Protein AF-0000000078700854 (afdb_homodimer)

Structure (mmCIF, N/CA/C/O backbone):
data_AF-0000000078700854-model_v1
#
loop_
_entity.id
_entity.type
_entity.pdbx_description
1 polymer 'GST C-terminal domain-containing protein'
#
loop_
_atom_site.group_PDB
_atom_site.id
_atom_site.type_symbol
_atom_site.label_atom_id
_atom_site.label_alt_id
_atom_site.label_comp_id
_atom_site.label_asym_id
_atom_site.label_entity_id
_atom_site.label_seq_id
_atom_site.pdbx_PDB_ins_code
_atom_site.Cartn_x
_atom_site.Cartn_y
_atom_site.Cartn_z
_atom_site.occupancy
_atom_site.B_iso_or_equiv
_atom_site.auth_seq_id
_atom_site.auth_comp_id
_atom_site.auth_asym_id
_atom_site.auth_atom_id
_atom_site.pdbx_PDB_model_num
ATOM 1 N N . MET A 1 1 ? 7.215 -23.656 -28.656 1 61.91 1 MET A N 1
ATOM 2 C CA . MET A 1 1 ? 7.57 -22.859 -27.5 1 61.91 1 MET A CA 1
ATOM 3 C C . MET A 1 1 ? 6.363 -22.078 -26.984 1 61.91 1 MET A C 1
ATOM 5 O O . MET A 1 1 ? 5.504 -21.672 -27.766 1 61.91 1 MET A O 1
ATOM 9 N N . PRO A 1 2 ? 6.188 -22.188 -25.719 1 78.56 2 PRO A N 1
ATOM 10 C CA . PRO A 1 2 ? 5.02 -21.438 -25.234 1 78.56 2 PRO A CA 1
ATOM 11 C C . PRO A 1 2 ? 5.117 -19.938 -25.516 1 78.56 2 PRO A C 1
ATOM 13 O O . PRO A 1 2 ? 6.219 -19.406 -25.672 1 78.56 2 PRO A O 1
ATOM 16 N N . GLU A 1 3 ? 4.039 -19.344 -25.812 1 87.75 3 GLU A N 1
ATOM 17 C CA . GLU A 1 3 ? 3.957 -17.922 -26.156 1 87.75 3 GLU A CA 1
ATOM 18 C C . GLU A 1 3 ? 4.496 -17.047 -25.031 1 87.75 3 GLU A C 1
ATOM 20 O O . GLU A 1 3 ? 5.141 -16.031 -25.281 1 87.75 3 GLU A O 1
ATOM 25 N N . TYR A 1 4 ? 4.258 -17.516 -23.797 1 93.5 4 TYR A N 1
ATOM 26 C CA . TYR A 1 4 ? 4.699 -16.75 -22.641 1 93.5 4 TYR A CA 1
ATOM 27 C C . TYR A 1 4 ? 5.516 -17.609 -21.688 1 93.5 4 TYR A C 1
ATOM 29 O O . TYR A 1 4 ? 5.219 -18.797 -21.5 1 93.5 4 TYR A O 1
ATOM 37 N N . GLU A 1 5 ? 6.594 -17.016 -21.172 1 92.25 5 GLU A N 1
ATOM 38 C CA . GLU A 1 5 ? 7.426 -17.688 -20.172 1 92.25 5 GLU A CA 1
ATOM 39 C C . GLU A 1 5 ? 7.543 -16.844 -18.906 1 92.25 5 GLU A C 1
ATOM 41 O O . GLU A 1 5 ? 8.008 -15.703 -18.953 1 92.25 5 GLU A O 1
ATOM 46 N N . LEU A 1 6 ? 7.102 -17.438 -17.828 1 92.75 6 LEU A N 1
ATOM 47 C CA . LEU A 1 6 ? 7.133 -16.75 -16.547 1 92.75 6 LEU A CA 1
ATOM 48 C C . LEU A 1 6 ? 8.328 -17.203 -15.711 1 92.75 6 LEU A C 1
ATOM 50 O O . LEU A 1 6 ? 8.508 -18.391 -15.477 1 92.75 6 LEU A O 1
ATOM 54 N N . PHE A 1 7 ? 9.164 -16.297 -15.398 1 87.69 7 PHE A N 1
ATOM 55 C CA . PHE A 1 7 ? 10.242 -16.547 -14.453 1 87.69 7 PHE A CA 1
ATOM 56 C C . PHE A 1 7 ? 9.812 -16.219 -13.031 1 87.69 7 PHE A C 1
ATOM 58 O O . PHE A 1 7 ? 9.477 -15.07 -12.734 1 87.69 7 PHE A O 1
ATOM 65 N N . ALA A 1 8 ? 9.742 -17.219 -12.195 1 87.56 8 ALA A N 1
ATOM 66 C CA . ALA A 1 8 ? 9.18 -17.062 -10.852 1 87.56 8 ALA A CA 1
ATOM 67 C C . ALA A 1 8 ? 10.039 -17.781 -9.812 1 87.56 8 ALA A C 1
ATOM 69 O O . ALA A 1 8 ? 10.914 -18.578 -10.164 1 87.56 8 ALA A O 1
ATOM 70 N N . TRP A 1 9 ? 9.75 -17.422 -8.578 1 81.25 9 TRP A N 1
ATOM 71 C CA . TRP A 1 9 ? 10.383 -18.141 -7.469 1 81.25 9 TRP A CA 1
ATOM 72 C C . TRP A 1 9 ? 9.961 -19.594 -7.441 1 81.25 9 TRP A C 1
ATOM 74 O O . TRP A 1 9 ? 8.984 -19.984 -8.086 1 81.25 9 TRP A O 1
ATOM 84 N N . SER A 1 10 ? 10.68 -20.344 -6.707 1 78.56 10 SER A N 1
ATOM 85 C CA . SER A 1 10 ? 10.484 -21.781 -6.672 1 78.56 10 SER A CA 1
ATOM 86 C C . SER A 1 10 ? 9.109 -22.141 -6.109 1 78.56 10 SER A C 1
ATOM 88 O O . SER A 1 10 ? 8.445 -21.312 -5.496 1 78.56 10 SER A O 1
ATOM 90 N N . ALA A 1 11 ? 8.758 -23.344 -6.359 1 77.38 11 ALA A N 1
ATOM 91 C CA . ALA A 1 11 ? 7.52 -23.875 -5.805 1 77.38 11 ALA A CA 1
ATOM 92 C C . ALA A 1 11 ? 7.633 -24.078 -4.297 1 77.38 11 ALA A C 1
ATOM 94 O O . ALA A 1 11 ? 8.734 -24.219 -3.764 1 77.38 11 ALA A O 1
ATOM 95 N N . GLY A 1 12 ? 6.5 -23.906 -3.66 1 74.06 12 GLY A N 1
ATOM 96 C CA . GLY A 1 12 ? 6.43 -24.094 -2.221 1 74.06 12 GLY A CA 1
ATOM 97 C C . GLY A 1 12 ? 5.012 -24.031 -1.681 1 74.06 12 GLY A C 1
ATOM 98 O O . GLY A 1 12 ? 4.125 -23.453 -2.314 1 74.06 12 GLY A O 1
ATOM 99 N N . LEU A 1 13 ? 4.785 -24.75 -0.586 1 77 13 LEU A N 1
ATOM 100 C CA . LEU A 1 13 ? 3.504 -24.719 0.115 1 77 13 LEU A CA 1
ATOM 101 C C . LEU A 1 13 ? 2.387 -25.281 -0.761 1 77 13 LEU A C 1
ATOM 103 O O . LEU A 1 13 ? 1.275 -24.734 -0.77 1 77 13 LEU A O 1
ATOM 107 N N . ASP A 1 14 ? 2.75 -26.172 -1.608 1 76.69 14 ASP A N 1
ATOM 108 C CA . ASP A 1 14 ? 1.797 -26.828 -2.506 1 76.69 14 ASP A CA 1
ATOM 109 C C . ASP A 1 14 ? 1.287 -25.844 -3.562 1 76.69 14 ASP A C 1
ATOM 111 O O . ASP A 1 14 ? 0.145 -25.953 -4.012 1 76.69 14 ASP A O 1
ATOM 115 N N . LEU A 1 15 ? 2.045 -24.812 -3.754 1 82.5 15 LEU A N 1
ATOM 116 C CA . LEU A 1 15 ? 1.744 -23.828 -4.781 1 82.5 15 LEU A CA 1
ATOM 117 C C . LEU A 1 15 ? 2.854 -23.766 -5.824 1 82.5 15 LEU A C 1
ATOM 119 O O . LEU A 1 15 ? 3.99 -24.156 -5.551 1 82.5 15 LEU A O 1
ATOM 123 N N . PRO A 1 16 ? 2.51 -23.406 -6.996 1 84.88 16 PRO A N 1
ATOM 124 C CA . PRO A 1 16 ? 3.527 -23.359 -8.047 1 84.88 16 PRO A CA 1
ATOM 125 C C . PRO A 1 16 ? 4.676 -22.406 -7.711 1 84.88 16 PRO A C 1
ATOM 127 O O . PRO A 1 16 ? 5.785 -22.562 -8.227 1 84.88 16 PRO A O 1
ATOM 130 N N . THR A 1 17 ? 4.387 -21.438 -6.93 1 85.81 17 THR A N 1
ATOM 131 C CA . THR A 1 17 ? 5.395 -20.5 -6.441 1 85.81 17 THR A CA 1
ATOM 132 C C . THR A 1 17 ? 5.027 -20 -5.051 1 85.81 17 THR A C 1
ATOM 134 O O . THR A 1 17 ? 3.846 -19.828 -4.734 1 85.81 17 THR A O 1
ATOM 137 N N . PHE A 1 18 ? 6.031 -19.656 -4.293 1 83.88 18 PHE A N 1
ATOM 138 C CA . PHE A 1 18 ? 5.77 -19.203 -2.932 1 83.88 18 PHE A CA 1
ATOM 139 C C . PHE A 1 18 ? 5.66 -17.688 -2.875 1 83.88 18 PHE A C 1
ATOM 141 O O . PHE A 1 18 ? 5.355 -17.125 -1.825 1 83.88 18 PHE A O 1
ATOM 148 N N . ASP A 1 19 ? 5.941 -17 -3.932 1 87.94 19 ASP A N 1
ATOM 149 C CA . ASP A 1 19 ? 5.867 -15.547 -3.996 1 87.94 19 ASP A CA 1
ATOM 150 C C . ASP A 1 19 ? 4.488 -15.086 -4.453 1 87.94 19 ASP A C 1
ATOM 152 O O . ASP A 1 19 ? 4.012 -15.492 -5.516 1 87.94 19 ASP A O 1
ATOM 156 N N . PRO A 1 20 ? 3.871 -14.242 -3.686 1 93.94 20 PRO A N 1
ATOM 157 C CA . PRO A 1 20 ? 2.504 -13.836 -4.023 1 93.94 20 PRO A CA 1
ATOM 158 C C . PRO A 1 20 ? 2.418 -13.094 -5.355 1 93.94 20 PRO A C 1
ATOM 160 O O . PRO A 1 20 ? 1.426 -13.227 -6.074 1 93.94 20 PRO A O 1
ATOM 163 N N . PHE A 1 21 ? 3.424 -12.383 -5.711 1 93.75 21 PHE A N 1
ATOM 164 C CA . PHE A 1 21 ? 3.398 -11.625 -6.957 1 93.75 21 PHE A CA 1
ATOM 165 C C . PHE A 1 21 ? 3.553 -12.555 -8.156 1 93.75 21 PHE A C 1
ATOM 167 O O . PHE A 1 21 ? 2.861 -12.398 -9.164 1 93.75 21 PHE A O 1
ATOM 174 N N . CYS A 1 22 ? 4.387 -13.516 -8.016 1 93.44 22 CYS A N 1
ATOM 175 C CA . CYS A 1 22 ? 4.531 -14.516 -9.062 1 93.44 22 CYS A CA 1
ATOM 176 C C . CYS A 1 22 ? 3.264 -15.344 -9.203 1 93.44 22 CYS A C 1
ATOM 178 O O . CYS A 1 22 ? 2.836 -15.656 -10.32 1 93.44 22 CYS A O 1
ATOM 180 N N . LEU A 1 23 ? 2.744 -15.656 -8.078 1 94.31 23 LEU A N 1
ATOM 181 C CA . LEU A 1 23 ? 1.523 -16.453 -8.086 1 94.31 23 LEU A CA 1
ATOM 182 C C . LEU A 1 23 ? 0.375 -15.695 -8.734 1 94.31 23 LEU A C 1
ATOM 184 O O . LEU A 1 23 ? -0.465 -16.281 -9.414 1 94.31 23 LEU A O 1
ATOM 188 N N . SER A 1 24 ? 0.308 -14.398 -8.492 1 97.31 24 SER A N 1
ATOM 189 C CA . SER A 1 24 ? -0.715 -13.562 -9.102 1 97.31 24 SER A CA 1
ATOM 190 C C . SER A 1 24 ? -0.625 -13.602 -10.625 1 97.31 24 SER A C 1
ATOM 192 O O . SER A 1 24 ? -1.647 -13.664 -11.312 1 97.31 24 SER A O 1
ATOM 194 N N . ILE A 1 25 ? 0.599 -13.562 -11.125 1 96.44 25 ILE A N 1
ATOM 195 C CA . ILE A 1 25 ? 0.794 -13.555 -12.57 1 96.44 25 ILE A CA 1
ATOM 196 C C . ILE A 1 25 ? 0.48 -14.938 -13.141 1 96.44 25 ILE A C 1
ATOM 198 O O . ILE A 1 25 ? -0.12 -15.055 -14.211 1 96.44 25 ILE A O 1
ATOM 202 N N . ALA A 1 26 ? 0.879 -15.977 -12.461 1 95.62 26 A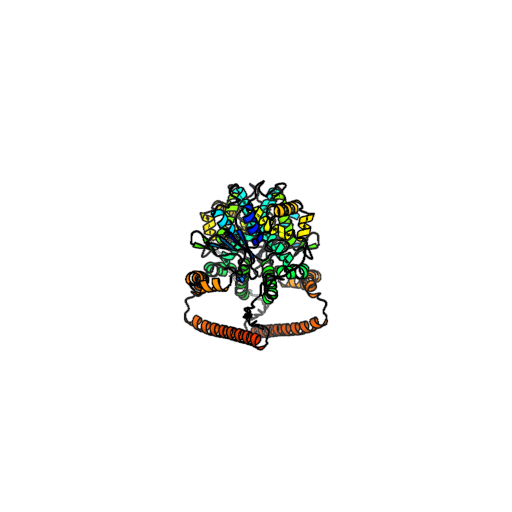LA A N 1
ATOM 203 C CA . ALA A 1 26 ? 0.532 -17.328 -12.883 1 95.62 26 ALA A CA 1
ATOM 204 C C . ALA A 1 26 ? -0.981 -17.516 -12.961 1 95.62 26 ALA A C 1
ATOM 206 O O . ALA A 1 26 ? -1.494 -18.094 -13.922 1 95.62 26 ALA A O 1
ATOM 207 N N . ALA A 1 27 ? -1.643 -17 -11.953 1 96.06 27 ALA A N 1
ATOM 208 C CA . ALA A 1 27 ? -3.102 -17.062 -11.93 1 96.06 27 ALA A CA 1
ATOM 209 C C . ALA A 1 27 ? -3.703 -16.297 -13.102 1 96.06 27 ALA A C 1
ATOM 211 O O . ALA A 1 27 ? -4.641 -16.766 -13.75 1 96.06 27 ALA A O 1
ATOM 212 N N . TYR A 1 28 ? -3.139 -15.109 -13.344 1 97.38 28 TYR A N 1
ATOM 213 C CA . TYR A 1 28 ? -3.613 -14.281 -14.445 1 97.38 28 TYR A CA 1
ATOM 214 C C . TYR A 1 28 ? -3.484 -15.016 -15.773 1 97.38 28 TYR A C 1
ATOM 216 O O . TYR A 1 28 ? -4.426 -15.039 -16.562 1 97.38 28 TYR A O 1
ATOM 224 N N . LEU A 1 29 ? -2.383 -15.641 -15.992 1 96.12 29 LEU A N 1
ATOM 225 C CA . LEU A 1 29 ? -2.098 -16.344 -17.234 1 96.12 29 LEU A CA 1
ATOM 226 C C . LEU A 1 29 ? -3.023 -17.531 -17.422 1 96.12 29 LEU A C 1
ATOM 228 O O . LEU A 1 29 ? -3.49 -17.812 -18.531 1 96.12 29 LEU A O 1
ATOM 232 N N . ASN A 1 30 ? -3.312 -18.188 -16.359 1 94.69 30 ASN A N 1
ATOM 233 C CA . ASN A 1 30 ? -4.23 -19.328 -16.422 1 94.69 30 ASN A CA 1
ATOM 234 C C . ASN A 1 30 ? -5.664 -18.875 -16.688 1 94.69 30 ASN A C 1
ATOM 236 O O . ASN A 1 30 ? -6.391 -19.516 -17.438 1 94.69 30 ASN A O 1
ATOM 240 N N . LEU A 1 31 ? -6.066 -17.828 -16.047 1 94.94 31 LEU A N 1
ATOM 241 C CA . LEU A 1 31 ? -7.438 -17.344 -16.172 1 94.94 31 LEU A CA 1
ATOM 242 C C . LEU A 1 31 ? -7.727 -16.891 -17.594 1 94.94 31 LEU A C 1
ATOM 244 O O . LEU A 1 31 ? -8.844 -17.062 -18.094 1 94.94 31 LEU A O 1
ATOM 248 N N . VAL A 1 32 ? -6.707 -16.281 -18.188 1 94.44 32 VAL A N 1
ATOM 249 C CA . VAL A 1 32 ? -6.914 -15.773 -19.531 1 94.44 32 VAL A CA 1
ATOM 250 C C . VAL A 1 32 ? -6.715 -16.906 -20.547 1 94.44 32 VAL A C 1
ATOM 252 O O . VAL A 1 32 ? -6.973 -16.719 -21.734 1 94.44 32 VAL A O 1
ATOM 255 N N . GLY A 1 33 ? -6.258 -18.031 -20.125 1 91.62 33 GLY A N 1
ATOM 256 C CA . GLY A 1 33 ? -6.059 -19.188 -21 1 91.62 33 GLY A CA 1
ATOM 257 C C . GLY A 1 33 ? -4.848 -19.031 -21.891 1 91.62 33 GLY A C 1
ATOM 258 O O . GLY A 1 33 ? -4.859 -19.5 -23.047 1 91.62 33 GLY A O 1
ATOM 259 N N . ALA A 1 34 ? -3.881 -18.406 -21.406 1 92.94 34 ALA A N 1
ATOM 260 C CA . ALA A 1 34 ? -2.67 -18.219 -22.188 1 92.94 34 ALA A CA 1
ATOM 261 C C . ALA A 1 34 ? -1.811 -19.469 -22.203 1 92.94 34 ALA A C 1
ATOM 263 O O . ALA A 1 34 ? -1.883 -20.281 -21.281 1 92.94 34 ALA A O 1
ATOM 264 N N . ASP A 1 35 ? -1.088 -19.625 -23.312 1 91.81 35 ASP A N 1
ATOM 265 C CA . ASP A 1 35 ? -0.075 -20.672 -23.391 1 91.81 35 ASP A CA 1
ATOM 266 C C . ASP A 1 35 ? 1.243 -20.203 -22.766 1 91.81 35 ASP A C 1
ATOM 268 O O . ASP A 1 35 ? 1.931 -19.359 -23.344 1 91.81 35 ASP A O 1
ATOM 272 N N . TRP A 1 36 ? 1.474 -20.797 -21.578 1 92.62 36 TRP A N 1
ATOM 273 C CA . TRP A 1 36 ? 2.648 -20.281 -20.891 1 92.62 36 TRP A CA 1
ATOM 274 C C . TRP A 1 36 ? 3.355 -21.406 -20.125 1 92.62 36 TRP A C 1
ATOM 276 O O . TRP A 1 36 ? 2.795 -22.484 -19.938 1 92.62 36 TRP A O 1
ATOM 286 N N . SER A 1 37 ? 4.637 -21.156 -19.812 1 91.12 37 SER A N 1
ATOM 287 C CA . SER A 1 37 ? 5.445 -22.062 -19 1 91.12 37 SER A CA 1
ATOM 288 C C . SER A 1 37 ? 6.102 -21.312 -17.844 1 91.12 37 SER A C 1
ATOM 290 O O . SER A 1 37 ? 6.254 -20.094 -17.891 1 91.12 37 SER A O 1
ATOM 292 N N . ILE A 1 38 ? 6.402 -22.062 -16.781 1 89.44 38 ILE A N 1
ATOM 293 C CA . ILE A 1 38 ? 7 -21.453 -15.586 1 89.44 38 ILE A CA 1
ATOM 294 C C . ILE A 1 38 ? 8.453 -21.906 -15.453 1 89.44 38 ILE A C 1
ATOM 296 O O . ILE A 1 38 ? 8.758 -23.078 -15.664 1 89.44 38 ILE A O 1
ATOM 300 N N . HIS A 1 39 ? 9.297 -20.906 -15.273 1 84.88 39 HIS A N 1
ATOM 301 C CA . HIS A 1 39 ? 10.703 -21.172 -15 1 84.88 39 HIS A CA 1
ATOM 302 C C . HIS A 1 39 ? 11.078 -20.75 -13.586 1 84.88 39 HIS A C 1
ATOM 304 O O . HIS A 1 39 ? 10.945 -19.578 -13.219 1 84.88 39 HIS A O 1
ATOM 310 N N . GLU A 1 40 ? 11.5 -21.734 -12.805 1 81.75 40 GLU A N 1
ATOM 311 C CA . GLU A 1 40 ? 11.883 -21.453 -11.422 1 81.75 40 GLU A CA 1
ATOM 312 C C . GLU A 1 40 ? 13.25 -20.797 -11.352 1 81.75 40 GLU A C 1
ATOM 314 O O . GLU A 1 40 ? 14.203 -21.234 -12 1 81.75 40 GLU A O 1
ATOM 319 N N . CYS A 1 41 ? 13.219 -19.688 -10.633 1 73.81 41 CYS A N 1
ATOM 320 C CA . CYS A 1 41 ? 14.484 -19 -10.406 1 73.81 41 CYS A CA 1
ATOM 321 C C . CYS A 1 41 ? 14.875 -19.031 -8.938 1 73.81 41 CYS A C 1
ATOM 323 O O . CYS A 1 41 ? 14.086 -18.641 -8.07 1 73.81 41 CYS A O 1
ATOM 325 N N . ASN A 1 42 ? 15.906 -19.766 -8.5 1 63.47 42 ASN A N 1
ATOM 326 C CA . ASN A 1 42 ? 16.328 -19.891 -7.105 1 63.47 42 ASN A CA 1
ATOM 327 C C . ASN A 1 42 ? 17.328 -18.797 -6.727 1 63.47 42 ASN A C 1
ATOM 329 O O . ASN A 1 42 ? 17.703 -18.672 -5.559 1 63.47 42 ASN A O 1
ATOM 333 N N . THR A 1 43 ? 17.812 -18.125 -7.625 1 55.44 43 THR A N 1
ATOM 334 C CA . THR A 1 43 ? 18.703 -17 -7.332 1 55.44 43 THR A CA 1
ATOM 335 C C . THR A 1 43 ? 18.234 -15.734 -8.055 1 55.44 43 THR A C 1
ATOM 337 O O . THR A 1 43 ? 18.234 -15.68 -9.281 1 55.44 43 THR A O 1
ATOM 340 N N . PRO A 1 44 ? 17.453 -14.859 -7.297 1 53.56 44 PRO A N 1
ATOM 341 C CA . PRO A 1 44 ? 16.922 -13.68 -7.98 1 53.56 44 PRO A CA 1
ATOM 342 C C . PRO A 1 44 ? 17.969 -12.953 -8.82 1 53.56 44 PRO A C 1
ATOM 344 O O . PRO A 1 44 ? 17.625 -12.109 -9.648 1 53.56 44 PRO A O 1
ATOM 347 N N . GLY A 1 45 ? 19.219 -13.094 -8.555 1 47.78 45 GLY A N 1
ATOM 348 C CA . GLY A 1 45 ? 20.219 -12.414 -9.367 1 47.78 45 GLY A CA 1
ATOM 349 C C . GLY A 1 45 ? 20 -12.602 -10.859 1 47.78 45 GLY A C 1
ATOM 350 O O . GLY A 1 45 ? 20.672 -11.961 -11.672 1 47.78 45 GLY A O 1
ATOM 351 N N . ILE A 1 46 ? 19.109 -13.414 -11.117 1 41.34 46 ILE A N 1
ATOM 352 C CA . ILE A 1 46 ? 18.953 -13.727 -12.531 1 41.34 46 ILE A CA 1
ATOM 353 C C . ILE A 1 46 ? 18 -12.711 -13.172 1 41.34 46 ILE A C 1
ATOM 355 O O . ILE A 1 46 ? 18.031 -12.5 -14.391 1 41.34 46 ILE A O 1
ATOM 359 N N . SER A 1 47 ? 17.156 -12.133 -12.414 1 45.22 47 SER A N 1
ATOM 360 C CA . SER A 1 47 ? 16.266 -11.18 -13.047 1 45.22 47 SER A CA 1
ATOM 361 C C . SER A 1 47 ? 16.969 -9.867 -13.352 1 45.22 47 SER A C 1
ATOM 363 O O . SER A 1 47 ? 17.875 -9.461 -12.625 1 45.22 47 SER A O 1
ATOM 365 N N . PRO A 1 48 ? 16.953 -9.477 -14.641 1 42.41 48 PRO A N 1
ATOM 366 C CA . PRO A 1 48 ? 17.625 -8.242 -15.031 1 42.41 48 PRO A CA 1
ATOM 367 C C . PRO A 1 48 ? 17.641 -7.199 -13.906 1 42.41 48 PRO A C 1
ATOM 369 O O . PRO A 1 48 ? 18.625 -6.473 -13.75 1 42.41 48 PRO A O 1
ATOM 372 N N . ASN A 1 49 ? 16.562 -7.152 -13.344 1 48.91 49 ASN A N 1
ATOM 373 C CA . ASN A 1 49 ? 16.5 -6.125 -12.312 1 48.91 49 ASN A CA 1
ATOM 374 C C . ASN A 1 49 ? 16.516 -6.73 -10.906 1 48.91 49 ASN A C 1
ATOM 376 O O . ASN A 1 49 ? 16.406 -6.012 -9.914 1 48.91 49 ASN A O 1
ATOM 380 N N . GLY A 1 50 ? 16.859 -8.078 -10.984 1 56.41 50 GLY A N 1
ATOM 381 C CA . GLY A 1 50 ? 17.047 -8.766 -9.719 1 56.41 50 GLY A CA 1
ATOM 382 C C . GLY A 1 50 ? 15.742 -9 -8.977 1 56.41 50 GLY A C 1
ATOM 383 O O . GLY A 1 50 ? 15.758 -9.422 -7.812 1 56.41 50 GLY A O 1
ATOM 384 N N . GLU A 1 51 ? 14.609 -8.555 -9.664 1 73.06 51 GLU A N 1
ATOM 385 C CA . GLU A 1 51 ? 13.359 -8.742 -8.93 1 73.06 51 GLU A CA 1
ATOM 386 C C . GLU A 1 51 ? 12.375 -9.602 -9.727 1 73.06 51 GLU A C 1
ATOM 388 O O . GLU A 1 51 ? 12.344 -9.539 -10.953 1 73.06 51 GLU A O 1
ATOM 393 N N . LEU A 1 52 ? 11.805 -10.562 -9.211 1 82.06 52 LEU A N 1
ATOM 394 C CA . LEU A 1 52 ? 10.773 -11.43 -9.766 1 82.06 52 LEU A CA 1
ATOM 395 C C . LEU A 1 52 ? 9.383 -10.961 -9.344 1 82.06 52 LEU A C 1
ATOM 397 O O . LEU A 1 52 ? 9.227 -10.312 -8.305 1 82.06 52 LEU A O 1
ATOM 401 N N . PRO A 1 53 ? 8.383 -11.117 -10.273 1 89.88 53 PRO A N 1
ATOM 402 C CA . PRO A 1 53 ? 8.281 -11.945 -11.484 1 89.88 53 PRO A CA 1
ATOM 403 C C . PRO A 1 53 ? 8.758 -11.227 -12.734 1 89.88 53 PRO A C 1
ATOM 405 O O . PRO A 1 53 ? 8.703 -9.992 -12.805 1 89.88 53 PRO A O 1
ATOM 408 N N . VAL A 1 54 ? 9.164 -12.008 -13.672 1 88.12 54 VAL A N 1
ATOM 409 C CA . VAL A 1 54 ? 9.539 -11.547 -15 1 88.12 54 VAL A CA 1
ATOM 410 C C . VAL A 1 54 ? 8.836 -12.391 -16.062 1 88.12 54 VAL A C 1
ATOM 412 O O . VAL A 1 54 ? 8.75 -13.609 -15.938 1 88.12 54 VAL A O 1
ATOM 415 N N . LEU A 1 55 ? 8.32 -11.719 -17.031 1 92 55 LEU A N 1
ATOM 416 C CA . LEU A 1 55 ? 7.605 -12.398 -18.094 1 92 55 LEU A CA 1
ATOM 417 C C . LEU A 1 55 ? 8.281 -12.148 -19.453 1 92 55 LEU A C 1
ATOM 419 O O . LEU A 1 55 ? 8.594 -11.008 -19.781 1 92 55 LEU A O 1
ATOM 423 N N . ARG A 1 56 ? 8.57 -13.188 -20.031 1 90.81 56 ARG A N 1
ATOM 424 C CA . ARG A 1 56 ? 9.008 -13.078 -21.422 1 90.81 56 ARG A CA 1
ATOM 425 C C . ARG A 1 56 ? 7.828 -13.242 -22.375 1 90.81 56 ARG A C 1
ATOM 427 O O . ARG A 1 56 ? 7.199 -14.305 -22.406 1 90.81 56 ARG A O 1
ATOM 434 N N . ALA A 1 57 ? 7.48 -12.242 -23 1 90 57 ALA A N 1
ATOM 435 C CA . ALA A 1 57 ? 6.438 -12.242 -24.031 1 90 57 ALA A CA 1
ATOM 436 C C . ALA A 1 57 ? 7.039 -12.07 -25.422 1 90 57 ALA A C 1
ATOM 438 O O . ALA A 1 57 ? 7.129 -10.953 -25.938 1 90 57 ALA A O 1
ATOM 439 N N . GLY A 1 58 ? 7.305 -13.172 -26.047 1 83.06 58 GLY A N 1
ATOM 440 C CA . GLY A 1 58 ? 8.039 -13.078 -27.297 1 83.06 58 GLY A CA 1
ATOM 441 C C . GLY A 1 58 ? 9.469 -12.609 -27.125 1 83.06 58 GLY A C 1
ATOM 442 O O . GLY A 1 58 ? 10.25 -13.234 -26.406 1 83.06 58 GLY A O 1
ATOM 443 N N . VAL A 1 59 ? 9.734 -11.453 -27.656 1 80 59 VAL A N 1
ATOM 444 C CA . VAL A 1 59 ? 11.094 -10.922 -27.594 1 80 59 VAL A CA 1
ATOM 445 C C . VAL A 1 59 ? 11.211 -9.938 -26.422 1 80 59 VAL A C 1
ATOM 447 O O . VAL A 1 59 ? 12.32 -9.633 -25.969 1 80 59 VAL A O 1
ATOM 450 N N . GLU A 1 60 ? 10.141 -9.625 -25.859 1 82.12 60 GLU A N 1
ATOM 451 C CA . GLU A 1 60 ? 10.117 -8.594 -24.812 1 82.12 60 GLU A CA 1
ATOM 452 C C . GLU A 1 60 ? 10.172 -9.211 -23.422 1 82.12 60 GLU A C 1
ATOM 454 O O . GLU A 1 60 ? 9.492 -10.203 -23.156 1 82.12 60 GLU A O 1
ATOM 459 N N . LEU A 1 61 ? 11.016 -8.68 -22.641 1 84 61 LEU A N 1
ATOM 460 C CA . LEU A 1 61 ? 11.102 -9.047 -21.234 1 84 61 LEU A CA 1
ATOM 461 C C . LEU A 1 61 ? 10.531 -7.945 -20.344 1 84 61 LEU A C 1
ATOM 463 O O . LEU A 1 61 ? 10.945 -6.789 -20.438 1 84 61 LEU A O 1
ATOM 467 N N . VAL A 1 62 ? 9.57 -8.328 -19.609 1 85.69 62 VAL A N 1
ATOM 468 C CA . VAL A 1 62 ? 8.906 -7.348 -18.75 1 85.69 62 VAL A CA 1
ATOM 469 C C . VAL A 1 62 ? 8.938 -7.812 -17.297 1 85.69 62 VAL A C 1
ATOM 471 O O . VAL A 1 62 ? 8.609 -8.961 -17 1 85.69 62 VAL A O 1
ATOM 474 N N . ALA A 1 63 ? 9.328 -6.941 -16.438 1 84.44 63 ALA A N 1
ATOM 475 C CA . ALA A 1 63 ? 9.414 -7.277 -15.008 1 84.44 63 ALA A CA 1
ATOM 476 C C . ALA A 1 63 ? 8.367 -6.512 -14.203 1 84.44 63 ALA A C 1
ATOM 478 O O . ALA A 1 63 ? 8.055 -5.359 -14.516 1 84.44 63 ALA A O 1
ATOM 479 N N . GLY A 1 64 ? 7.895 -7.152 -13.125 1 86.38 64 GLY A N 1
ATOM 480 C CA . GLY A 1 64 ? 6.945 -6.492 -12.242 1 86.38 64 GLY A CA 1
ATOM 481 C C . GLY A 1 64 ? 5.5 -6.828 -12.562 1 86.38 64 GLY A C 1
ATOM 482 O O . GLY A 1 64 ? 5.137 -6.973 -13.734 1 86.38 64 GLY A O 1
ATOM 483 N N . THR A 1 65 ? 4.715 -6.883 -11.594 1 90.12 65 THR A N 1
ATOM 484 C CA . THR A 1 65 ? 3.334 -7.328 -11.742 1 90.12 65 THR A CA 1
ATOM 485 C C . THR A 1 65 ? 2.535 -6.332 -12.578 1 90.12 65 THR A C 1
ATOM 487 O O . THR A 1 65 ? 1.804 -6.723 -13.484 1 90.12 65 THR A O 1
ATOM 490 N N . TYR A 1 66 ? 2.725 -5.109 -12.297 1 86.5 66 TYR A N 1
ATOM 491 C CA . TYR A 1 66 ? 1.967 -4.086 -13.008 1 86.5 66 TYR A CA 1
ATOM 492 C C . TYR A 1 66 ? 2.33 -4.07 -14.484 1 86.5 66 TYR A C 1
ATOM 494 O O . TYR A 1 66 ? 1.447 -4.051 -15.352 1 86.5 66 TYR A O 1
ATOM 502 N N . SER A 1 67 ? 3.59 -4.082 -14.781 1 86.25 67 SER A N 1
ATOM 503 C CA . SER A 1 67 ? 4.066 -4.012 -16.156 1 86.25 67 SER A CA 1
ATOM 504 C C . SER A 1 67 ? 3.664 -5.258 -16.953 1 86.25 67 SER A C 1
ATOM 506 O O . SER A 1 67 ? 3.324 -5.168 -18.125 1 86.25 67 SER A O 1
ATOM 508 N N . ILE A 1 68 ? 3.713 -6.336 -16.281 1 91.56 68 ILE A N 1
ATOM 509 C CA . ILE A 1 68 ? 3.359 -7.594 -16.922 1 91.56 68 ILE A CA 1
ATOM 510 C C . ILE A 1 68 ? 1.877 -7.586 -17.297 1 91.56 68 ILE A C 1
ATOM 512 O O . ILE A 1 68 ? 1.512 -7.891 -18.438 1 91.56 68 ILE A O 1
ATOM 516 N N . ILE A 1 69 ? 1.061 -7.145 -16.375 1 93.5 69 ILE A N 1
ATOM 517 C CA . ILE A 1 69 ? -0.38 -7.125 -16.594 1 93.5 69 ILE A CA 1
ATOM 518 C C . ILE A 1 69 ? -0.716 -6.105 -17.688 1 93.5 69 ILE A C 1
ATOM 520 O O . ILE A 1 69 ? -1.532 -6.379 -18.562 1 93.5 69 ILE A O 1
ATOM 524 N N . SER A 1 70 ? -0.047 -5 -17.625 1 88.94 70 SER A N 1
ATOM 525 C CA . SER A 1 70 ? -0.265 -3.975 -18.656 1 88.94 70 SER A CA 1
ATOM 526 C C . SER A 1 70 ? 0.116 -4.484 -20.031 1 88.94 70 SER A C 1
ATOM 528 O O . SER A 1 70 ? -0.588 -4.223 -21.016 1 88.94 70 SER A O 1
ATOM 530 N N . THR A 1 71 ? 1.209 -5.18 -20.109 1 88.88 71 THR A N 1
ATOM 531 C CA . THR A 1 71 ? 1.673 -5.742 -21.359 1 88.88 71 THR A CA 1
ATOM 532 C C . THR A 1 71 ? 0.694 -6.793 -21.875 1 88.88 71 THR A C 1
ATOM 534 O O . THR A 1 71 ? 0.352 -6.801 -23.062 1 88.88 71 THR A O 1
ATOM 537 N N . LEU A 1 72 ? 0.259 -7.652 -21.016 1 93.81 72 LEU A N 1
ATOM 538 C CA . LEU A 1 72 ? -0.694 -8.688 -21.406 1 93.81 72 LEU A CA 1
ATOM 539 C C . LEU A 1 72 ? -2.002 -8.062 -21.891 1 93.81 72 LEU A C 1
ATOM 541 O O . LEU A 1 72 ? -2.594 -8.531 -22.859 1 93.81 72 LEU A O 1
ATOM 545 N N . GLN A 1 73 ? -2.383 -6.996 -21.188 1 92.38 73 GLN A N 1
ATOM 546 C CA . GLN A 1 73 ? -3.605 -6.309 -21.594 1 92.38 73 GLN A CA 1
ATOM 547 C C . GLN A 1 73 ? -3.443 -5.664 -22.969 1 92.38 73 GLN A C 1
ATOM 549 O O . GLN A 1 73 ? -4.363 -5.699 -23.797 1 92.38 73 GLN A O 1
ATOM 554 N N . SER A 1 74 ? -2.309 -5.113 -23.203 1 88.62 74 SER A N 1
ATOM 555 C CA . SER A 1 74 ? -2.043 -4.473 -24.484 1 88.62 74 SER A CA 1
ATOM 556 C C . SER A 1 74 ? -2.016 -5.492 -25.609 1 88.62 74 SER A C 1
ATOM 558 O O . SER A 1 74 ? -2.279 -5.156 -26.766 1 88.62 74 SER A O 1
ATOM 560 N N . LYS A 1 75 ? -1.769 -6.734 -25.266 1 90.75 75 LYS A N 1
ATOM 561 C CA . LYS A 1 75 ? -1.702 -7.805 -26.266 1 90.75 75 LYS A CA 1
ATOM 562 C C . LYS A 1 75 ? -3.053 -8.5 -26.422 1 90.75 75 LYS A C 1
ATOM 564 O O . LYS A 1 75 ? -3.146 -9.555 -27.047 1 90.75 75 LYS A O 1
ATOM 569 N N . GLY A 1 76 ? -4.074 -7.992 -25.703 1 92.06 76 GLY A N 1
ATOM 570 C CA . GLY A 1 76 ? -5.434 -8.461 -25.906 1 92.06 76 GLY A CA 1
ATOM 571 C C . GLY A 1 76 ? -5.922 -9.383 -24.797 1 92.06 76 GLY A C 1
ATOM 572 O O . GLY A 1 76 ? -7.051 -9.867 -24.844 1 92.06 76 GLY A O 1
ATOM 573 N N . LEU A 1 77 ? -5.145 -9.641 -23.891 1 94.81 77 LEU A N 1
ATOM 574 C CA . LEU A 1 77 ? -5.516 -10.5 -22.781 1 94.81 77 LEU A CA 1
ATOM 575 C C . LEU A 1 77 ? -5.977 -9.68 -21.578 1 94.81 77 LEU A C 1
ATOM 577 O O . LEU A 1 77 ? -5.414 -9.789 -20.484 1 94.81 77 LEU A O 1
ATOM 581 N N . ASP A 1 78 ? -6.984 -8.859 -21.812 1 94.88 78 ASP A N 1
ATOM 582 C CA . ASP A 1 78 ? -7.473 -7.945 -20.781 1 94.88 78 ASP A CA 1
ATOM 583 C C . ASP A 1 78 ? -8.688 -8.523 -20.078 1 94.88 78 ASP A C 1
ATOM 585 O O . ASP A 1 78 ? -9.781 -8.578 -20.641 1 94.88 78 ASP A O 1
ATOM 589 N N . MET A 1 79 ? -8.555 -8.844 -18.859 1 94.81 79 MET A N 1
ATOM 590 C CA . MET A 1 79 ? -9.633 -9.422 -18.062 1 94.81 79 MET A CA 1
ATOM 591 C C . MET A 1 79 ? -10.578 -8.336 -17.562 1 94.81 79 MET A C 1
ATOM 593 O O . MET A 1 79 ? -11.672 -8.633 -17.062 1 94.81 79 MET A O 1
ATOM 597 N N . ASN A 1 80 ? -10.141 -7.043 -17.688 1 94.44 80 ASN A N 1
ATOM 598 C CA . ASN A 1 80 ? -10.945 -5.938 -17.188 1 94.44 80 ASN A CA 1
ATOM 599 C C . ASN A 1 80 ? -11.727 -5.258 -18.297 1 94.44 80 ASN A C 1
ATOM 601 O O . ASN A 1 80 ? -12.25 -4.156 -18.109 1 94.44 80 ASN A O 1
ATOM 605 N N . SER A 1 81 ? -11.789 -5.801 -19.453 1 91.81 81 SER A N 1
ATOM 606 C CA . SER A 1 81 ? -12.391 -5.164 -20.609 1 91.81 81 SER A CA 1
ATOM 607 C C . SER A 1 81 ? -13.875 -4.898 -20.391 1 91.81 81 SER A C 1
ATOM 609 O O . SER A 1 81 ? -14.43 -3.938 -20.938 1 91.81 81 SER A O 1
ATOM 611 N N . GLN A 1 82 ? -14.531 -5.648 -19.594 1 91.44 82 GLN A N 1
ATOM 612 C CA . GLN A 1 82 ? -15.977 -5.52 -19.391 1 91.44 82 GLN A CA 1
ATOM 613 C C . GLN A 1 82 ? -16.297 -4.688 -18.156 1 91.44 82 GLN A C 1
ATOM 615 O O . GLN A 1 82 ? -17.469 -4.426 -17.859 1 91.44 82 GLN A O 1
ATOM 620 N N . LEU A 1 83 ? -15.297 -4.234 -17.5 1 94.06 83 LEU A N 1
ATOM 621 C CA . LEU A 1 83 ? -15.508 -3.461 -16.281 1 94.06 83 LEU A CA 1
ATOM 622 C C . LEU A 1 83 ? -15.773 -1.995 -16.609 1 94.06 83 LEU A C 1
ATOM 624 O O . LEU A 1 83 ? -15.164 -1.439 -17.516 1 94.06 83 LEU A O 1
ATOM 628 N N . SER A 1 84 ? -16.656 -1.363 -15.883 1 94.69 84 SER A N 1
ATOM 629 C CA . SER A 1 84 ? -16.891 0.074 -15.992 1 94.69 84 SER A CA 1
ATOM 630 C C . SER A 1 84 ? -15.695 0.865 -15.477 1 94.69 84 SER A C 1
ATOM 632 O O . SER A 1 84 ? -14.875 0.334 -14.727 1 94.69 84 SER A O 1
ATOM 634 N N . PRO A 1 85 ? -15.555 2.1 -15.852 1 93.06 85 PRO A N 1
ATOM 635 C CA . PRO A 1 85 ? -14.469 2.928 -15.312 1 93.06 85 PRO A CA 1
ATOM 636 C C . PRO A 1 85 ? -14.469 2.988 -13.789 1 93.06 85 PRO A C 1
ATOM 638 O O . PRO A 1 85 ? -13.406 2.98 -13.164 1 93.06 85 PRO A O 1
ATOM 641 N N . LYS A 1 86 ? -15.641 3.016 -13.273 1 93.5 86 LYS A N 1
ATOM 642 C CA . LYS A 1 86 ? -15.75 3.035 -11.812 1 93.5 86 LYS A CA 1
ATOM 643 C C . LYS A 1 86 ? -15.242 1.732 -11.203 1 93.5 86 LYS A C 1
ATOM 645 O O . LYS A 1 86 ? -14.531 1.748 -10.195 1 93.5 86 LYS A O 1
ATOM 650 N N . ASP A 1 87 ? -15.641 0.648 -11.891 1 95.19 87 ASP A N 1
ATOM 651 C CA . ASP A 1 87 ? -15.195 -0.655 -11.406 1 95.19 87 ASP A CA 1
ATOM 652 C C . ASP A 1 87 ? -13.68 -0.803 -11.539 1 95.19 87 ASP A C 1
ATOM 654 O O . ASP A 1 87 ? -13.031 -1.396 -10.672 1 95.19 87 ASP A O 1
ATOM 658 N N . LYS A 1 88 ? -13.141 -0.28 -12.57 1 94.81 88 LYS A N 1
ATOM 659 C CA . LYS A 1 88 ? -11.695 -0.328 -12.773 1 94.81 88 LYS A CA 1
ATOM 660 C C . LYS A 1 88 ? -10.961 0.484 -11.711 1 94.81 88 LYS A C 1
ATOM 662 O O . LYS A 1 88 ? -9.922 0.057 -11.203 1 94.81 88 LYS A O 1
ATOM 667 N N . ALA A 1 89 ? -11.492 1.607 -11.406 1 93.88 89 ALA A N 1
ATOM 668 C CA . ALA A 1 89 ? -10.914 2.449 -10.359 1 93.88 89 ALA A CA 1
ATOM 669 C C . ALA A 1 89 ? -10.93 1.735 -9.008 1 93.88 89 ALA A C 1
ATOM 671 O O . ALA A 1 89 ? -9.938 1.748 -8.281 1 93.88 89 ALA A O 1
ATOM 672 N N . GLU A 1 90 ? -12.039 1.166 -8.734 1 95 90 GLU A N 1
ATOM 673 C CA . GLU A 1 90 ? -12.18 0.425 -7.488 1 95 90 GLU A CA 1
ATOM 674 C C . GLU A 1 90 ? -11.227 -0.77 -7.445 1 95 90 GLU A C 1
ATOM 676 O O . GLU A 1 90 ? -10.641 -1.065 -6.402 1 95 90 GLU A O 1
ATOM 681 N N . SER A 1 91 ? -11.164 -1.438 -8.555 1 96.06 91 SER A N 1
ATOM 682 C CA . SER A 1 91 ? -10.258 -2.576 -8.656 1 96.06 91 SER A CA 1
ATOM 683 C C . SER A 1 91 ? -8.82 -2.168 -8.336 1 96.06 91 SER A C 1
ATOM 685 O O . SER A 1 91 ? -8.109 -2.879 -7.625 1 96.06 91 SER A O 1
ATOM 687 N N . GLN A 1 92 ? -8.438 -1.054 -8.82 1 94.75 92 GLN A N 1
ATOM 688 C CA . GLN A 1 92 ? -7.09 -0.55 -8.562 1 94.75 92 GLN A CA 1
ATOM 689 C C . GLN A 1 92 ? -6.879 -0.289 -7.074 1 94.75 92 GLN A C 1
ATOM 691 O O . GLN A 1 92 ? -5.793 -0.536 -6.547 1 94.75 92 GLN A O 1
ATOM 696 N N . ALA A 1 93 ? -7.879 0.23 -6.457 1 96.06 93 ALA A N 1
ATOM 697 C CA . ALA A 1 93 ? -7.805 0.512 -5.027 1 96.06 93 ALA A CA 1
ATOM 698 C C . ALA A 1 93 ? -7.66 -0.776 -4.223 1 96.06 93 ALA A C 1
ATOM 700 O O . ALA A 1 93 ? -6.824 -0.859 -3.318 1 96.06 93 ALA A O 1
ATOM 701 N N . PHE A 1 94 ? -8.438 -1.777 -4.566 1 97.69 94 PHE A N 1
ATOM 702 C CA . PHE A 1 94 ? -8.367 -3.045 -3.852 1 97.69 94 PHE A CA 1
ATOM 703 C C . PHE A 1 94 ? -7.035 -3.742 -4.113 1 97.69 94 PHE A C 1
ATOM 705 O O . PHE A 1 94 ? -6.484 -4.395 -3.223 1 97.69 94 PHE A O 1
ATOM 712 N N . ILE A 1 95 ? -6.566 -3.625 -5.332 1 96.69 95 ILE A N 1
ATOM 713 C CA . ILE A 1 95 ? -5.266 -4.195 -5.66 1 96.69 95 ILE A CA 1
ATOM 714 C C . ILE A 1 95 ? -4.188 -3.559 -4.785 1 96.69 95 ILE A C 1
ATOM 716 O O . ILE A 1 95 ? -3.322 -4.254 -4.25 1 96.69 95 ILE A O 1
ATOM 720 N N . SER A 1 96 ? -4.301 -2.328 -4.648 1 94.31 96 SER A N 1
ATOM 721 C CA . SER A 1 96 ? -3.35 -1.625 -3.795 1 94.31 96 SER A CA 1
ATOM 722 C C . SER A 1 96 ? -3.445 -2.105 -2.35 1 94.31 96 SER A C 1
ATOM 724 O O . SER A 1 96 ? -2.428 -2.244 -1.668 1 94.31 96 SER A O 1
ATOM 726 N N . LEU A 1 97 ? -4.629 -2.27 -1.89 1 96.31 97 LEU A N 1
ATOM 727 C CA . LEU A 1 97 ? -4.855 -2.775 -0.54 1 96.31 97 LEU A CA 1
ATOM 728 C C . LEU A 1 97 ? -4.168 -4.125 -0.344 1 96.31 97 LEU A C 1
ATOM 730 O O . LEU A 1 97 ? -3.49 -4.34 0.664 1 96.31 97 LEU A O 1
ATOM 734 N N . ILE A 1 98 ? -4.316 -4.949 -1.317 1 97.62 98 ILE A N 1
ATOM 735 C CA . ILE A 1 98 ? -3.785 -6.305 -1.244 1 97.62 98 ILE A CA 1
ATOM 736 C C . ILE A 1 98 ? -2.26 -6.266 -1.307 1 97.62 98 ILE A C 1
ATOM 738 O O . ILE A 1 98 ? -1.583 -6.844 -0.455 1 97.62 98 ILE A O 1
ATOM 742 N N . GLU A 1 99 ? -1.748 -5.527 -2.238 1 94.56 99 GLU A N 1
ATOM 743 C CA . GLU A 1 99 ? -0.313 -5.539 -2.506 1 94.56 99 GLU A CA 1
ATOM 744 C C . GLU A 1 99 ? 0.449 -4.73 -1.462 1 94.56 99 GLU A C 1
ATOM 746 O O . GLU A 1 99 ? 1.675 -4.824 -1.369 1 94.56 99 GLU A O 1
ATOM 751 N N . SER A 1 100 ? -0.294 -4.023 -0.665 1 92.38 100 SER A N 1
ATOM 752 C CA . SER A 1 100 ? 0.362 -3.252 0.385 1 92.38 100 SER A CA 1
ATOM 753 C C . SER A 1 100 ? 0.1 -3.855 1.761 1 92.38 100 SER A C 1
ATOM 755 O O . SER A 1 100 ? 0.967 -4.527 2.324 1 92.38 100 SER A O 1
ATOM 757 N N . ARG A 1 101 ? -1.16 -3.893 2.152 1 93.75 101 ARG A N 1
ATOM 758 C CA . ARG A 1 101 ? -1.51 -4.277 3.518 1 93.75 101 ARG A CA 1
ATOM 759 C C . ARG A 1 101 ? -1.391 -5.785 3.711 1 93.75 101 ARG A C 1
ATOM 761 O O . ARG A 1 101 ? -0.79 -6.246 4.684 1 93.75 101 ARG A O 1
ATOM 768 N N . LEU A 1 102 ? -1.975 -6.496 2.811 1 96.5 102 LEU A N 1
ATOM 769 C CA . LEU A 1 102 ? -1.937 -7.945 2.965 1 96.5 102 LEU A CA 1
ATOM 770 C C . LEU A 1 102 ? -0.524 -8.477 2.748 1 96.5 102 LEU A C 1
ATOM 772 O O . LEU A 1 102 ? -0.117 -9.445 3.391 1 96.5 102 LEU A O 1
ATOM 776 N N . TYR A 1 103 ? 0.16 -7.863 1.829 1 95.19 103 TYR A N 1
ATOM 777 C CA . TYR A 1 103 ? 1.546 -8.273 1.631 1 95.19 103 TYR A CA 1
ATOM 778 C C . TYR A 1 103 ? 2.375 -8.016 2.883 1 95.19 103 TYR A C 1
ATOM 780 O O . TYR A 1 103 ? 3.195 -8.852 3.275 1 95.19 103 TYR A O 1
ATOM 788 N N . ASP A 1 104 ? 2.193 -6.855 3.504 1 93.31 104 ASP A N 1
ATOM 789 C CA . ASP A 1 104 ? 2.896 -6.535 4.742 1 93.31 104 ASP A CA 1
ATOM 790 C C . ASP A 1 104 ? 2.6 -7.57 5.824 1 93.31 104 ASP A C 1
ATOM 792 O O . ASP A 1 104 ? 3.494 -7.965 6.574 1 93.31 104 ASP A O 1
ATOM 796 N N . ALA A 1 105 ? 1.366 -7.961 5.93 1 94.94 105 ALA A N 1
ATOM 797 C CA . ALA A 1 105 ? 0.974 -8.953 6.934 1 94.94 105 ALA A CA 1
ATOM 798 C C . ALA A 1 105 ? 1.669 -10.289 6.688 1 94.94 105 ALA A C 1
ATOM 800 O O . ALA A 1 105 ? 2.096 -10.953 7.633 1 94.94 105 ALA A O 1
ATOM 801 N N . LEU A 1 106 ? 1.758 -10.648 5.457 1 93.69 106 LEU A N 1
ATOM 802 C CA . LEU A 1 106 ? 2.447 -11.883 5.102 1 93.69 106 LEU A CA 1
ATOM 803 C C . LEU A 1 106 ? 3.918 -11.82 5.496 1 93.69 106 LEU A C 1
ATOM 805 O O . LEU A 1 106 ? 4.449 -12.766 6.086 1 93.69 106 LEU A O 1
ATOM 809 N N . LEU A 1 107 ? 4.555 -10.711 5.148 1 90.62 107 LEU A N 1
ATOM 810 C CA . LEU A 1 107 ? 5.969 -10.531 5.457 1 90.62 107 LEU A CA 1
ATOM 811 C C . LEU A 1 107 ? 6.207 -10.602 6.961 1 90.62 107 LEU A C 1
ATOM 813 O O . LEU A 1 107 ? 7.199 -11.18 7.41 1 90.62 107 LEU A O 1
ATOM 817 N N . TYR A 1 108 ? 5.348 -9.992 7.73 1 92.25 108 TYR A N 1
ATOM 818 C CA . TYR A 1 108 ? 5.48 -10.016 9.188 1 92.25 108 TYR A CA 1
ATOM 819 C C . TYR A 1 108 ? 5.43 -11.445 9.711 1 92.25 108 TYR A C 1
ATOM 821 O O . TYR A 1 108 ? 6.277 -11.852 10.508 1 92.25 108 TYR A O 1
ATOM 829 N N . THR A 1 109 ? 4.449 -12.18 9.258 1 89.81 109 THR A N 1
ATOM 830 C CA . THR A 1 109 ? 4.238 -13.547 9.727 1 89.81 109 THR A CA 1
ATOM 831 C C . THR A 1 109 ? 5.402 -14.445 9.328 1 89.81 109 THR A C 1
ATOM 833 O O . THR A 1 109 ? 5.781 -15.344 10.07 1 89.81 109 THR A O 1
ATOM 836 N N . TRP A 1 110 ? 5.977 -14.195 8.211 1 88.19 110 TRP A N 1
ATOM 837 C CA . TRP A 1 110 ? 7.023 -15.07 7.688 1 88.19 110 TRP A CA 1
ATOM 838 C C . TRP A 1 110 ? 8.375 -14.727 8.312 1 88.19 110 TRP A C 1
ATOM 840 O O . TRP A 1 110 ? 9.148 -15.625 8.656 1 88.19 110 TRP A O 1
ATOM 850 N N . TRP A 1 111 ? 8.672 -13.391 8.484 1 86.94 111 TRP A N 1
ATOM 851 C CA . TRP A 1 111 ? 10.055 -13.016 8.75 1 86.94 111 TRP A CA 1
ATOM 852 C C . TRP A 1 111 ? 10.203 -12.438 10.156 1 86.94 111 TRP A C 1
ATOM 854 O O . TRP A 1 111 ? 11.297 -12.438 10.727 1 86.94 111 TRP A O 1
ATOM 864 N N . ILE A 1 112 ? 9.18 -11.852 10.609 1 86.5 112 ILE A N 1
ATOM 865 C CA . ILE A 1 112 ? 9.297 -11.156 11.883 1 86.5 112 ILE A CA 1
ATOM 866 C C . ILE A 1 112 ? 8.859 -12.078 13.016 1 86.5 112 ILE A C 1
ATOM 868 O O . ILE A 1 112 ? 9.461 -12.078 14.094 1 86.5 112 ILE A O 1
ATOM 872 N N . GLU A 1 113 ? 7.781 -12.805 12.789 1 86 113 GLU A N 1
ATOM 873 C CA . GLU A 1 113 ? 7.363 -13.789 13.781 1 86 113 GLU A CA 1
ATOM 874 C C . GLU A 1 113 ? 8.414 -14.883 13.953 1 86 113 GLU A C 1
ATOM 876 O O . GLU A 1 113 ? 8.609 -15.703 13.055 1 86 113 GLU A O 1
ATOM 881 N N . SER A 1 114 ? 9.023 -14.961 15.07 1 83.5 114 SER A N 1
ATOM 882 C CA . SER A 1 114 ? 10.211 -15.773 15.32 1 83.5 114 SER A CA 1
ATOM 883 C C . SER A 1 114 ? 9.922 -17.25 15.148 1 83.5 114 SER A C 1
ATOM 885 O O . SER A 1 114 ? 10.719 -17.984 14.562 1 83.5 114 SER A O 1
ATOM 887 N N . GLU A 1 115 ? 8.82 -17.688 15.625 1 87.06 115 GLU A N 1
ATOM 888 C CA . GLU A 1 115 ? 8.5 -19.109 15.547 1 87.06 115 GLU A CA 1
ATOM 889 C C . GLU A 1 115 ? 8.281 -19.547 14.102 1 87.06 115 GLU A C 1
ATOM 891 O O . GLU A 1 115 ? 8.711 -20.641 13.711 1 87.06 115 GLU A O 1
ATOM 896 N N . ASN A 1 116 ? 7.688 -18.75 13.383 1 86.06 116 ASN A N 1
ATOM 897 C CA . ASN A 1 116 ? 7.469 -19.062 11.977 1 86.06 116 ASN A CA 1
ATOM 898 C C . ASN A 1 116 ? 8.773 -19.031 11.188 1 86.06 116 ASN A C 1
ATOM 900 O O . ASN A 1 116 ? 9.023 -19.891 10.352 1 86.06 116 ASN A O 1
ATOM 904 N N . TYR A 1 117 ? 9.492 -18.062 11.484 1 83.56 117 TYR A N 1
ATOM 905 C CA . TYR A 1 117 ? 10.75 -17.906 10.766 1 83.56 117 TYR A CA 1
ATOM 906 C C . TYR A 1 117 ? 11.648 -19.109 10.977 1 83.56 117 TYR A C 1
ATOM 908 O O . TYR A 1 117 ? 12.203 -19.656 10.016 1 83.56 117 TYR A O 1
ATOM 916 N N . LYS A 1 118 ? 11.781 -19.562 12.125 1 81.88 118 LYS A N 1
ATOM 917 C CA . LYS A 1 118 ? 12.719 -20.625 12.484 1 81.88 118 LYS A CA 1
ATOM 918 C C . LYS A 1 118 ? 12.188 -22 12.094 1 81.88 118 LYS A C 1
ATOM 920 O O . LYS A 1 118 ? 12.938 -22.844 11.602 1 81.88 118 LYS A O 1
ATOM 925 N N . LYS A 1 119 ? 10.945 -22.156 12.148 1 82.75 119 LYS A N 1
ATOM 926 C CA . LYS A 1 119 ? 10.414 -23.516 12.062 1 82.75 119 LYS A CA 1
ATOM 927 C C . LYS A 1 119 ? 9.773 -23.766 10.703 1 82.75 119 LYS A C 1
ATOM 929 O O . LYS A 1 119 ? 9.672 -24.922 10.266 1 82.75 119 LYS A O 1
ATOM 934 N N . SER A 1 120 ? 9.344 -22.734 10.125 1 81.12 120 SER A N 1
ATOM 935 C CA . SER A 1 120 ? 8.539 -22.984 8.93 1 81.12 120 SER A CA 1
ATOM 936 C C . SER A 1 120 ? 9.141 -22.312 7.707 1 81.12 120 SER A C 1
ATOM 938 O O . SER A 1 120 ? 9.516 -22.969 6.742 1 81.12 120 SER A O 1
ATOM 940 N N . THR A 1 121 ? 9.312 -21.062 7.773 1 78.69 121 THR A N 1
ATOM 941 C CA . THR A 1 121 ? 9.633 -20.281 6.578 1 78.69 121 THR A CA 1
ATOM 942 C C . THR A 1 121 ? 11.078 -20.531 6.145 1 78.69 121 THR A C 1
ATOM 944 O O . THR A 1 121 ? 11.328 -20.844 4.98 1 78.69 121 THR A O 1
ATOM 947 N N . HIS A 1 122 ? 11.914 -20.516 7.129 1 77.19 122 HIS A N 1
ATOM 948 C CA . HIS A 1 122 ? 13.32 -20.656 6.777 1 77.19 122 HIS A CA 1
ATOM 949 C C . HIS A 1 122 ? 13.602 -22.047 6.207 1 77.19 122 HIS A C 1
ATOM 951 O O . HIS A 1 122 ? 14.164 -22.172 5.117 1 77.19 122 HIS A O 1
ATOM 957 N N . PRO A 1 123 ? 13.18 -23.062 6.73 1 75.12 123 PRO A N 1
ATOM 958 C CA . PRO A 1 123 ? 13.453 -24.406 6.199 1 75.12 123 PRO A CA 1
ATOM 959 C C . PRO A 1 123 ? 12.719 -24.672 4.891 1 75.12 123 PRO A C 1
ATOM 961 O O . PRO A 1 123 ? 13.234 -25.406 4.035 1 75.12 123 PRO A O 1
ATOM 964 N N . THR A 1 124 ? 11.602 -24.125 4.727 1 72.94 124 THR A N 1
ATOM 965 C CA . THR A 1 124 ? 10.766 -24.453 3.572 1 72.94 124 THR A CA 1
ATOM 966 C C . THR A 1 124 ? 11.188 -23.625 2.359 1 72.94 124 THR A C 1
ATOM 968 O O . THR A 1 124 ? 11.25 -24.141 1.243 1 72.94 124 THR A O 1
ATOM 971 N N . LEU A 1 125 ? 11.438 -22.422 2.609 1 71.19 125 LEU A N 1
ATOM 972 C CA . LEU A 1 125 ? 11.641 -21.516 1.479 1 71.19 125 LEU A CA 1
ATOM 973 C C . LEU A 1 125 ? 13.086 -21.562 1 1 71.19 125 LEU A C 1
ATOM 975 O O . LEU A 1 125 ? 13.367 -21.297 -0.172 1 71.19 125 LEU A O 1
ATOM 979 N N . PHE A 1 126 ? 14 -22 1.887 1 67.38 126 PHE A N 1
ATOM 980 C CA . PHE A 1 126 ? 15.398 -21.859 1.486 1 67.38 126 PHE A CA 1
ATOM 981 C C . PHE A 1 126 ? 16.109 -23.203 1.519 1 67.38 126 PHE A C 1
ATOM 983 O O . PHE A 1 126 ? 17.344 -23.25 1.479 1 67.38 126 PHE A O 1
ATOM 990 N N . GLU A 1 127 ? 15.242 -24.141 1.614 1 65.94 127 GLU A N 1
ATOM 991 C CA . GLU A 1 127 ? 15.812 -25.484 1.586 1 65.94 127 GLU A CA 1
ATOM 992 C C . GLU A 1 127 ? 16.547 -25.734 0.271 1 65.94 127 GLU A C 1
ATOM 994 O O . GLU A 1 127 ? 17.547 -26.453 0.243 1 65.94 127 GLU A O 1
ATOM 999 N N . ASN A 1 128 ? 16.047 -25.062 -0.763 1 63.5 128 ASN A N 1
ATOM 1000 C CA . ASN A 1 128 ? 16.578 -25.359 -2.086 1 63.5 128 ASN A CA 1
ATOM 1001 C C . ASN A 1 128 ? 17.656 -24.359 -2.494 1 63.5 128 ASN A C 1
ATOM 1003 O O . ASN A 1 128 ? 18.172 -24.406 -3.611 1 63.5 128 ASN A O 1
ATOM 1007 N N . LEU A 1 129 ? 17.969 -23.516 -1.582 1 64.44 129 LEU A N 1
ATOM 1008 C CA . LEU A 1 129 ? 18.984 -22.516 -1.927 1 64.44 129 LEU A CA 1
ATOM 1009 C C . LEU A 1 129 ? 20.375 -23.031 -1.587 1 64.44 129 LEU A C 1
ATOM 1011 O O . LEU A 1 129 ? 20.531 -23.938 -0.768 1 64.44 129 LEU A O 1
ATOM 1015 N N . SER A 1 130 ? 21.391 -22.578 -2.438 1 61.12 130 SER A N 1
ATOM 1016 C CA . SER A 1 130 ? 22.781 -22.875 -2.123 1 61.12 130 SER A CA 1
ATOM 1017 C C . SER A 1 130 ? 23.141 -22.438 -0.704 1 61.12 130 SER A C 1
ATOM 1019 O O . SER A 1 130 ? 22.391 -21.703 -0.072 1 61.12 130 SER A O 1
ATOM 1021 N N . PHE A 1 131 ? 24.203 -23.062 -0.218 1 61.34 131 PHE A N 1
ATOM 1022 C CA . PHE A 1 131 ? 24.641 -22.797 1.15 1 61.34 131 PHE A CA 1
ATOM 1023 C C . PHE A 1 131 ? 24.75 -21.297 1.398 1 61.34 131 PHE A C 1
ATOM 1025 O O . PHE A 1 131 ? 24.266 -20.797 2.414 1 61.34 131 PHE A O 1
ATOM 1032 N N . PHE A 1 132 ? 25.328 -20.609 0.504 1 60.88 132 PHE A N 1
ATOM 1033 C CA . PHE A 1 132 ? 25.516 -19.172 0.666 1 60.88 132 PHE A CA 1
ATOM 1034 C C . PHE A 1 132 ? 24.172 -18.453 0.592 1 60.88 132 PHE A C 1
ATOM 1036 O O . PHE A 1 132 ? 23.922 -17.531 1.366 1 60.88 132 PHE A O 1
ATOM 1043 N N . GLY A 1 133 ? 23.328 -18.859 -0.244 1 62.56 133 GLY A N 1
ATOM 1044 C CA . GLY A 1 133 ? 22.016 -18.25 -0.405 1 62.56 133 GLY A CA 1
ATOM 1045 C C . GLY A 1 133 ? 21.094 -18.469 0.781 1 62.56 133 GLY A C 1
ATOM 1046 O O . GLY A 1 133 ? 20.344 -17.578 1.175 1 62.56 133 GLY A O 1
ATOM 1047 N N . ARG A 1 134 ? 21.375 -19.609 1.38 1 65.44 134 ARG A N 1
ATOM 1048 C CA . ARG A 1 134 ? 20.547 -20.016 2.51 1 65.44 134 ARG A CA 1
ATOM 1049 C C . ARG A 1 134 ? 20.797 -19.125 3.721 1 65.44 134 ARG A C 1
ATOM 1051 O O . ARG A 1 134 ? 19.891 -18.875 4.523 1 65.44 134 ARG A O 1
ATOM 1058 N N . TYR A 1 135 ? 22.016 -18.609 3.754 1 65.94 135 TYR A N 1
ATOM 1059 C CA . TYR A 1 135 ? 22.359 -17.812 4.93 1 65.94 135 TYR A CA 1
ATOM 1060 C C . TYR A 1 135 ? 22.156 -16.328 4.664 1 65.94 135 TYR A C 1
ATOM 1062 O O . TYR A 1 135 ? 21.703 -15.594 5.539 1 65.94 135 TYR A O 1
ATOM 1070 N N . SER A 1 136 ? 22.359 -15.914 3.498 1 72.69 136 SER A N 1
ATOM 1071 C CA . SER A 1 136 ? 22.391 -14.477 3.217 1 72.69 136 SER A CA 1
ATOM 1072 C C . SER A 1 136 ? 21 -13.969 2.828 1 72.69 136 SER A C 1
ATOM 1074 O O . SER A 1 136 ? 20.578 -12.898 3.279 1 72.69 136 SER A O 1
ATOM 1076 N N . ILE A 1 137 ? 20.328 -14.734 2.158 1 72.62 137 ILE A N 1
ATOM 1077 C CA . ILE A 1 137 ? 19.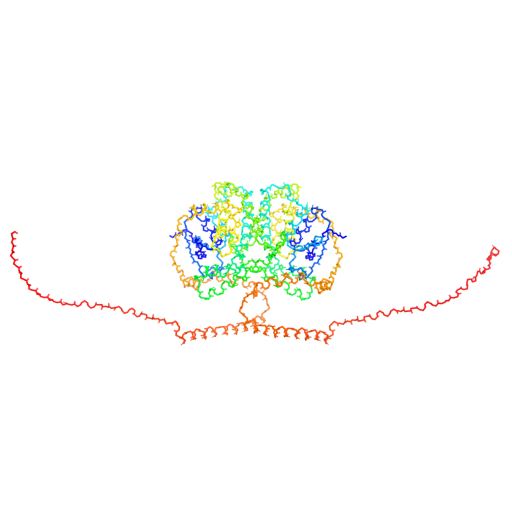094 -14.25 1.55 1 72.62 137 ILE A CA 1
ATOM 1078 C C . ILE A 1 137 ? 18.016 -14.07 2.625 1 72.62 137 ILE A C 1
ATOM 1080 O O . ILE A 1 137 ? 17.375 -13.016 2.693 1 72.62 137 ILE A O 1
ATOM 1084 N N . PRO A 1 138 ? 17.969 -15.086 3.551 1 74.81 138 PRO A N 1
ATOM 1085 C CA . PRO A 1 138 ? 16.938 -14.906 4.578 1 74.81 138 PRO A CA 1
ATOM 1086 C C . PRO A 1 138 ? 17.203 -13.695 5.473 1 74.81 138 PRO A C 1
ATOM 1088 O O . PRO A 1 138 ? 16.266 -12.977 5.832 1 74.81 138 PRO A O 1
ATOM 1091 N N . SER A 1 139 ? 18.469 -13.5 5.773 1 76.44 139 SER A N 1
ATOM 1092 C CA . SER A 1 139 ? 18.812 -12.359 6.617 1 76.44 139 SER A CA 1
ATOM 1093 C C . SER A 1 139 ? 18.547 -11.039 5.91 1 76.44 139 SER A C 1
ATOM 1095 O O . SER A 1 139 ? 18.078 -10.078 6.535 1 76.44 139 SER A O 1
ATOM 1097 N N . GLN A 1 140 ? 18.828 -11.039 4.684 1 75.88 140 GLN A N 1
ATOM 1098 C CA . GLN A 1 140 ? 18.562 -9.836 3.896 1 75.88 140 GLN A CA 1
ATOM 1099 C C . GLN A 1 140 ? 17.078 -9.562 3.793 1 75.88 140 GLN A C 1
ATOM 1101 O O . GLN A 1 140 ? 16.641 -8.414 3.908 1 75.88 140 GLN A O 1
ATOM 1106 N N . LEU A 1 141 ? 16.375 -10.594 3.625 1 77.88 141 LEU A N 1
ATOM 1107 C CA . LEU A 1 141 ? 14.922 -10.445 3.506 1 77.88 141 LEU A CA 1
ATOM 1108 C C . LEU A 1 141 ? 14.305 -10.008 4.832 1 77.88 141 LEU A C 1
ATOM 1110 O O . LEU A 1 141 ? 13.375 -9.203 4.852 1 77.88 141 LEU A O 1
ATOM 1114 N N . LYS A 1 142 ? 14.844 -10.539 5.82 1 83.06 142 LYS A N 1
ATOM 1115 C CA . LYS A 1 142 ? 14.375 -10.148 7.148 1 83.06 142 LYS A CA 1
ATOM 1116 C C . LYS A 1 142 ? 14.656 -8.672 7.418 1 83.06 142 LYS A C 1
ATOM 1118 O O . LYS A 1 142 ? 13.789 -7.957 7.938 1 83.06 142 LYS A O 1
ATOM 1123 N N . GLU A 1 143 ? 15.773 -8.227 7.051 1 80.88 143 GLU A N 1
ATOM 1124 C CA . GLU A 1 143 ? 16.141 -6.828 7.258 1 80.88 143 GLU A CA 1
ATOM 1125 C C . GLU A 1 143 ? 15.281 -5.902 6.395 1 80.88 143 GLU A C 1
ATOM 1127 O O . GLU A 1 143 ? 14.836 -4.855 6.863 1 80.88 143 GLU A O 1
ATOM 1132 N N . LYS A 1 144 ? 15.125 -6.285 5.223 1 79.88 144 LYS A N 1
ATOM 1133 C CA . LYS A 1 144 ? 14.273 -5.5 4.328 1 79.88 144 LYS A CA 1
ATOM 1134 C C . LYS A 1 144 ? 12.852 -5.406 4.859 1 79.88 144 LYS A C 1
ATOM 1136 O O . LYS A 1 144 ? 12.211 -4.355 4.766 1 79.88 144 LYS A O 1
ATOM 1141 N N . THR A 1 145 ? 12.445 -6.543 5.367 1 86.5 145 THR A N 1
ATOM 1142 C CA . THR A 1 145 ? 11.094 -6.59 5.922 1 86.5 145 THR A CA 1
ATOM 1143 C C . THR A 1 145 ? 10.969 -5.676 7.133 1 86.5 145 THR A C 1
ATOM 1145 O O . THR A 1 145 ? 9.969 -4.973 7.289 1 86.5 145 THR A O 1
ATOM 1148 N N . LYS A 1 146 ? 11.961 -5.621 7.898 1 84.5 146 LYS A N 1
ATOM 1149 C CA . LYS A 1 146 ? 11.953 -4.773 9.086 1 84.5 146 LYS A CA 1
ATOM 1150 C C . LYS A 1 146 ? 11.852 -3.299 8.711 1 84.5 146 LYS A C 1
ATOM 1152 O O . LYS A 1 146 ? 11.117 -2.541 9.344 1 84.5 146 LYS A O 1
ATOM 1157 N N . ILE A 1 147 ? 12.5 -2.975 7.703 1 77.81 147 ILE A N 1
ATOM 1158 C CA . ILE A 1 147 ? 12.492 -1.587 7.254 1 77.81 147 ILE A CA 1
ATOM 1159 C C . ILE A 1 147 ? 11.117 -1.239 6.676 1 77.81 147 ILE A C 1
ATOM 1161 O O . ILE A 1 147 ? 10.578 -0.168 6.957 1 77.81 147 ILE A O 1
ATOM 1165 N N . ARG A 1 148 ? 10.578 -2.15 5.973 1 81.88 148 ARG A N 1
ATOM 1166 C CA . ARG A 1 148 ? 9.273 -1.926 5.348 1 81.88 148 ARG A CA 1
ATOM 1167 C C . ARG A 1 148 ? 8.18 -1.802 6.398 1 81.88 148 ARG A C 1
ATOM 1169 O O . ARG A 1 148 ? 7.262 -0.989 6.254 1 81.88 148 ARG A O 1
ATOM 1176 N N . LEU A 1 149 ? 8.328 -2.58 7.438 1 85.88 149 LEU A N 1
ATOM 1177 C CA . LEU A 1 149 ? 7.25 -2.664 8.414 1 85.88 149 LEU A CA 1
ATOM 1178 C C . LEU A 1 149 ? 7.504 -1.717 9.586 1 85.88 149 LEU A C 1
ATOM 1180 O O . LEU A 1 149 ? 6.84 -1.807 10.617 1 85.88 149 LEU A O 1
ATOM 1184 N N . GLN A 1 150 ? 8.438 -0.876 9.477 1 75.44 150 GLN A N 1
ATOM 1185 C CA . GLN A 1 150 ? 8.828 0.007 10.57 1 75.44 150 GLN A CA 1
ATOM 1186 C C . GLN A 1 150 ? 7.672 0.905 10.992 1 75.44 150 GLN A C 1
ATOM 1188 O O . GLN A 1 150 ? 7.594 1.315 12.156 1 75.44 150 GLN A O 1
ATOM 1193 N N . GLY A 1 151 ? 6.758 1.081 10.172 1 69.94 151 GLY A N 1
ATOM 1194 C CA . GLY A 1 151 ? 5.645 1.956 10.492 1 69.94 151 GLY A CA 1
ATOM 1195 C C . GLY A 1 151 ? 4.57 1.272 11.32 1 69.94 151 GLY A C 1
ATOM 1196 O O . GLY A 1 151 ? 3.742 1.938 11.945 1 69.94 151 GLY A O 1
ATOM 1197 N N . TYR A 1 152 ? 4.609 -0.034 11.367 1 76.88 152 TYR A N 1
ATOM 1198 C CA . TYR A 1 152 ? 3.611 -0.777 12.125 1 76.88 152 TYR A CA 1
ATOM 1199 C C . TYR A 1 152 ? 4.016 -0.887 13.594 1 76.88 152 TYR A C 1
ATOM 1201 O O . TYR A 1 152 ? 5.191 -1.091 13.906 1 76.88 152 TYR A O 1
ATOM 1209 N N . ARG A 1 153 ? 2.963 -0.7 14.5 1 76 153 ARG A N 1
ATOM 1210 C CA . ARG A 1 153 ? 3.236 -0.668 15.93 1 76 153 ARG A CA 1
ATOM 1211 C C . ARG A 1 153 ? 2.361 -1.671 16.672 1 76 153 ARG A C 1
ATOM 1213 O O . ARG A 1 153 ? 1.579 -2.398 16.062 1 76 153 ARG A O 1
ATOM 1220 N N . MET A 1 154 ? 2.807 -1.768 17.938 1 74.06 154 MET A N 1
ATOM 1221 C CA . MET A 1 154 ? 1.898 -2.477 18.828 1 74.06 154 MET A CA 1
ATOM 1222 C C . MET A 1 154 ? 0.788 -1.554 19.328 1 74.06 154 MET A C 1
ATOM 1224 O O . MET A 1 154 ? 1.037 -0.39 19.641 1 74.06 154 MET A O 1
ATOM 1228 N N . ILE A 1 155 ? -0.347 -2.006 19.219 1 69.75 155 ILE A N 1
ATOM 1229 C CA . ILE A 1 155 ? -1.463 -1.168 19.656 1 69.75 155 ILE A CA 1
ATOM 1230 C C . ILE A 1 155 ? -2.248 -1.874 20.75 1 69.75 155 ILE A C 1
ATOM 1232 O O . ILE A 1 155 ? -2.246 -3.105 20.828 1 69.75 155 ILE A O 1
ATOM 1236 N N . CYS A 1 156 ? -2.695 -1.029 21.578 1 66.62 156 CYS A N 1
ATOM 1237 C CA . CYS A 1 156 ? -3.48 -1.563 22.688 1 66.62 156 CYS A CA 1
ATOM 1238 C C . CYS A 1 156 ? -4.957 -1.639 22.312 1 66.62 156 CYS A C 1
ATOM 1240 O O . CYS A 1 156 ? -5.582 -0.618 22.016 1 66.62 156 CYS A O 1
ATOM 1242 N N . ILE A 1 157 ? -5.422 -2.771 22.188 1 64.19 157 ILE A N 1
ATOM 1243 C CA . ILE A 1 157 ? -6.844 -3.01 21.969 1 64.19 157 ILE A CA 1
ATOM 1244 C C . ILE A 1 157 ? -7.426 -3.805 23.141 1 64.19 157 ILE A C 1
ATOM 1246 O O . ILE A 1 157 ? -6.992 -4.926 23.406 1 64.19 157 ILE A O 1
ATOM 1250 N N . ASP A 1 158 ? -8.438 -3.266 23.734 1 67.12 158 ASP A N 1
ATOM 1251 C CA . ASP A 1 158 ? -9.109 -3.91 24.844 1 67.12 158 ASP A CA 1
ATOM 1252 C C . ASP A 1 158 ? -8.109 -4.34 25.922 1 67.12 158 ASP A C 1
ATOM 1254 O O . ASP A 1 158 ? -8.172 -5.465 26.422 1 67.12 158 ASP A O 1
ATOM 1258 N N . GLY A 1 159 ? -7.051 -3.598 26.031 1 66.06 159 GLY A N 1
ATOM 1259 C CA . GLY A 1 159 ? -6.094 -3.85 27.109 1 66.06 159 GLY A CA 1
ATOM 1260 C C . GLY A 1 159 ? -4.969 -4.777 26.688 1 66.06 159 GLY A C 1
ATOM 1261 O O . GLY A 1 159 ? -4.062 -5.055 27.484 1 66.06 159 GLY A O 1
ATOM 1262 N N . GLU A 1 160 ? -5.043 -5.316 25.547 1 72.75 160 GLU A N 1
ATOM 1263 C CA . GLU A 1 160 ? -3.998 -6.211 25.062 1 72.75 160 GLU A CA 1
ATOM 1264 C C . GLU A 1 160 ? -3.197 -5.559 23.938 1 72.75 160 GLU A C 1
ATOM 1266 O O . GLU A 1 160 ? -3.76 -4.875 23.078 1 72.75 160 GLU A O 1
ATOM 1271 N N . MET A 1 161 ? -1.95 -5.734 24.094 1 76.94 161 MET A N 1
ATOM 1272 C CA . MET A 1 161 ? -1.082 -5.219 23.031 1 76.94 161 MET A CA 1
ATOM 1273 C C . MET A 1 161 ? -1.02 -6.184 21.859 1 76.94 161 MET A C 1
ATOM 1275 O O . MET A 1 161 ? -0.635 -7.344 22.016 1 76.94 161 MET A O 1
ATOM 1279 N N . VAL A 1 162 ? -1.522 -5.734 20.797 1 80.56 162 VAL A N 1
ATOM 1280 C CA . VAL A 1 162 ? -1.531 -6.57 19.594 1 80.56 162 VAL A CA 1
ATOM 1281 C C . VAL A 1 162 ? -0.791 -5.859 18.469 1 80.56 162 VAL A C 1
ATOM 1283 O O . VAL A 1 162 ? -0.806 -4.629 18.375 1 80.56 162 VAL A O 1
ATOM 1286 N N . PRO A 1 163 ? -0.134 -6.684 17.719 1 85.38 163 PRO A N 1
ATOM 1287 C CA . PRO A 1 163 ? 0.496 -6.039 16.562 1 85.38 163 PRO A CA 1
ATOM 1288 C C . PRO A 1 163 ? -0.517 -5.391 15.617 1 85.38 163 PRO A C 1
ATOM 1290 O O . PRO A 1 163 ? -1.49 -6.035 15.219 1 85.38 163 PRO A O 1
ATOM 1293 N N . GLU A 1 164 ? -0.313 -4.199 15.32 1 86.56 164 GLU A N 1
ATOM 1294 C CA . GLU A 1 164 ? -1.181 -3.41 14.453 1 86.56 164 GLU A CA 1
ATOM 1295 C C . GLU A 1 164 ? -1.37 -4.09 13.102 1 86.56 164 GLU A C 1
ATOM 1297 O O . GLU A 1 164 ? -2.432 -3.973 12.484 1 86.56 164 GLU A O 1
ATOM 1302 N N . ILE A 1 165 ? -0.369 -4.848 12.742 1 89.88 165 ILE A N 1
ATOM 1303 C CA . ILE A 1 165 ? -0.356 -5.465 11.422 1 89.88 165 ILE A CA 1
ATOM 1304 C C . ILE A 1 165 ? -1.51 -6.461 11.312 1 89.88 165 ILE A C 1
ATOM 1306 O O . ILE A 1 165 ? -2.119 -6.594 10.25 1 89.88 165 ILE A O 1
ATOM 1310 N N . TYR A 1 166 ? -1.867 -7.141 12.344 1 90.5 166 TYR A N 1
ATOM 1311 C CA . TYR A 1 166 ? -2.943 -8.125 12.297 1 90.5 166 TYR A CA 1
ATOM 1312 C C . TYR A 1 166 ? -4.305 -7.441 12.305 1 90.5 166 TYR A C 1
ATOM 1314 O O . TYR A 1 166 ? -5.281 -7.977 11.766 1 90.5 166 TYR A O 1
ATOM 1322 N N . VAL A 1 167 ? -4.328 -6.297 12.883 1 89.06 167 VAL A N 1
ATOM 1323 C CA . VAL A 1 167 ? -5.562 -5.52 12.859 1 89.06 167 VAL A CA 1
ATOM 1324 C C . VAL A 1 167 ? -5.828 -5.016 11.438 1 89.06 167 VAL A C 1
ATOM 1326 O O . VAL A 1 167 ? -6.953 -5.102 10.945 1 89.06 167 VAL A O 1
ATOM 1329 N N . VAL A 1 168 ? -4.777 -4.582 10.867 1 89.19 168 VAL A N 1
ATOM 1330 C CA . VAL A 1 168 ? -4.867 -4.078 9.5 1 89.19 168 VAL A CA 1
ATOM 1331 C C . VAL A 1 168 ? -5.223 -5.219 8.555 1 89.19 168 VAL A C 1
ATOM 1333 O O . VAL A 1 168 ? -6.008 -5.039 7.621 1 89.19 168 VAL A O 1
ATOM 1336 N N . ALA A 1 169 ? -4.641 -6.344 8.789 1 94.25 169 ALA A N 1
ATOM 1337 C CA . ALA A 1 169 ? -4.957 -7.516 7.973 1 94.25 169 ALA A CA 1
ATOM 1338 C C . ALA A 1 169 ? -6.43 -7.891 8.094 1 94.25 169 ALA A C 1
ATOM 1340 O O . ALA A 1 169 ? -7.094 -8.156 7.09 1 94.25 169 ALA A O 1
ATOM 1341 N N . ARG A 1 170 ? -6.902 -7.852 9.297 1 94.31 170 ARG A N 1
ATOM 1342 C CA . ARG A 1 170 ? -8.297 -8.188 9.547 1 94.31 170 ARG A CA 1
ATOM 1343 C C . ARG A 1 170 ? -9.234 -7.219 8.828 1 94.31 170 ARG A C 1
ATOM 1345 O O . ARG A 1 170 ? -10.242 -7.629 8.25 1 94.31 170 ARG A O 1
ATOM 1352 N N . GLU A 1 171 ? -8.891 -6.035 8.93 1 92.31 171 GLU A N 1
ATOM 1353 C CA . GLU A 1 171 ? -9.695 -5.016 8.266 1 92.31 171 GLU A CA 1
ATOM 1354 C C . GLU A 1 171 ? -9.656 -5.188 6.75 1 92.31 171 GLU A C 1
ATOM 1356 O O . GLU A 1 171 ? -10.656 -4.965 6.066 1 92.31 171 GLU A O 1
ATOM 1361 N N . SER A 1 172 ? -8.516 -5.523 6.258 1 96.44 172 SER A N 1
ATOM 1362 C CA . SER A 1 172 ? -8.375 -5.758 4.824 1 96.44 172 SER A CA 1
ATOM 1363 C C . SER A 1 172 ? -9.195 -6.965 4.383 1 96.44 172 SER A C 1
ATOM 1365 O O . SER A 1 172 ? -9.859 -6.922 3.344 1 96.44 172 SER A O 1
ATOM 1367 N N . TYR A 1 173 ? -9.156 -8.047 5.219 1 97.81 173 TYR A N 1
ATOM 1368 C CA . TYR A 1 173 ? -9.977 -9.219 4.93 1 97.81 173 TYR A CA 1
ATOM 1369 C C . TYR A 1 173 ? -11.461 -8.859 4.934 1 97.81 173 TYR A C 1
ATOM 1371 O O . TYR A 1 173 ? -12.219 -9.328 4.082 1 97.81 173 TYR A O 1
ATOM 1379 N N . ARG A 1 174 ? -11.789 -8.078 5.867 1 96.5 174 ARG A N 1
ATOM 1380 C CA . ARG A 1 174 ? -13.18 -7.668 5.969 1 96.5 174 ARG A CA 1
ATOM 1381 C C . ARG A 1 174 ? -13.625 -6.91 4.723 1 96.5 174 ARG A C 1
ATOM 1383 O O . ARG A 1 174 ? -14.711 -7.152 4.191 1 96.5 174 ARG A O 1
ATOM 1390 N N . ALA A 1 175 ? -12.812 -6.027 4.285 1 96.38 175 ALA A N 1
ATOM 1391 C CA . ALA A 1 175 ? -13.117 -5.258 3.082 1 96.38 175 ALA A CA 1
ATOM 1392 C C . ALA A 1 175 ? -13.281 -6.176 1.873 1 96.38 175 ALA A C 1
ATOM 1394 O O . ALA A 1 175 ? -14.234 -6.031 1.101 1 96.38 175 ALA A O 1
ATOM 1395 N N . LEU A 1 176 ? -12.391 -7.125 1.75 1 97.94 176 LEU A N 1
ATOM 1396 C CA . LEU A 1 176 ? -12.438 -8.047 0.623 1 97.94 176 LEU A CA 1
ATOM 1397 C C . LEU A 1 176 ? -13.656 -8.969 0.726 1 97.94 176 LEU A C 1
ATOM 1399 O O . LEU A 1 176 ? -14.289 -9.281 -0.284 1 97.94 176 LEU A O 1
ATOM 1403 N N . SER A 1 177 ? -13.898 -9.375 1.979 1 97.62 177 SER A N 1
ATOM 1404 C CA . SER A 1 177 ? -15.039 -10.258 2.217 1 97.62 177 SER A CA 1
ATOM 1405 C C . SER A 1 177 ? -16.344 -9.578 1.839 1 97.62 177 SER A C 1
ATOM 1407 O O . SER A 1 177 ? -17.203 -10.188 1.198 1 97.62 177 SER A O 1
ATOM 1409 N N . ILE A 1 178 ? -16.484 -8.344 2.217 1 96.5 178 ILE A N 1
ATOM 1410 C CA . ILE A 1 178 ? -17.688 -7.582 1.92 1 96.5 178 ILE A CA 1
ATOM 1411 C C . ILE A 1 178 ? -17.797 -7.352 0.415 1 96.5 178 ILE A C 1
ATOM 1413 O O . ILE A 1 178 ? -18.875 -7.48 -0.164 1 96.5 178 ILE A O 1
ATOM 1417 N N . LYS A 1 179 ? -16.703 -7.047 -0.199 1 96.12 179 LYS A N 1
ATOM 1418 C CA . LYS A 1 179 ? -16.688 -6.809 -1.639 1 96.12 179 LYS A CA 1
ATOM 1419 C C . LYS A 1 179 ? -17.062 -8.07 -2.408 1 96.12 179 LYS A C 1
ATOM 1421 O O . LYS A 1 179 ? -17.812 -8.016 -3.385 1 96.12 179 LYS A O 1
ATOM 1426 N N . LEU A 1 180 ? -16.516 -9.203 -2.004 1 96.75 180 LEU A N 1
ATOM 1427 C CA . LEU A 1 180 ? -16.797 -10.469 -2.668 1 96.75 180 LEU A CA 1
ATOM 1428 C C . LEU A 1 180 ? -18.234 -10.898 -2.449 1 96.75 180 LEU A C 1
ATOM 1430 O O . LEU A 1 180 ? -18.922 -11.297 -3.395 1 96.75 180 LEU A O 1
ATOM 1434 N N . GLY A 1 181 ? -18.656 -10.758 -1.17 1 95.5 181 GLY A N 1
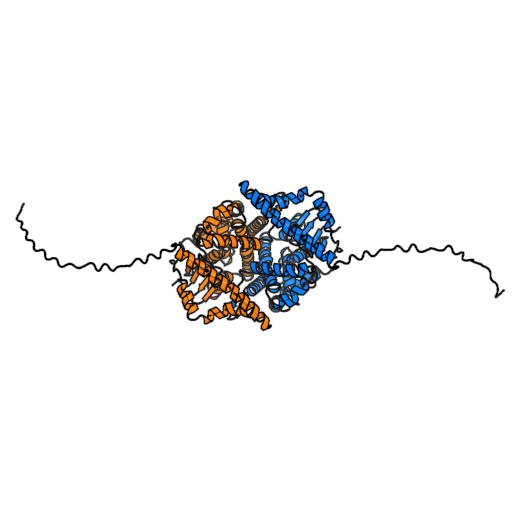ATOM 1435 C CA . GLY A 1 181 ? -20 -11.203 -0.839 1 95.5 181 GLY A CA 1
ATOM 1436 C C . GLY A 1 181 ? -20.234 -12.664 -1.186 1 95.5 181 GLY A C 1
ATOM 1437 O O . GLY A 1 181 ? -19.469 -13.539 -0.797 1 95.5 181 GLY A O 1
ATOM 1438 N N . ASP A 1 182 ? -21.281 -12.883 -1.986 1 93.94 182 ASP A N 1
ATOM 1439 C CA . ASP A 1 182 ? -21.641 -14.234 -2.387 1 93.94 182 ASP A CA 1
ATOM 1440 C C . ASP A 1 182 ? -21.328 -14.477 -3.863 1 93.94 182 ASP A C 1
ATOM 1442 O O . ASP A 1 182 ? -21.75 -15.477 -4.438 1 93.94 182 ASP A O 1
ATOM 1446 N N . LYS A 1 183 ? -20.594 -13.594 -4.445 1 95.12 183 LYS A N 1
ATOM 1447 C CA . LYS A 1 183 ? -20.266 -13.688 -5.867 1 95.12 183 LYS A CA 1
ATOM 1448 C C . LYS A 1 183 ? -19.156 -14.719 -6.105 1 95.12 183 LYS A C 1
ATOM 1450 O O . LYS A 1 183 ? -18.359 -15 -5.215 1 95.12 183 LYS A O 1
ATOM 1455 N N . LYS A 1 184 ? -19.125 -15.25 -7.266 1 95.44 184 LYS A N 1
ATOM 1456 C CA . LYS A 1 184 ? -18.078 -16.188 -7.637 1 95.44 184 LYS A CA 1
ATOM 1457 C C . LYS A 1 184 ? -16.719 -15.492 -7.719 1 95.44 184 LYS A C 1
ATOM 1459 O O . LYS A 1 184 ? -15.711 -16.031 -7.258 1 95.44 184 LYS A O 1
ATOM 1464 N N . TYR A 1 185 ? -16.75 -14.344 -8.383 1 96.88 185 TYR A N 1
ATOM 1465 C CA . TYR A 1 185 ? -15.578 -13.469 -8.477 1 96.88 185 TYR A CA 1
ATOM 1466 C C . TYR A 1 185 ? -15.914 -12.062 -7.969 1 96.88 185 TYR A C 1
ATOM 1468 O O . TYR A 1 185 ? -17.078 -11.758 -7.699 1 96.88 185 TYR A O 1
ATOM 1476 N N . PHE A 1 186 ? -14.992 -11.203 -7.812 1 96.81 186 PHE A N 1
ATOM 1477 C CA . PHE A 1 186 ? -15.195 -9.914 -7.16 1 96.81 186 PHE A CA 1
ATOM 1478 C C . PHE A 1 186 ? -16.156 -9.047 -7.969 1 96.81 186 PHE A C 1
ATOM 1480 O O . PHE A 1 186 ? -16.859 -8.203 -7.406 1 96.81 186 PHE A O 1
ATOM 1487 N N . TYR A 1 187 ? -16.156 -9.188 -9.258 1 95.69 187 TYR A N 1
ATOM 1488 C CA . TYR A 1 187 ? -17.047 -8.359 -10.062 1 95.69 187 TYR A CA 1
ATOM 1489 C C . TYR A 1 187 ? -18.094 -9.203 -10.766 1 95.69 187 TYR A C 1
ATOM 1491 O O . TYR A 1 187 ? -18.594 -8.828 -11.836 1 95.69 187 TYR A O 1
ATOM 1499 N N . GLY A 1 188 ? -18.375 -10.398 -10.164 1 93.62 188 GLY A N 1
ATOM 1500 C CA . GLY A 1 188 ? -19.469 -11.188 -10.703 1 93.62 188 GLY A CA 1
ATOM 1501 C C . GLY A 1 188 ? -19.062 -12.578 -11.125 1 93.62 188 GLY A C 1
ATOM 1502 O O . GLY A 1 188 ? -18.438 -13.312 -10.352 1 93.62 188 GLY A O 1
ATOM 1503 N N . ASP A 1 189 ? -19.438 -12.898 -12.352 1 92.44 189 ASP A N 1
ATOM 1504 C CA . ASP A 1 189 ? -19.266 -14.281 -12.773 1 92.44 189 ASP A CA 1
ATOM 1505 C C . ASP A 1 189 ? -17.984 -14.461 -13.578 1 92.44 189 ASP A C 1
ATOM 1507 O O . ASP A 1 189 ? -17.531 -15.594 -13.805 1 92.44 189 ASP A O 1
ATOM 1511 N N . SER A 1 190 ? -17.422 -13.359 -13.969 1 93.75 190 SER A N 1
ATOM 1512 C CA . SER A 1 190 ? -16.188 -13.422 -14.727 1 93.75 190 SER A CA 1
ATOM 1513 C C . SER A 1 190 ? -15.008 -12.906 -13.906 1 93.75 190 SER A C 1
ATOM 1515 O O . SER A 1 190 ? -15.141 -11.93 -13.172 1 93.75 190 SER A O 1
ATOM 1517 N N . PRO A 1 191 ? -13.922 -13.594 -14.047 1 95.88 191 PRO A N 1
ATOM 1518 C CA . PRO A 1 191 ? -12.758 -13.156 -13.281 1 95.88 191 PRO A CA 1
ATOM 1519 C C . PRO A 1 191 ? -12.172 -11.844 -13.797 1 95.88 191 PRO A C 1
ATOM 1521 O O . PRO A 1 191 ? -12.297 -11.531 -14.984 1 95.88 191 PRO A O 1
ATOM 1524 N N . SER A 1 192 ? -11.625 -11.078 -12.977 1 97.06 192 SER A N 1
ATOM 1525 C CA . SER A 1 192 ? -10.938 -9.836 -13.289 1 97.06 192 SER A CA 1
ATOM 1526 C C . SER A 1 192 ? -9.5 -9.852 -12.789 1 97.06 192 SER A C 1
ATOM 1528 O O . SER A 1 192 ? -9.055 -10.836 -12.195 1 97.06 192 SER A O 1
ATOM 1530 N N . THR A 1 193 ? -8.727 -8.781 -13.109 1 97.06 193 THR A N 1
ATOM 1531 C CA . THR A 1 193 ? -7.355 -8.656 -12.633 1 97.06 193 THR A CA 1
ATOM 1532 C C . THR A 1 193 ? -7.301 -8.75 -11.109 1 97.06 193 THR A C 1
ATOM 1534 O O . THR A 1 193 ? -6.367 -9.328 -10.555 1 97.06 193 THR A O 1
ATOM 1537 N N . LEU A 1 194 ? -8.305 -8.219 -10.469 1 97.88 194 LEU A N 1
ATOM 1538 C CA . LEU A 1 194 ? -8.375 -8.242 -9.016 1 97.88 194 LEU A CA 1
ATOM 1539 C C . LEU A 1 194 ? -8.406 -9.68 -8.5 1 97.88 194 LEU A C 1
ATOM 1541 O O . LEU A 1 194 ? -7.793 -9.984 -7.473 1 97.88 194 LEU A O 1
ATOM 1545 N N . ASP A 1 195 ? -9.055 -10.516 -9.172 1 98.12 195 ASP A N 1
ATOM 1546 C CA . ASP A 1 195 ? -9.172 -11.906 -8.742 1 98.12 195 ASP A CA 1
ATOM 1547 C C . ASP A 1 195 ? -7.816 -12.609 -8.797 1 98.12 195 ASP A C 1
ATOM 1549 O O . ASP A 1 195 ? -7.48 -13.391 -7.906 1 98.12 195 ASP A O 1
ATOM 1553 N N . ALA A 1 196 ? -7.066 -12.375 -9.828 1 97.69 196 ALA A N 1
ATOM 1554 C CA . ALA A 1 196 ? -5.742 -12.977 -9.961 1 97.69 196 ALA A CA 1
ATOM 1555 C C . ALA A 1 196 ? -4.816 -12.516 -8.836 1 97.69 196 ALA A C 1
ATOM 1557 O O . ALA A 1 196 ? -4.109 -13.328 -8.234 1 97.69 196 ALA A O 1
ATOM 1558 N N . ILE A 1 197 ? -4.879 -11.25 -8.586 1 98 197 ILE A N 1
ATOM 1559 C CA . ILE A 1 197 ? -4.008 -10.672 -7.562 1 98 197 ILE A CA 1
ATOM 1560 C C . ILE A 1 197 ? -4.48 -11.102 -6.176 1 98 197 ILE A C 1
ATOM 1562 O O . ILE A 1 197 ? -3.666 -11.453 -5.316 1 98 197 ILE A O 1
ATOM 1566 N N . ALA A 1 198 ? -5.793 -11.078 -5.969 1 98.31 198 ALA A N 1
ATOM 1567 C CA . ALA A 1 198 ? -6.34 -11.477 -4.676 1 98.31 198 ALA A CA 1
ATOM 1568 C C . ALA A 1 198 ? -5.98 -12.922 -4.348 1 98.31 198 ALA A C 1
ATOM 1570 O O . ALA A 1 198 ? -5.531 -13.227 -3.238 1 98.31 198 ALA A O 1
ATOM 1571 N N . TYR A 1 199 ? -6.176 -13.781 -5.309 1 97.25 199 TYR A N 1
ATOM 1572 C CA . TYR A 1 199 ? -5.836 -15.18 -5.074 1 97.25 199 TYR A CA 1
ATOM 1573 C C . TYR A 1 199 ? -4.352 -15.344 -4.785 1 97.25 199 TYR A C 1
ATOM 1575 O O . TYR A 1 199 ? -3.963 -16.094 -3.885 1 97.25 199 TYR A O 1
ATOM 1583 N N . GLY A 1 200 ? -3.5 -14.711 -5.57 1 96.62 200 GLY A N 1
ATOM 1584 C CA . GLY A 1 200 ? -2.061 -14.828 -5.391 1 96.62 200 GLY A CA 1
ATOM 1585 C C . GLY A 1 200 ? -1.608 -14.523 -3.977 1 96.62 200 GLY A C 1
ATOM 1586 O O . GLY A 1 200 ? -0.688 -15.164 -3.463 1 96.62 200 GLY A O 1
ATOM 1587 N N . HIS A 1 201 ? -2.264 -13.602 -3.359 1 97 201 HIS A N 1
ATOM 1588 C CA . HIS A 1 201 ? -1.876 -13.195 -2.014 1 97 201 HIS A CA 1
ATOM 1589 C C . HIS A 1 201 ? -2.635 -13.992 -0.958 1 97 201 HIS A C 1
ATOM 1591 O O . HIS A 1 201 ? -2.033 -14.5 -0.008 1 97 201 HIS A O 1
ATOM 1597 N N . LEU A 1 202 ? -3.928 -14.18 -1.124 1 97.31 202 LEU A N 1
ATOM 1598 C CA . LEU A 1 202 ? -4.77 -14.844 -0.133 1 97.31 202 LEU A CA 1
ATOM 1599 C C . LEU A 1 202 ? -4.41 -16.312 -0.012 1 97.31 202 LEU A C 1
ATOM 1601 O O . LEU A 1 202 ? -4.508 -16.906 1.07 1 97.31 202 LEU A O 1
ATOM 1605 N N . ALA A 1 203 ? -4.008 -16.922 -1.113 1 94.62 203 ALA A N 1
ATOM 1606 C CA . ALA A 1 203 ? -3.654 -18.344 -1.105 1 94.62 203 ALA A CA 1
ATOM 1607 C C . ALA A 1 203 ? -2.516 -18.625 -0.126 1 94.62 203 ALA A C 1
ATOM 1609 O O . ALA A 1 203 ? -2.498 -19.656 0.537 1 94.62 203 ALA A O 1
ATOM 1610 N N . LEU A 1 204 ? -1.63 -17.688 -0.046 1 92.5 204 LEU A N 1
ATOM 1611 C CA . LEU A 1 204 ? -0.493 -17.844 0.854 1 92.5 204 LEU A CA 1
ATOM 1612 C C . LEU A 1 204 ? -0.903 -17.594 2.301 1 92.5 204 LEU A C 1
ATOM 1614 O O . LEU A 1 204 ? -0.336 -18.188 3.223 1 92.5 204 LEU A O 1
ATOM 1618 N N . HIS A 1 205 ? -1.838 -16.656 2.49 1 94.69 205 HIS A N 1
ATOM 1619 C CA . HIS A 1 205 ? -2.359 -16.406 3.826 1 94.69 205 HIS A CA 1
ATOM 1620 C C . HIS A 1 205 ? -3.166 -17.594 4.34 1 94.69 205 HIS A C 1
ATOM 1622 O O . HIS A 1 205 ? -3.219 -17.844 5.547 1 94.69 205 HIS A O 1
ATOM 1628 N N . ALA A 1 206 ? -3.803 -18.266 3.424 1 91.31 206 ALA A N 1
ATOM 1629 C CA . ALA A 1 206 ? -4.699 -19.375 3.766 1 91.31 206 ALA A CA 1
ATOM 1630 C C . ALA A 1 206 ? -3.918 -20.672 3.967 1 91.31 206 ALA A C 1
ATOM 1632 O O . ALA A 1 206 ? -4.5 -21.703 4.289 1 91.31 206 ALA A O 1
ATOM 1633 N N . TYR A 1 207 ? -2.672 -20.578 3.824 1 82.12 207 TYR A N 1
ATOM 1634 C CA . TYR A 1 207 ? -1.85 -21.766 3.998 1 82.12 207 TYR A CA 1
ATOM 1635 C C . TYR A 1 207 ? -1.769 -22.172 5.465 1 82.12 207 TYR A C 1
ATOM 1637 O O . TYR A 1 207 ? -1.35 -21.375 6.309 1 82.12 207 TYR A O 1
ATOM 1645 N N . PRO A 1 208 ? -2.061 -23.422 5.836 1 75.31 208 PRO A N 1
ATOM 1646 C CA . PRO A 1 208 ? -2.258 -23.828 7.23 1 75.31 208 PRO A CA 1
ATOM 1647 C C . PRO A 1 208 ? -0.965 -24.281 7.906 1 75.31 208 PRO A C 1
ATOM 1649 O O . PRO A 1 208 ? -0.913 -24.406 9.133 1 75.31 208 PRO A O 1
ATOM 1652 N N . SER A 1 209 ? 0.092 -24.406 7.293 1 75.81 209 SER A N 1
ATOM 1653 C CA . SER A 1 209 ? 1.185 -25.203 7.859 1 75.81 209 SER A CA 1
ATOM 1654 C C . SER A 1 209 ? 2.264 -24.297 8.453 1 75.81 209 SER A C 1
ATOM 1656 O O . SER A 1 209 ? 3.43 -24.688 8.539 1 75.81 209 SER A O 1
ATOM 1658 N N . LEU A 1 210 ? 1.909 -23.219 8.938 1 80.88 210 LEU A N 1
ATOM 1659 C CA . LEU A 1 210 ? 2.891 -22.406 9.656 1 80.88 210 LEU A CA 1
ATOM 1660 C C . LEU A 1 210 ? 2.893 -22.75 11.141 1 80.88 210 LEU A C 1
ATOM 1662 O O . LEU A 1 210 ? 1.892 -23.25 11.672 1 80.88 210 LEU A O 1
ATOM 1666 N N . ALA A 1 211 ? 3.992 -22.594 11.805 1 83.31 211 ALA A N 1
ATOM 1667 C CA . ALA A 1 211 ? 4.086 -22.859 13.242 1 83.31 211 ALA A CA 1
ATOM 1668 C C . ALA A 1 211 ? 3.057 -22.031 14.016 1 83.31 211 ALA A C 1
ATOM 1670 O O . ALA A 1 211 ? 2.367 -22.562 14.891 1 83.31 211 ALA A O 1
ATOM 1671 N N . VAL A 1 212 ? 2.961 -20.781 13.711 1 86.62 212 VAL A N 1
ATOM 1672 C CA . VAL A 1 212 ? 1.945 -19.891 14.25 1 86.62 212 VAL A CA 1
ATOM 1673 C C . VAL A 1 212 ? 1.071 -19.359 13.125 1 86.62 212 VAL A C 1
ATOM 1675 O O . VAL A 1 212 ? 1.347 -18.281 12.57 1 86.62 212 VAL A O 1
ATOM 1678 N N . PRO A 1 213 ? 0.035 -20.062 12.867 1 88.44 213 PRO A N 1
ATOM 1679 C CA . PRO A 1 213 ? -0.784 -19.719 11.711 1 88.44 213 PRO A CA 1
ATOM 1680 C C . PRO A 1 213 ? -1.855 -18.672 12.031 1 88.44 213 PRO A C 1
ATOM 1682 O O . PRO A 1 213 ? -3.047 -18.922 11.836 1 88.44 213 PRO A O 1
ATOM 1685 N N . LYS A 1 214 ? -1.512 -17.5 12.398 1 90.44 214 LYS A N 1
ATOM 1686 C CA . LYS A 1 214 ? -2.436 -16.453 12.836 1 90.44 214 LYS A CA 1
ATOM 1687 C C . LYS A 1 214 ? -3.312 -15.977 11.68 1 90.44 214 LYS A C 1
ATOM 1689 O O . LYS A 1 214 ? -4.527 -15.844 11.828 1 90.44 214 LYS A O 1
ATOM 1694 N N . LEU A 1 215 ? -2.676 -15.766 10.562 1 93.62 215 LEU A N 1
ATOM 1695 C CA . LEU A 1 215 ? -3.434 -15.273 9.422 1 93.62 215 LEU A CA 1
ATOM 1696 C C . LEU A 1 215 ? -4.43 -16.328 8.938 1 93.62 215 LEU A C 1
ATOM 1698 O O . LEU A 1 215 ? -5.578 -16 8.625 1 93.62 215 LEU A O 1
ATOM 1702 N N . PHE A 1 216 ? -3.992 -17.562 8.93 1 92.88 216 PHE A N 1
ATOM 1703 C CA . PHE A 1 216 ? -4.875 -18.656 8.555 1 92.88 216 PHE A CA 1
ATOM 1704 C C . PHE A 1 216 ? -6.059 -18.75 9.516 1 92.88 216 PHE A C 1
ATOM 1706 O O . PHE A 1 216 ? -7.199 -18.953 9.086 1 92.88 216 PHE A O 1
ATOM 1713 N N . SER A 1 217 ? -5.785 -18.609 10.742 1 93.12 217 SER A N 1
ATOM 1714 C CA . SER A 1 217 ? -6.824 -18.688 11.766 1 93.12 217 SER A CA 1
ATOM 1715 C C . SER A 1 217 ? -7.844 -17.578 11.594 1 93.12 217 SER A C 1
ATOM 1717 O O . SER A 1 217 ? -9.055 -17.812 11.656 1 93.12 217 SER A O 1
ATOM 1719 N N . ILE A 1 218 ? -7.363 -16.391 11.352 1 93.56 218 ILE A N 1
ATOM 1720 C CA . ILE A 1 218 ? -8.25 -15.242 11.172 1 93.56 218 ILE A CA 1
ATOM 1721 C C . ILE A 1 218 ? -9.133 -15.461 9.945 1 93.56 218 ILE A C 1
ATOM 1723 O O . ILE A 1 218 ? -10.352 -15.297 10.008 1 93.56 218 ILE A O 1
ATOM 1727 N N . LEU A 1 219 ? -8.523 -15.898 8.867 1 94.56 219 LEU A N 1
ATOM 1728 C CA . LEU A 1 219 ? -9.242 -16.109 7.617 1 94.56 219 LEU A CA 1
ATOM 1729 C C . LEU A 1 219 ? -10.289 -17.219 7.773 1 94.56 219 LEU A C 1
ATOM 1731 O O . LEU A 1 219 ? -11.43 -17.047 7.34 1 94.56 219 LEU A O 1
ATOM 1735 N N . THR A 1 220 ? -9.953 -18.297 8.406 1 92.94 220 THR A N 1
ATOM 1736 C CA . THR A 1 220 ? -10.797 -19.484 8.5 1 92.94 220 THR A CA 1
ATOM 1737 C C . THR A 1 220 ? -11.977 -19.234 9.43 1 92.94 220 THR A C 1
ATOM 1739 O O . THR A 1 220 ? -13.109 -19.609 9.117 1 92.94 220 THR A O 1
ATOM 1742 N N . PHE A 1 221 ? -11.766 -18.547 10.469 1 93.5 221 PHE A N 1
ATOM 1743 C CA . PHE A 1 221 ? -12.797 -18.438 11.5 1 93.5 221 PHE A CA 1
ATOM 1744 C C . PHE A 1 221 ? -13.656 -17.203 11.281 1 93.5 221 PHE A C 1
ATOM 1746 O O . PHE A 1 221 ? -14.844 -17.203 11.617 1 93.5 221 PHE A O 1
ATOM 1753 N N . GLU A 1 222 ? -13.062 -16.203 10.734 1 94.94 222 GLU A N 1
ATOM 1754 C CA . GLU A 1 222 ? -13.805 -14.953 10.656 1 94.94 222 GLU A CA 1
ATOM 1755 C C . GLU A 1 222 ? -14.289 -14.68 9.234 1 94.94 222 GLU A C 1
ATOM 1757 O O . GLU A 1 222 ? -15.297 -13.992 9.031 1 94.94 222 GLU A O 1
ATOM 1762 N N . PHE A 1 223 ? -13.602 -15.25 8.273 1 96.88 223 PHE A N 1
ATOM 1763 C CA . PHE A 1 223 ? -13.953 -14.938 6.891 1 96.88 223 PHE A CA 1
ATOM 1764 C C . PHE A 1 223 ? -14 -16.203 6.043 1 96.88 223 PHE A C 1
ATOM 1766 O O . PHE A 1 223 ? -13.266 -16.328 5.055 1 96.88 223 PHE A O 1
ATOM 1773 N N . PRO A 1 224 ? -14.969 -17.031 6.242 1 95.38 224 PRO A N 1
ATOM 1774 C CA . PRO A 1 224 ? -15.031 -18.312 5.535 1 95.38 224 PRO A CA 1
ATOM 1775 C C . PRO A 1 224 ? -15.281 -18.141 4.039 1 95.38 224 PRO A C 1
ATOM 1777 O O . PRO A 1 224 ? -14.891 -19 3.246 1 95.38 224 PRO A O 1
ATOM 1780 N N . ASN A 1 225 ? -15.914 -17.109 3.639 1 96.5 225 ASN A N 1
ATOM 1781 C CA . ASN A 1 225 ? -16.172 -16.906 2.217 1 96.5 225 ASN A CA 1
ATOM 1782 C C . ASN A 1 225 ? -14.875 -16.734 1.433 1 96.5 225 ASN A C 1
ATOM 1784 O O . ASN A 1 225 ? -14.773 -17.172 0.283 1 96.5 225 ASN A O 1
ATOM 1788 N N . LEU A 1 226 ? -13.891 -16.125 2.062 1 96.94 226 LEU A N 1
ATOM 1789 C CA . LEU A 1 226 ? -12.609 -15.93 1.395 1 96.94 226 LEU A CA 1
ATOM 1790 C C . LEU A 1 226 ? -11.852 -17.25 1.283 1 96.94 226 LEU A C 1
ATOM 1792 O O . LEU A 1 226 ? -11.164 -17.484 0.29 1 96.94 226 LEU A O 1
ATOM 1796 N N . ILE A 1 227 ? -11.961 -18.094 2.266 1 95.25 227 ILE A N 1
ATOM 1797 C CA . ILE A 1 227 ? -11.328 -19.406 2.227 1 95.25 227 ILE A CA 1
ATOM 1798 C C . ILE A 1 227 ? -11.977 -20.25 1.136 1 95.25 227 ILE A C 1
ATOM 1800 O O . ILE A 1 227 ? -11.281 -20.922 0.367 1 95.25 227 ILE A O 1
ATOM 1804 N N . ALA A 1 228 ? -13.266 -20.203 1.121 1 95.38 228 ALA A N 1
ATOM 1805 C CA . ALA A 1 228 ? -14 -20.938 0.086 1 95.38 228 ALA A CA 1
ATOM 1806 C C . ALA A 1 228 ? -13.633 -20.422 -1.305 1 95.38 228 ALA A C 1
ATOM 1808 O O . ALA A 1 228 ? -13.5 -21.203 -2.246 1 95.38 228 ALA A O 1
ATOM 1809 N N . TYR A 1 229 ? -13.547 -19.141 -1.406 1 96.75 229 TYR A N 1
ATOM 1810 C CA . TYR A 1 229 ? -13.141 -18.516 -2.656 1 96.75 229 TYR A CA 1
ATOM 1811 C C . TYR A 1 229 ? -11.781 -19.031 -3.117 1 96.75 229 TYR A C 1
ATOM 1813 O O . TYR A 1 229 ? -11.617 -19.391 -4.285 1 96.75 229 TYR A O 1
ATOM 1821 N N . CYS A 1 230 ? -10.797 -19.125 -2.189 1 94.94 230 CYS A N 1
ATOM 1822 C CA . CYS A 1 230 ? -9.445 -19.594 -2.514 1 94.94 230 CYS A CA 1
ATOM 1823 C C . CYS A 1 230 ? -9.461 -21.062 -2.906 1 94.94 230 CYS A C 1
ATOM 1825 O O . CYS A 1 230 ? -8.773 -21.469 -3.85 1 94.94 230 CYS A O 1
ATOM 1827 N N . ALA A 1 231 ? -10.18 -21.859 -2.219 1 91.88 231 ALA A N 1
ATOM 1828 C CA . ALA A 1 231 ? -10.266 -23.297 -2.512 1 91.88 231 ALA A CA 1
ATOM 1829 C C . ALA A 1 231 ? -10.859 -23.531 -3.896 1 91.88 231 ALA A C 1
ATOM 1831 O O . ALA A 1 231 ? -10.352 -24.359 -4.664 1 91.88 231 ALA A O 1
ATOM 1832 N N . ARG A 1 232 ? -11.914 -22.859 -4.168 1 93.69 232 ARG A N 1
ATOM 1833 C CA . ARG A 1 232 ? -12.547 -22.969 -5.477 1 93.69 232 ARG A CA 1
ATOM 1834 C C . ARG A 1 232 ? -11.609 -22.5 -6.582 1 93.69 232 ARG A C 1
ATOM 1836 O O . ARG A 1 232 ? -11.508 -23.141 -7.633 1 93.69 232 ARG A O 1
ATOM 1843 N N . PHE A 1 233 ? -10.992 -21.391 -6.324 1 94.06 233 PHE A N 1
ATOM 1844 C CA . PHE A 1 233 ? -10.062 -20.828 -7.301 1 94.06 233 PHE A CA 1
ATOM 1845 C C . PHE A 1 233 ? -8.938 -21.797 -7.605 1 94.06 233 PHE A C 1
ATOM 1847 O O . PHE A 1 233 ? -8.562 -21.984 -8.766 1 94.06 233 PHE A O 1
ATOM 1854 N N . LYS A 1 234 ? -8.375 -22.391 -6.586 1 90.94 234 LYS A N 1
ATOM 1855 C CA . LYS A 1 234 ? -7.297 -23.359 -6.742 1 90.94 234 LYS A CA 1
ATOM 1856 C C . LYS A 1 234 ? -7.734 -24.531 -7.605 1 90.94 234 LYS A C 1
ATOM 1858 O O . LYS A 1 234 ? -6.988 -24.984 -8.484 1 90.94 234 LYS A O 1
ATOM 1863 N N . GLN A 1 235 ? -8.891 -24.984 -7.438 1 89.06 235 GLN A N 1
ATOM 1864 C CA . GLN A 1 235 ? -9.422 -26.141 -8.164 1 89.06 235 GLN A CA 1
ATOM 1865 C C . GLN A 1 235 ? -9.695 -25.797 -9.625 1 89.06 235 GLN A C 1
ATOM 1867 O O . GLN A 1 235 ? -9.461 -26.609 -10.516 1 89.06 235 GLN A O 1
ATOM 1872 N N . GLU A 1 236 ? -10.156 -24.641 -9.836 1 89.62 236 GLU A N 1
ATOM 1873 C CA . GLU A 1 236 ? -10.562 -24.234 -11.18 1 89.62 236 GLU A CA 1
ATOM 1874 C C . GLU A 1 236 ? -9.367 -23.75 -12 1 89.62 236 GLU A C 1
ATOM 1876 O O . GLU A 1 236 ? -9.305 -24 -13.203 1 89.62 236 GLU A O 1
ATOM 1881 N N . VAL A 1 237 ? -8.453 -23.094 -11.391 1 89.31 237 VAL A N 1
ATOM 1882 C CA . VAL A 1 237 ? -7.406 -22.391 -12.125 1 89.31 237 VAL A CA 1
ATOM 1883 C C . VAL A 1 237 ? -6.117 -23.219 -12.086 1 89.31 237 VAL A C 1
ATOM 1885 O O . VAL A 1 237 ? -5.32 -23.172 -13.031 1 89.31 237 VAL A O 1
ATOM 1888 N N . PHE A 1 238 ? -5.844 -23.953 -11.055 1 84.88 238 PHE A N 1
ATOM 1889 C CA . PHE A 1 238 ? -4.586 -24.688 -10.93 1 84.88 238 PHE A CA 1
ATOM 1890 C C . PHE A 1 238 ? -4.836 -26.188 -10.828 1 84.88 238 PHE A C 1
ATOM 1892 O O . PHE A 1 238 ? -4.07 -26.906 -10.188 1 84.88 238 PHE A O 1
ATOM 1899 N N . ALA A 1 239 ? -5.906 -26.656 -11.359 1 70.44 239 ALA A N 1
ATOM 1900 C CA . ALA A 1 239 ? -6.219 -28.078 -11.336 1 70.44 239 ALA A CA 1
ATOM 1901 C C . ALA A 1 239 ? -5.102 -28.891 -11.992 1 70.44 239 ALA A C 1
ATOM 1903 O O . ALA A 1 239 ? -4.777 -29.984 -11.539 1 70.44 239 ALA A O 1
ATOM 1904 N N . THR A 1 240 ? -4.594 -28.422 -13.102 1 61.38 240 THR A N 1
ATOM 1905 C CA . THR A 1 240 ? -3.555 -29.156 -13.812 1 61.38 240 THR A CA 1
ATOM 1906 C C . THR A 1 240 ? -2.168 -28.688 -13.391 1 61.38 240 THR A C 1
ATOM 1908 O O . THR A 1 240 ? -1.92 -27.484 -13.289 1 61.38 240 THR A O 1
ATOM 1911 N N . PRO A 1 241 ? -1.364 -29.703 -12.867 1 58.03 241 PRO A N 1
ATOM 1912 C CA . PRO A 1 241 ? -0.002 -29.328 -12.484 1 58.03 241 PRO A CA 1
ATOM 1913 C C . PRO A 1 241 ? 0.695 -28.484 -13.547 1 58.03 241 PRO A C 1
ATOM 1915 O O . PRO A 1 241 ? 0.473 -28.688 -14.742 1 58.03 241 PRO A O 1
ATOM 1918 N N . LEU A 1 242 ? 0.961 -27.297 -13.117 1 56.28 242 LEU A N 1
ATOM 1919 C CA . LEU A 1 242 ? 1.662 -26.422 -14.047 1 56.28 242 LEU A CA 1
ATOM 1920 C C . LEU A 1 242 ? 2.891 -27.109 -14.625 1 56.28 242 LEU A C 1
ATOM 1922 O O . LEU A 1 242 ? 3.553 -27.891 -13.938 1 56.28 242 LEU A O 1
ATOM 1926 N N . THR A 1 243 ? 2.918 -27.422 -15.938 1 47.28 243 THR A N 1
ATOM 1927 C CA . THR A 1 243 ? 4.047 -28.016 -16.641 1 47.28 243 THR A CA 1
ATOM 1928 C C . THR A 1 243 ? 5.348 -27.312 -16.281 1 47.28 243 THR A C 1
ATOM 1930 O O . THR A 1 243 ? 5.512 -26.125 -16.594 1 47.28 243 THR A O 1
ATOM 1933 N N . PRO A 1 244 ? 5.934 -27.75 -15.211 1 47.56 244 PRO A N 1
ATOM 1934 C CA . PRO A 1 244 ? 7.262 -27.156 -15.016 1 47.56 244 PRO A CA 1
ATOM 1935 C C . PRO A 1 244 ? 8.141 -27.25 -16.266 1 47.56 244 PRO A C 1
ATOM 1937 O O . PRO A 1 244 ? 8.148 -28.281 -16.938 1 47.56 244 PRO A O 1
ATOM 1940 N N . SER A 1 245 ? 8.023 -26.297 -17.156 1 42.69 245 SER A N 1
ATOM 1941 C CA . SER A 1 245 ? 9.023 -26.5 -18.188 1 42.69 245 SER A CA 1
ATOM 1942 C C . SER A 1 245 ? 10.344 -26.984 -17.609 1 42.69 245 SER A C 1
ATOM 1944 O O . SER A 1 245 ? 10.695 -26.625 -16.484 1 42.69 245 SER A O 1
ATOM 1946 N N . LEU A 1 246 ? 10.805 -28.188 -17.984 1 33.25 246 LEU A N 1
ATOM 1947 C CA . LEU A 1 246 ? 12.125 -28.719 -17.641 1 33.25 246 LEU A CA 1
ATOM 1948 C C . LEU A 1 246 ? 13.102 -27.594 -17.328 1 33.25 246 LEU A C 1
ATOM 1950 O O . LEU A 1 246 ? 12.992 -26.5 -17.906 1 33.25 246 LEU A O 1
ATOM 1954 N N . LEU A 1 247 ? 13.789 -27.703 -16.234 1 36.78 247 LEU A N 1
ATOM 1955 C CA . LEU A 1 247 ? 14.938 -26.953 -15.742 1 36.78 247 LEU A CA 1
ATOM 1956 C C . LEU A 1 247 ? 15.75 -26.391 -16.906 1 36.78 247 LEU A C 1
ATOM 1958 O O . LEU A 1 247 ? 16.562 -27.094 -17.5 1 36.78 247 LEU A O 1
ATOM 1962 N N . VAL A 1 248 ? 15.234 -26.062 -17.938 1 32.16 248 VAL A N 1
ATOM 1963 C CA . VAL A 1 248 ? 16.312 -25.5 -18.75 1 32.16 248 VAL A CA 1
ATOM 1964 C C . VAL A 1 248 ? 17.188 -24.594 -17.891 1 32.16 248 VAL A C 1
ATOM 1966 O O . VAL A 1 248 ? 16.719 -23.609 -17.328 1 32.16 248 VAL A O 1
ATOM 1969 N N . ARG A 1 249 ? 18.062 -25.25 -17.172 1 31.75 249 ARG A N 1
ATOM 1970 C CA . ARG A 1 249 ? 19.172 -24.438 -16.688 1 31.75 249 ARG A CA 1
ATOM 1971 C C . ARG A 1 249 ? 19.484 -23.312 -17.641 1 31.75 249 ARG A C 1
ATOM 1973 O O . ARG A 1 249 ? 20 -23.531 -18.734 1 31.75 249 ARG A O 1
ATOM 1980 N N . PRO A 1 250 ? 18.781 -22.422 -17.906 1 32.56 250 PRO A N 1
ATOM 1981 C CA . PRO A 1 250 ? 19.484 -21.453 -18.75 1 32.56 250 PRO A CA 1
ATOM 1982 C C . PRO A 1 250 ? 20.953 -21.312 -18.391 1 32.56 250 PRO A C 1
ATOM 1984 O O . PRO A 1 250 ? 21.297 -21.188 -17.203 1 32.56 250 PRO A O 1
ATOM 1987 N N . SER A 1 251 ? 21.844 -22.094 -19 1 28.78 251 SER A N 1
ATOM 1988 C CA . SER A 1 251 ? 23.266 -21.812 -18.859 1 28.78 251 SER A CA 1
ATOM 1989 C C . SER A 1 251 ? 23.516 -20.312 -18.703 1 28.78 251 SER A C 1
ATOM 1991 O O . SER A 1 251 ? 23.125 -19.531 -19.562 1 28.78 251 SER A O 1
ATOM 1993 N N . LEU A 1 252 ? 23.5 -19.812 -17.625 1 32.16 252 LEU A N 1
ATOM 1994 C CA . LEU A 1 252 ? 24.078 -18.5 -17.328 1 32.16 252 LEU A CA 1
ATOM 1995 C C . LEU A 1 252 ? 25.156 -18.156 -18.359 1 32.16 252 LEU A C 1
ATOM 1997 O O . LEU A 1 252 ? 25.469 -16.969 -18.562 1 32.16 252 LEU A O 1
ATOM 2001 N N . THR A 1 253 ? 25.812 -19.125 -18.969 1 30.11 253 THR A N 1
ATOM 2002 C CA . THR A 1 253 ? 26.922 -18.969 -19.922 1 30.11 253 THR A CA 1
ATOM 2003 C C . THR A 1 253 ? 26.422 -18.328 -21.219 1 30.11 253 THR A C 1
ATOM 2005 O O . THR A 1 253 ? 27.125 -17.484 -21.797 1 30.11 253 THR A O 1
ATOM 2008 N N . ASN A 1 254 ? 25.344 -18.766 -21.781 1 32.47 254 ASN A N 1
ATOM 2009 C CA . ASN A 1 254 ? 25 -18.172 -23.062 1 32.47 254 ASN A CA 1
ATOM 2010 C C . ASN A 1 254 ? 24.391 -16.781 -22.891 1 32.47 254 ASN A C 1
ATOM 2012 O O . ASN A 1 254 ? 24.531 -15.93 -23.766 1 32.47 254 ASN A O 1
ATOM 2016 N N . MET A 1 255 ? 23.594 -16.547 -21.891 1 32.06 255 MET A N 1
ATOM 2017 C CA . MET A 1 255 ? 23.141 -15.172 -21.688 1 32.06 255 MET A CA 1
ATOM 2018 C C . MET A 1 255 ? 24.312 -14.266 -21.297 1 32.06 255 MET A C 1
ATOM 2020 O O . MET A 1 255 ? 24.406 -13.133 -21.766 1 32.06 255 MET A O 1
ATOM 2024 N N . ILE A 1 256 ? 25.188 -14.75 -20.453 1 33.78 256 ILE A N 1
ATOM 2025 C CA . ILE A 1 256 ? 26.469 -14.062 -20.266 1 33.78 256 ILE A CA 1
ATOM 2026 C C . ILE A 1 256 ? 27.25 -14.078 -21.594 1 33.78 256 ILE A C 1
ATOM 2028 O O . ILE A 1 256 ? 27.859 -13.078 -21.953 1 33.78 256 ILE A O 1
ATOM 2032 N N . PHE A 1 257 ? 27.203 -15.117 -22.328 1 31.06 257 PHE A N 1
ATOM 2033 C CA . PHE A 1 257 ? 27.938 -15.18 -23.594 1 31.06 257 PHE A CA 1
ATOM 2034 C C . PHE A 1 257 ? 27.312 -14.242 -24.625 1 31.06 257 PHE A C 1
ATOM 2036 O O . PHE A 1 257 ? 28.016 -13.578 -25.375 1 31.06 257 PHE A O 1
ATOM 2043 N N . ASN A 1 258 ? 26.062 -14.219 -24.812 1 32.19 258 ASN A N 1
ATOM 2044 C CA . ASN A 1 258 ? 25.547 -13.203 -25.719 1 32.19 258 ASN A CA 1
ATOM 2045 C C . ASN A 1 258 ? 25.656 -11.805 -25.125 1 32.19 258 ASN A C 1
ATOM 2047 O O . ASN A 1 258 ? 25.812 -10.828 -25.859 1 32.19 258 ASN A O 1
ATOM 2051 N N . PHE A 1 259 ? 25.453 -11.578 -23.875 1 34.94 259 PHE A N 1
ATOM 2052 C CA . PHE A 1 259 ? 25.844 -10.32 -23.234 1 34.94 259 PHE A CA 1
ATOM 2053 C C . PHE A 1 259 ? 27.312 -10.039 -23.422 1 34.94 259 PHE A C 1
ATOM 2055 O O . PHE A 1 259 ? 27.703 -8.906 -23.703 1 34.94 259 PHE A O 1
ATOM 2062 N N . VAL A 1 260 ? 28.172 -10.914 -23.297 1 33.94 260 VAL A N 1
ATOM 2063 C CA . VAL A 1 260 ? 29.578 -10.727 -23.609 1 33.94 260 VAL A CA 1
ATOM 2064 C C . VAL A 1 260 ? 29.75 -10.57 -25.125 1 33.94 260 VAL A C 1
ATOM 2066 O O . VAL A 1 260 ? 30.641 -9.844 -25.578 1 33.94 260 VAL A O 1
ATOM 2069 N N . ARG A 1 261 ? 29.094 -11.227 -26.016 1 35.28 261 ARG A N 1
ATOM 2070 C CA . ARG A 1 261 ? 29.359 -11.039 -27.438 1 35.28 261 ARG A CA 1
ATOM 2071 C C . ARG A 1 261 ? 28.797 -9.703 -27.922 1 35.28 261 ARG A C 1
ATOM 2073 O O . ARG A 1 261 ? 29.406 -9.023 -28.734 1 35.28 261 ARG A O 1
ATOM 2080 N N . ASP A 1 262 ? 27.438 -9.258 -27.812 1 30.45 262 ASP A N 1
ATOM 2081 C CA . ASP A 1 262 ? 26.984 -7.93 -28.203 1 30.45 262 ASP A CA 1
ATOM 2082 C C . ASP A 1 262 ? 26.484 -7.145 -27 1 30.45 262 ASP A C 1
ATOM 2084 O O . ASP A 1 262 ? 25.281 -7.121 -26.719 1 30.45 262 ASP A O 1
ATOM 2088 N N . PRO A 1 263 ? 27.375 -6.793 -26.109 1 33.56 263 PRO A N 1
ATOM 2089 C CA . PRO A 1 263 ? 27.125 -6.055 -24.875 1 33.56 263 PRO A CA 1
ATOM 2090 C C . PRO A 1 263 ? 26.422 -4.727 -25.109 1 33.56 263 PRO A C 1
ATOM 2092 O O . PRO A 1 263 ? 26.094 -4.012 -24.156 1 33.56 263 PRO A O 1
ATOM 2095 N N . GLU A 1 264 ? 26.344 -4.355 -26.297 1 31.75 264 GLU A N 1
ATOM 2096 C CA . GLU A 1 264 ? 26.031 -2.963 -26.594 1 31.75 264 GLU A CA 1
ATOM 2097 C C . GLU A 1 264 ? 24.719 -2.543 -25.938 1 31.75 264 GLU A C 1
ATOM 2099 O O . GLU A 1 264 ? 24.641 -1.468 -25.344 1 31.75 264 GLU A O 1
ATOM 2104 N N . PRO A 1 265 ? 23.734 -3.295 -26.234 1 31.61 265 PRO A N 1
ATOM 2105 C CA . PRO A 1 265 ? 22.484 -2.656 -25.797 1 31.61 265 PRO A CA 1
ATOM 2106 C C . PRO A 1 265 ? 22.266 -2.744 -24.297 1 31.61 265 PRO A C 1
ATOM 2108 O O . PRO A 1 265 ? 21.484 -1.97 -23.734 1 31.61 265 PRO A O 1
ATOM 2111 N N . TYR A 1 266 ? 22.766 -3.738 -23.656 1 31.59 266 TYR A N 1
ATOM 2112 C CA . TYR A 1 266 ? 22.453 -3.934 -22.25 1 31.59 266 TYR A CA 1
ATOM 2113 C C . TYR A 1 266 ? 23.328 -3.045 -21.375 1 31.59 266 TYR A C 1
ATOM 2115 O O . TYR A 1 266 ? 22.938 -2.705 -20.25 1 31.59 266 TYR A O 1
ATOM 2123 N N . PHE A 1 267 ? 24.594 -2.705 -21.719 1 31.94 267 PHE A N 1
ATOM 2124 C CA . PHE A 1 267 ? 25.453 -1.76 -21.016 1 31.94 267 PHE A CA 1
ATOM 2125 C C . PHE A 1 267 ? 24.828 -0.374 -20.984 1 31.94 267 PHE A C 1
ATOM 2127 O O . PHE A 1 267 ? 25.141 0.432 -20.094 1 31.94 267 PHE A O 1
ATOM 2134 N N . CYS A 1 268 ? 24.141 -0.038 -22.031 1 28.89 268 CYS A N 1
ATOM 2135 C CA . CYS A 1 268 ? 23.609 1.321 -22.031 1 28.89 268 CYS A CA 1
ATOM 2136 C C . CYS A 1 268 ? 22.625 1.526 -20.891 1 28.89 268 CYS A C 1
ATOM 2138 O O . CYS A 1 268 ? 22.531 2.617 -20.312 1 28.89 268 CYS A O 1
ATOM 2140 N N . PHE A 1 269 ? 21.938 0.449 -20.547 1 28.95 269 PHE A N 1
ATOM 2141 C CA . PHE A 1 269 ? 20.875 0.696 -19.562 1 28.95 269 PHE A CA 1
ATOM 2142 C C . PHE A 1 269 ? 21.469 0.863 -18.172 1 28.95 269 PHE A C 1
ATOM 2144 O O . PHE A 1 269 ? 21.062 1.763 -17.422 1 28.95 269 PHE A O 1
ATOM 2151 N N . TYR A 1 270 ? 22.375 0.017 -17.703 1 30.28 270 TYR A N 1
ATOM 2152 C CA . TYR A 1 270 ? 22.938 0.179 -16.375 1 30.28 270 TYR A CA 1
ATOM 2153 C C . TYR A 1 270 ? 23.875 1.378 -16.312 1 30.28 270 TYR A C 1
ATOM 2155 O O . TYR A 1 270 ? 23.938 2.09 -15.312 1 30.28 270 TYR A O 1
ATOM 2163 N N . TRP A 1 271 ? 24.734 1.583 -17.281 1 30.39 271 TRP A N 1
ATOM 2164 C CA . TRP A 1 271 ? 25.719 2.664 -17.312 1 30.39 271 TRP A CA 1
ATOM 2165 C C . TRP A 1 271 ? 25.016 4.023 -17.375 1 30.39 271 TRP A C 1
ATOM 2167 O O . TRP A 1 271 ? 25.469 4.984 -16.75 1 30.39 271 TRP A O 1
ATOM 2177 N N . ASN A 1 272 ? 23.953 4.125 -18.125 1 30.28 272 ASN A N 1
ATOM 2178 C CA . ASN A 1 272 ? 23.391 5.465 -18.234 1 30.28 272 ASN A CA 1
ATOM 2179 C C . ASN A 1 272 ? 22.75 5.914 -16.938 1 30.28 272 ASN A C 1
ATOM 2181 O O . ASN A 1 272 ? 22.703 7.109 -16.625 1 30.28 272 ASN A O 1
ATOM 2185 N N . GLY A 1 273 ? 22.172 5.059 -16.172 1 30.03 273 GLY A N 1
ATOM 2186 C CA . GLY A 1 273 ? 21.719 5.539 -14.883 1 30.03 273 GLY A CA 1
ATOM 2187 C C . GLY A 1 273 ? 22.859 5.926 -13.953 1 30.03 273 GLY A C 1
ATOM 2188 O O . GLY A 1 273 ? 22.703 6.82 -13.117 1 30.03 273 GLY A O 1
ATOM 2189 N N . PHE A 1 274 ? 24 5.164 -13.852 1 30.23 274 PHE A N 1
ATOM 2190 C CA . PHE A 1 274 ? 25.188 5.57 -13.102 1 30.23 274 PHE A CA 1
ATOM 2191 C C . PHE A 1 274 ? 25.797 6.836 -13.695 1 30.23 274 PHE A C 1
ATOM 2193 O O . PHE A 1 274 ? 26.312 7.68 -12.969 1 30.23 274 PHE A O 1
ATOM 2200 N N . GLN A 1 275 ? 25.875 6.953 -14.953 1 29.56 275 GLN A N 1
ATOM 2201 C CA . GLN A 1 275 ? 26.484 8.141 -15.523 1 29.56 275 GLN A CA 1
ATOM 2202 C C . GLN A 1 275 ? 25.734 9.406 -15.109 1 29.56 275 GLN A C 1
ATOM 2204 O O . GLN A 1 275 ? 26.328 10.484 -15.008 1 29.56 275 GLN A O 1
ATOM 2209 N N . ASN A 1 276 ? 24.391 9.312 -15.125 1 31.16 276 ASN A N 1
ATOM 2210 C CA . ASN A 1 276 ? 23.812 10.625 -14.852 1 31.16 276 ASN A CA 1
ATOM 2211 C C . ASN A 1 276 ? 24.094 11.078 -13.422 1 31.16 276 ASN A C 1
ATOM 2213 O O . ASN A 1 276 ? 23.672 12.156 -13.008 1 31.16 276 ASN A O 1
ATOM 2217 N N . LYS A 1 277 ? 24.312 10.117 -12.445 1 31.5 277 LYS A N 1
ATOM 2218 C CA . LYS A 1 277 ? 24.844 10.609 -11.172 1 31.5 277 LYS A CA 1
ATOM 2219 C C . LYS A 1 277 ? 26.234 11.188 -11.336 1 31.5 277 LYS A C 1
ATOM 2221 O O . LYS A 1 277 ? 26.688 12 -10.523 1 31.5 277 LYS A O 1
ATOM 2226 N N . MET A 1 278 ? 27.141 10.492 -12.125 1 30.59 278 MET A N 1
ATOM 2227 C CA . MET A 1 278 ? 28.531 10.938 -12.117 1 30.59 278 MET A CA 1
ATOM 2228 C C . MET A 1 278 ? 28.672 12.328 -12.742 1 30.59 278 MET A C 1
ATOM 2230 O O . MET A 1 278 ? 29.781 12.828 -12.93 1 30.59 278 MET A O 1
ATOM 2234 N N . VAL A 1 279 ? 27.766 12.797 -13.422 1 30.8 279 VAL A N 1
ATOM 2235 C CA . VAL A 1 279 ? 28.203 13.992 -14.141 1 30.8 279 VAL A CA 1
ATOM 2236 C C . VAL A 1 279 ? 28.516 15.102 -13.148 1 30.8 279 VAL A C 1
ATOM 2238 O O . VAL A 1 279 ? 27.766 16.078 -13.039 1 30.8 279 VAL A O 1
ATOM 2241 N N . SER A 1 280 ? 28.719 14.797 -11.828 1 30.44 280 SER A N 1
ATOM 2242 C CA . SER A 1 280 ? 29.312 16 -11.273 1 30.44 280 SER A CA 1
ATOM 2243 C C . SER A 1 280 ? 30.641 16.328 -11.961 1 30.44 280 SER A C 1
ATOM 2245 O O . SER A 1 280 ? 31.391 15.422 -12.336 1 30.44 280 SER A O 1
ATOM 2247 N N . HIS A 1 281 ? 30.844 17.469 -12.602 1 29.8 281 HIS A N 1
ATOM 2248 C CA . HIS A 1 281 ? 31.906 18.188 -13.305 1 29.8 281 HIS A CA 1
ATOM 2249 C C . HIS A 1 281 ? 33.188 18.141 -12.516 1 29.8 281 HIS A C 1
ATOM 2251 O O . HIS A 1 281 ? 34.219 18.688 -12.961 1 29.8 281 HIS A O 1
ATOM 2257 N N . ASP A 1 282 ? 33.312 18.078 -11.203 1 32.62 282 ASP A N 1
ATOM 2258 C CA . ASP A 1 282 ? 34.656 18.469 -10.789 1 32.62 282 ASP A CA 1
ATOM 2259 C C . ASP A 1 282 ? 35.688 17.359 -11.039 1 32.62 282 ASP A C 1
ATOM 2261 O O . ASP A 1 282 ? 35.469 16.219 -10.602 1 32.62 282 ASP A O 1
ATOM 2265 N N . SER A 1 283 ? 36.719 17.344 -12.055 1 34.28 283 SER A N 1
ATOM 2266 C CA . SER A 1 283 ? 37.75 16.516 -12.672 1 34.28 283 SER A CA 1
ATOM 2267 C C . SER A 1 283 ? 38.688 15.906 -11.625 1 34.28 283 SER A C 1
ATOM 2269 O O . SER A 1 283 ? 39.094 14.75 -11.766 1 34.28 283 SER A O 1
ATOM 2271 N N . LYS A 1 284 ? 39.375 16.75 -10.688 1 38.78 284 LYS A N 1
ATOM 2272 C CA . LYS A 1 284 ? 40.531 16.297 -9.93 1 38.78 284 LYS A CA 1
ATOM 2273 C C . LYS A 1 284 ? 40.156 15.203 -8.938 1 38.78 284 LYS A C 1
ATOM 2275 O O . LYS A 1 284 ? 40.906 14.258 -8.719 1 38.78 284 LYS A O 1
ATOM 2280 N N . LYS A 1 285 ? 39 15.406 -8.234 1 41.09 285 LYS A N 1
ATOM 2281 C CA . LYS A 1 285 ? 38.688 14.516 -7.117 1 41.09 285 LYS A CA 1
ATOM 2282 C C . LYS A 1 285 ? 38.219 13.148 -7.609 1 41.09 285 LYS A C 1
ATOM 2284 O O . LYS A 1 285 ? 38.094 12.211 -6.828 1 41.09 285 LYS A O 1
ATOM 2289 N N . LEU A 1 286 ? 37.812 13.008 -8.914 1 38.53 286 LEU A N 1
ATOM 2290 C CA . LEU A 1 286 ? 37.469 11.742 -9.539 1 38.53 286 LEU A CA 1
ATOM 2291 C C . LEU A 1 286 ? 38.688 10.852 -9.688 1 38.53 286 LEU A C 1
ATOM 2293 O O . LEU A 1 286 ? 38.594 9.633 -9.516 1 38.53 286 LEU A O 1
ATOM 2297 N N . LYS A 1 287 ? 39.844 11.516 -9.891 1 42.53 287 LYS A N 1
ATOM 2298 C CA . LYS A 1 287 ? 41.031 10.719 -10.125 1 42.53 287 LYS A CA 1
ATOM 2299 C C . LYS A 1 287 ? 41.438 9.953 -8.875 1 42.53 287 LYS A C 1
ATOM 2301 O O . LYS A 1 287 ? 41.812 8.781 -8.953 1 42.53 287 LYS A O 1
ATOM 2306 N N . GLU A 1 288 ? 41.469 10.711 -7.766 1 45.12 288 GLU A N 1
ATOM 2307 C CA . GLU A 1 288 ? 41.969 10.086 -6.547 1 45.12 288 GLU A CA 1
ATOM 2308 C C . GLU A 1 288 ? 41 9.008 -6.051 1 45.12 288 GLU A C 1
ATOM 2310 O O . GLU A 1 288 ? 41.438 7.957 -5.566 1 45.12 288 GLU A O 1
ATOM 2315 N N . GLN A 1 289 ? 39.688 9.25 -6.211 1 44 289 GLN A N 1
ATOM 2316 C CA . GLN A 1 289 ? 38.719 8.242 -5.773 1 44 289 GLN A CA 1
ATOM 2317 C C . GLN A 1 289 ? 38.75 7.027 -6.691 1 44 289 GLN A C 1
ATOM 2319 O O . GLN A 1 289 ? 38.531 5.898 -6.242 1 44 289 GLN A O 1
ATOM 2324 N N . ARG A 1 290 ? 39.219 7.195 -7.922 1 42.28 290 ARG A N 1
ATOM 2325 C CA . ARG A 1 290 ? 39.406 6.07 -8.836 1 42.28 290 ARG A CA 1
ATOM 2326 C C . ARG A 1 290 ? 40.594 5.207 -8.383 1 42.28 290 ARG A C 1
ATOM 2328 O O . ARG A 1 290 ? 40.531 3.979 -8.461 1 42.28 290 ARG A O 1
ATOM 2335 N N . VAL A 1 291 ? 41.656 5.922 -7.906 1 47 291 VAL A N 1
ATOM 2336 C CA . VAL A 1 291 ? 42.812 5.172 -7.465 1 47 291 VAL A CA 1
ATOM 2337 C C . VAL A 1 291 ? 42.469 4.344 -6.23 1 47 291 VAL A C 1
ATOM 2339 O O . VAL A 1 291 ? 42.844 3.17 -6.137 1 47 291 VAL A O 1
ATOM 2342 N N . GLN A 1 292 ? 41.719 4.957 -5.297 1 46.56 292 GLN A N 1
ATOM 2343 C CA . GLN A 1 292 ? 41.406 4.207 -4.09 1 46.56 292 GLN A CA 1
ATOM 2344 C C . GLN A 1 292 ? 40.375 3.113 -4.387 1 46.56 292 GLN A C 1
ATOM 2346 O O . GLN A 1 292 ? 40.438 2.025 -3.812 1 46.56 292 GLN A O 1
ATOM 2351 N N . ALA A 1 293 ? 39.406 3.379 -5.352 1 42.41 293 ALA A N 1
ATOM 2352 C CA . ALA A 1 293 ? 38.469 2.346 -5.762 1 42.41 293 ALA A CA 1
ATOM 2353 C C . ALA A 1 293 ? 39.188 1.205 -6.484 1 42.41 293 ALA A C 1
ATOM 2355 O O . ALA A 1 293 ? 38.844 0.036 -6.312 1 42.41 293 ALA A O 1
ATOM 2356 N N . PHE A 1 294 ? 40.219 1.525 -7.262 1 45.59 294 PHE A N 1
ATOM 2357 C CA . PHE A 1 294 ? 41.062 0.51 -7.898 1 45.59 294 PHE A CA 1
ATOM 2358 C C . PHE A 1 294 ? 41.75 -0.368 -6.852 1 45.59 294 PHE A C 1
ATOM 2360 O O . PHE A 1 294 ? 41.719 -1.596 -6.961 1 45.59 294 PHE A O 1
ATOM 2367 N N . TRP A 1 295 ? 42.281 0.217 -5.812 1 49.97 295 TRP A N 1
ATOM 2368 C CA . TRP A 1 295 ? 43.031 -0.563 -4.844 1 49.97 295 TRP A CA 1
ATOM 2369 C C . TRP A 1 295 ? 42.125 -1.431 -3.994 1 49.97 295 TRP A C 1
ATOM 2371 O O . TRP A 1 295 ? 42.438 -2.566 -3.656 1 49.97 295 TRP A O 1
ATOM 2381 N N . LYS A 1 296 ? 40.906 -0.944 -3.666 1 49.12 296 LYS A N 1
ATOM 2382 C CA . LYS A 1 296 ? 39.938 -1.766 -2.945 1 49.12 296 LYS A CA 1
ATOM 2383 C C . LYS A 1 296 ? 39.406 -2.891 -3.828 1 49.12 296 LYS A C 1
ATOM 2385 O O . LYS A 1 296 ? 39.219 -4.02 -3.367 1 49.12 296 LYS A O 1
ATOM 2390 N N . GLY A 1 297 ? 39.219 -2.654 -5.121 1 43.78 297 GLY A N 1
ATOM 2391 C CA . GLY A 1 297 ? 38.906 -3.721 -6.055 1 43.78 297 GLY A CA 1
ATOM 2392 C C . GLY A 1 297 ? 40 -4.758 -6.18 1 43.78 297 GLY A C 1
ATOM 2393 O O . GLY A 1 297 ? 39.75 -5.961 -6.176 1 43.78 297 GLY A O 1
ATOM 2394 N N . ALA A 1 298 ? 41.219 -4.328 -6.199 1 50.66 298 ALA A N 1
ATOM 2395 C CA . ALA A 1 298 ? 42.375 -5.223 -6.289 1 50.66 298 ALA A CA 1
ATOM 2396 C C . ALA A 1 298 ? 42.469 -6.129 -5.062 1 50.66 298 ALA A C 1
ATOM 2398 O O . ALA A 1 298 ? 42.812 -7.305 -5.172 1 50.66 298 ALA A O 1
ATOM 2399 N N . SER A 1 299 ? 42 -5.609 -3.865 1 50.06 299 SER A N 1
ATOM 2400 C CA . SER A 1 299 ? 42.031 -6.43 -2.658 1 50.06 299 SER A CA 1
ATOM 2401 C C . SER A 1 299 ? 40.938 -7.496 -2.691 1 50.06 299 SER A C 1
ATOM 2403 O O . SER A 1 299 ? 41.156 -8.625 -2.234 1 50.06 299 SER A O 1
ATOM 2405 N N . ILE A 1 300 ? 39.844 -7.18 -3.295 1 48.34 300 ILE A N 1
ATOM 2406 C CA . ILE A 1 300 ? 38.781 -8.164 -3.406 1 48.34 300 ILE A CA 1
ATOM 2407 C C . ILE A 1 300 ? 39.156 -9.227 -4.434 1 48.34 300 ILE A C 1
ATOM 2409 O O . ILE A 1 300 ? 38.969 -10.422 -4.191 1 48.34 300 ILE A O 1
ATOM 2413 N N . VAL A 1 301 ? 39.781 -8.891 -5.531 1 48.59 301 VAL A N 1
ATOM 2414 C CA . VAL A 1 301 ? 40.219 -9.875 -6.512 1 48.59 301 VAL A CA 1
ATOM 2415 C C . VAL A 1 301 ? 41.312 -10.773 -5.891 1 48.59 301 VAL A C 1
ATOM 2417 O O . VAL A 1 301 ? 41.281 -11.992 -6.07 1 48.59 301 VAL A O 1
ATOM 2420 N N . ALA A 1 302 ? 42.156 -10.219 -5.09 1 53 302 ALA A N 1
ATOM 2421 C CA . ALA A 1 302 ? 43.188 -11.016 -4.426 1 53 302 ALA A CA 1
ATOM 2422 C C . ALA A 1 302 ? 42.562 -11.961 -3.398 1 53 302 ALA A C 1
ATOM 2424 O O . ALA A 1 302 ? 43 -13.109 -3.268 1 53 302 ALA A O 1
ATOM 2425 N N . ALA A 1 303 ? 41.5 -11.492 -2.723 1 48.91 303 ALA A N 1
ATOM 2426 C CA . ALA A 1 303 ? 40.844 -12.336 -1.726 1 48.91 303 ALA A CA 1
ATOM 2427 C C . ALA A 1 303 ? 40.062 -13.469 -2.393 1 48.91 303 ALA A C 1
ATOM 2429 O O . ALA A 1 303 ? 40.125 -14.617 -1.942 1 48.91 303 ALA A O 1
ATOM 2430 N N . VAL A 1 304 ? 39.406 -13.172 -3.475 1 48.47 304 VAL A N 1
ATOM 2431 C CA . VAL A 1 304 ? 38.719 -14.219 -4.219 1 48.47 304 VAL A CA 1
ATOM 2432 C C . VAL A 1 304 ? 39.75 -15.188 -4.809 1 48.47 304 VAL A C 1
ATOM 2434 O O . VAL A 1 304 ? 39.562 -16.406 -4.746 1 48.47 304 VAL A O 1
ATOM 2437 N N . GLY A 1 305 ? 40.812 -14.641 -5.316 1 48.16 305 GLY A N 1
ATOM 2438 C CA . GLY A 1 305 ? 41.906 -15.508 -5.773 1 48.16 305 GLY A CA 1
ATOM 2439 C C . GLY A 1 305 ? 42.438 -16.422 -4.68 1 48.16 305 GLY A C 1
ATOM 2440 O O . GLY A 1 305 ? 42.625 -17.609 -4.906 1 48.16 305 GLY A O 1
ATOM 2441 N N . PHE A 1 306 ? 42.656 -15.883 -3.496 1 52.38 306 PHE A N 1
ATOM 2442 C CA . PHE A 1 306 ? 43.125 -16.688 -2.373 1 52.38 306 PHE A CA 1
ATOM 2443 C C . PHE A 1 306 ? 42.094 -17.719 -1.975 1 52.38 306 PHE A C 1
ATOM 2445 O O . PHE A 1 306 ? 42.438 -18.859 -1.661 1 52.38 306 PHE A O 1
ATOM 2452 N N . PHE A 1 307 ? 40.781 -17.359 -2.049 1 45.91 307 PHE A N 1
ATOM 2453 C CA . PHE A 1 307 ? 39.719 -18.281 -1.688 1 45.91 307 PHE A CA 1
ATOM 2454 C C . PHE A 1 307 ? 39.594 -19.391 -2.729 1 45.91 307 PHE A C 1
ATOM 2456 O O . PHE A 1 307 ? 39.5 -20.562 -2.381 1 45.91 307 PHE A O 1
ATOM 2463 N N . VAL A 1 308 ? 39.625 -19.078 -3.988 1 49.06 308 VAL A N 1
ATOM 2464 C CA . VAL A 1 308 ? 39.625 -20.109 -5.023 1 49.06 308 VAL A CA 1
ATOM 2465 C C . VAL A 1 308 ? 40.906 -20.953 -4.895 1 49.06 308 VAL A C 1
ATOM 2467 O O . VAL A 1 308 ? 40.812 -22.188 -4.961 1 49.06 308 VAL A O 1
ATOM 2470 N N . GLY A 1 309 ? 42 -20.359 -4.664 1 48.34 309 GLY A N 1
ATOM 2471 C CA . GLY A 1 309 ? 43.219 -21.109 -4.43 1 48.34 309 GLY A CA 1
ATOM 2472 C C . GLY A 1 309 ? 43.125 -22.016 -3.211 1 48.34 309 GLY A C 1
ATOM 2473 O O . GLY A 1 309 ? 43.594 -23.156 -3.248 1 48.34 309 GLY A O 1
ATOM 2474 N N . PHE A 1 310 ? 42.438 -21.516 -2.127 1 44.19 310 PHE A N 1
ATOM 2475 C CA . PHE A 1 310 ? 42.25 -22.297 -0.912 1 44.19 310 PHE A CA 1
ATOM 2476 C C . PHE A 1 310 ? 41.312 -23.469 -1.162 1 44.19 310 PHE A C 1
ATOM 2478 O O . PHE A 1 310 ? 41.562 -24.594 -0.708 1 44.19 310 PHE A O 1
ATOM 2485 N N . VAL A 1 311 ? 40.188 -23.266 -1.87 1 45.22 311 VAL A N 1
ATOM 2486 C CA . VAL A 1 311 ? 39.25 -24.344 -2.203 1 45.22 311 VAL A CA 1
ATOM 2487 C C . VAL A 1 311 ? 39.969 -25.391 -3.039 1 45.22 311 VAL A C 1
ATOM 2489 O O . VAL A 1 311 ? 39.812 -26.594 -2.807 1 45.22 311 VAL A O 1
ATOM 2492 N N . PHE A 1 312 ? 40.75 -25.016 -4.027 1 47.19 312 PHE A N 1
ATOM 2493 C CA . PHE A 1 312 ? 41.531 -25.969 -4.809 1 47.19 312 PHE A CA 1
ATOM 2494 C C . PHE A 1 312 ? 42.562 -26.641 -3.947 1 47.19 312 PHE A C 1
ATOM 2496 O O . PHE A 1 312 ? 42.781 -27.859 -4.051 1 47.19 312 PHE A O 1
ATOM 2503 N N . ALA A 1 313 ? 43.25 -25.891 -3.137 1 45.28 313 ALA A N 1
ATOM 2504 C CA . ALA A 1 313 ? 44.344 -26.469 -2.34 1 45.28 313 ALA A CA 1
ATOM 2505 C C . ALA A 1 313 ? 43.781 -27.406 -1.274 1 45.28 313 ALA A C 1
ATOM 2507 O O . ALA A 1 313 ? 44.406 -28.422 -0.94 1 45.28 313 ALA A O 1
ATOM 2508 N N . ASN A 1 314 ? 42.531 -26.984 -0.638 1 46.06 314 ASN A N 1
ATOM 2509 C CA . ASN A 1 314 ? 42.031 -27.859 0.417 1 46.06 314 ASN A CA 1
ATOM 2510 C C . ASN A 1 314 ? 41.094 -28.922 -0.135 1 46.06 314 ASN A C 1
ATOM 2512 O O . ASN A 1 314 ? 40.406 -29.609 0.628 1 46.06 314 ASN A O 1
ATOM 2516 N N . GLY A 1 315 ? 41.062 -29.469 -1.324 1 39.5 315 GLY A N 1
ATOM 2517 C CA . GLY A 1 315 ? 40.562 -30.688 -1.951 1 39.5 315 GLY A CA 1
ATOM 2518 C C . GLY A 1 315 ? 39.062 -30.719 -2.031 1 39.5 315 GLY A C 1
ATOM 2519 O O . GLY A 1 315 ? 38.469 -31.797 -2.113 1 39.5 315 GLY A O 1
ATOM 2520 N N . ILE A 1 316 ? 38.375 -29.719 -1.693 1 40.56 316 ILE A N 1
ATOM 2521 C CA . ILE A 1 316 ? 36.906 -29.812 -1.585 1 40.56 316 ILE A CA 1
ATOM 2522 C C . ILE A 1 316 ? 36.312 -30.094 -2.959 1 40.56 316 ILE A C 1
ATOM 2524 O O . ILE A 1 316 ? 35.375 -30.875 -3.08 1 40.56 316 ILE A O 1
ATOM 2528 N N . VAL A 1 317 ? 36.438 -29.406 -3.988 1 36.44 317 VAL A N 1
ATOM 2529 C CA . VAL A 1 317 ? 35.875 -29.797 -5.281 1 36.44 317 VAL A CA 1
ATOM 2530 C C . VAL A 1 317 ? 36.781 -30.828 -5.945 1 36.44 317 VAL A C 1
ATOM 2532 O O . VAL A 1 317 ? 37.938 -30.547 -6.266 1 36.44 317 VAL A O 1
ATOM 2535 N N . GLN A 1 318 ? 36.562 -32.188 -5.508 1 32.31 318 GLN A N 1
ATOM 2536 C CA . GLN A 1 318 ? 37.156 -33.281 -6.277 1 32.31 318 GLN A CA 1
ATOM 2537 C C . GLN A 1 318 ? 36.594 -33.344 -7.695 1 32.31 318 GLN A C 1
ATOM 2539 O O . GLN A 1 318 ? 35.406 -33.531 -7.875 1 32.31 318 GLN A O 1
ATOM 2544 N N . VAL A 1 319 ? 37.031 -32.594 -8.555 1 34.66 319 VAL A N 1
ATOM 2545 C CA . VAL A 1 319 ? 36.781 -32.812 -9.977 1 34.66 319 VAL A CA 1
ATOM 2546 C C . VAL A 1 319 ? 37.094 -34.25 -10.367 1 34.66 319 VAL A C 1
ATOM 2548 O O . VAL A 1 319 ? 38.25 -34.656 -10.367 1 34.66 319 VAL A O 1
ATOM 2551 N N . SER A 1 320 ? 36.25 -35.312 -9.906 1 30.53 320 SER A N 1
ATOM 2552 C CA . SER A 1 320 ? 36.469 -36.625 -10.445 1 30.53 320 SER A CA 1
ATOM 2553 C C . SER A 1 320 ? 36.344 -36.656 -11.961 1 30.53 320 SER A C 1
ATOM 2555 O O . SER A 1 320 ? 35.312 -36.312 -12.516 1 30.53 320 SER A O 1
ATOM 2557 N N . PHE A 1 321 ? 37.344 -36.312 -12.656 1 28.84 321 PHE A N 1
ATOM 2558 C CA . PHE A 1 321 ? 37.531 -36.656 -14.062 1 28.84 321 PHE A CA 1
ATOM 2559 C C . PHE A 1 321 ? 37.219 -38.125 -14.328 1 28.84 321 PHE A C 1
ATOM 2561 O O . PHE A 1 321 ? 38 -39 -13.961 1 28.84 321 PHE A O 1
ATOM 2568 N N . GLN A 1 322 ? 35.906 -38.531 -14 1 28.69 322 GLN A N 1
ATOM 2569 C CA . GLN A 1 322 ? 35.656 -39.906 -14.469 1 28.69 322 GLN A CA 1
ATOM 2570 C C . GLN A 1 322 ? 36.062 -40.062 -15.938 1 28.69 322 GLN A C 1
ATOM 2572 O O . GLN A 1 322 ? 35.594 -39.312 -16.797 1 28.69 322 GLN A O 1
ATOM 2577 N N . ASP A 1 323 ? 37.188 -40.562 -16.219 1 28.25 323 ASP A N 1
ATOM 2578 C CA . ASP A 1 323 ? 37.75 -41.156 -17.406 1 28.25 323 ASP A CA 1
ATOM 2579 C C . ASP A 1 323 ? 36.75 -42.125 -18.078 1 28.25 323 ASP A C 1
ATOM 2581 O O . ASP A 1 323 ? 36.406 -43.156 -17.516 1 28.25 323 ASP A O 1
ATOM 2585 N N . SER A 1 324 ? 35.562 -41.625 -18.656 1 28.33 324 SER A N 1
ATOM 2586 C CA . SER A 1 324 ? 34.781 -42.469 -19.547 1 28.33 324 SER A CA 1
ATOM 2587 C C . SER A 1 324 ? 35.688 -43.312 -20.438 1 28.33 324 SER A C 1
ATOM 2589 O O . SER A 1 324 ? 36.281 -42.781 -21.391 1 28.33 324 SER A O 1
ATOM 2591 N N . ASP A 1 325 ? 36.5 -44.188 -19.969 1 25.47 325 ASP A N 1
ATOM 2592 C CA . ASP A 1 325 ? 37.156 -45.219 -20.75 1 25.47 325 ASP A CA 1
ATOM 2593 C C . ASP A 1 325 ? 36.125 -46.031 -21.531 1 25.47 325 ASP A C 1
ATOM 2595 O O . ASP A 1 325 ? 35.281 -46.688 -20.953 1 25.47 325 ASP A O 1
ATOM 2599 N N . GLN A 1 326 ? 35.562 -45.531 -22.719 1 25.55 326 GLN A N 1
ATOM 2600 C CA . GLN A 1 326 ? 35 -46.312 -23.844 1 25.55 326 GLN A CA 1
ATOM 2601 C C . GLN A 1 326 ? 35.75 -47.625 -24 1 25.55 326 GLN A C 1
ATOM 2603 O O . GLN A 1 326 ? 36.906 -47.656 -24.344 1 25.55 326 GLN A O 1
ATOM 2608 N N . GLU A 1 327 ? 35.375 -48.688 -23.219 1 25.5 327 GLU A N 1
ATOM 2609 C CA . GLU A 1 327 ? 35.719 -50.094 -23.422 1 25.5 327 GLU A CA 1
ATOM 2610 C C . GLU A 1 327 ? 35.406 -50.531 -24.844 1 25.5 327 GLU A C 1
ATOM 2612 O O . GLU A 1 327 ? 34.25 -50.469 -25.297 1 25.5 327 GLU A O 1
ATOM 2617 N N . ARG A 1 328 ? 36.312 -50.344 -25.812 1 24.75 328 ARG A N 1
ATOM 2618 C CA . ARG A 1 328 ? 36.469 -50.969 -27.125 1 24.75 328 ARG A CA 1
ATOM 2619 C C . ARG A 1 328 ? 36.281 -52.469 -27.062 1 24.75 328 ARG A C 1
ATOM 2621 O O . ARG A 1 328 ? 37.188 -53.188 -26.625 1 24.75 328 ARG A O 1
ATOM 2628 N N . SER A 1 329 ? 35.125 -52.969 -26.438 1 23.3 329 SER A N 1
ATOM 2629 C CA . SER A 1 329 ? 35 -54.438 -26.453 1 23.3 329 SER A CA 1
ATOM 2630 C C . SER A 1 329 ? 35.156 -55 -27.859 1 23.3 329 SER A C 1
ATOM 2632 O O . SER A 1 329 ? 34.781 -54.375 -28.828 1 23.3 329 SER A O 1
ATOM 2634 N N . GLU A 1 330 ? 35.938 -56.125 -28.016 1 21.95 330 GLU A N 1
ATOM 2635 C CA . GLU A 1 330 ? 36.469 -57.156 -28.906 1 21.95 330 GLU A CA 1
ATOM 2636 C C . GLU A 1 330 ? 35.344 -57.969 -29.516 1 21.95 330 GLU A C 1
ATOM 2638 O O . GLU A 1 330 ? 34.719 -58.781 -28.828 1 21.95 330 GLU A O 1
ATOM 2643 N N . ASP A 1 331 ? 34.312 -57.406 -30.188 1 22.67 331 ASP A N 1
ATOM 2644 C CA . ASP A 1 331 ? 33.469 -58.25 -31.031 1 22.67 331 ASP A CA 1
ATOM 2645 C C . ASP A 1 331 ? 34.312 -59.25 -31.812 1 22.67 331 ASP A C 1
ATOM 2647 O O . ASP A 1 331 ? 35.094 -58.875 -32.688 1 22.67 331 ASP A O 1
ATOM 2651 N N . ASP A 1 332 ? 34.719 -60.469 -31.188 1 19.69 332 ASP A N 1
ATOM 2652 C CA . ASP A 1 332 ? 35.188 -61.75 -31.688 1 19.69 332 ASP A CA 1
ATOM 2653 C C . ASP A 1 332 ? 34.281 -62.25 -32.781 1 19.69 332 ASP A C 1
ATOM 2655 O O . ASP A 1 332 ? 33.062 -62.031 -32.75 1 19.69 332 ASP A O 1
ATOM 2659 N N . GLU A 1 333 ? 34.781 -62.844 -33.938 1 21.31 333 GLU A N 1
ATOM 2660 C CA . GLU A 1 333 ? 34.562 -63.469 -35.25 1 21.31 333 GLU A CA 1
ATOM 2661 C C . GLU A 1 333 ? 33.781 -64.75 -35.125 1 21.31 333 GLU A C 1
ATOM 2663 O O . GLU A 1 333 ? 33.594 -65.438 -36.125 1 21.31 333 GLU A O 1
ATOM 2668 N N . SER A 1 334 ? 33.5 -65.375 -33.844 1 21.42 334 SER A N 1
ATOM 2669 C CA . SER A 1 334 ? 33.438 -66.812 -34 1 21.42 334 SER A CA 1
ATOM 2670 C C . SER A 1 334 ? 32.375 -67.25 -34.969 1 21.42 334 SER A C 1
ATOM 2672 O O . SER A 1 334 ? 31.375 -66.562 -35.156 1 21.42 334 SER A O 1
ATOM 2674 N N . GLU A 1 335 ? 32.594 -68.5 -35.656 1 22.02 335 GLU A N 1
ATOM 2675 C CA . GLU A 1 335 ? 32.344 -69.5 -36.688 1 22.02 335 GLU A CA 1
ATOM 2676 C C . GLU A 1 335 ? 31.078 -70.312 -36.375 1 22.02 335 GLU A C 1
ATOM 2678 O O . GLU A 1 335 ? 30.938 -71.438 -36.844 1 22.02 335 GLU A O 1
ATOM 2683 N N . SER A 1 336 ? 30.078 -69.938 -35.656 1 20.5 336 SER A N 1
ATOM 2684 C CA . SER A 1 336 ? 29.141 -71.062 -35.406 1 20.5 336 SER A CA 1
ATOM 2685 C C . SER A 1 336 ? 28.797 -71.75 -36.719 1 20.5 336 SER A C 1
ATOM 2687 O O . SER A 1 336 ? 28.469 -71.125 -37.719 1 20.5 336 SER A O 1
ATOM 2689 N N . ASN A 1 337 ? 29.281 -73.125 -36.875 1 20.86 337 ASN A N 1
ATOM 2690 C CA . ASN A 1 337 ? 29.078 -74.438 -37.531 1 20.86 337 ASN A CA 1
ATOM 2691 C C . ASN A 1 337 ? 27.609 -74.875 -37.469 1 20.86 337 ASN A C 1
ATOM 2693 O O . ASN A 1 337 ? 27.094 -75.188 -36.438 1 20.86 337 ASN A O 1
ATOM 2697 N N . THR A 1 338 ? 26.703 -74.25 -38.125 1 21.05 338 THR A N 1
ATOM 2698 C CA . THR A 1 338 ? 25.344 -74.75 -38.312 1 21.05 338 THR A CA 1
ATOM 2699 C C . THR A 1 338 ? 25.359 -76.125 -38.938 1 21.05 338 THR A C 1
ATOM 2701 O O . THR A 1 338 ? 25.484 -76.25 -40.156 1 21.05 338 THR A O 1
ATOM 2704 N N . THR A 1 339 ? 26.266 -77.125 -38.344 1 20.89 339 THR A N 1
ATOM 2705 C CA . THR A 1 339 ? 25.922 -78.438 -38.906 1 20.89 339 THR A CA 1
ATOM 2706 C C . THR A 1 339 ? 24.438 -78.75 -38.688 1 20.89 339 THR A C 1
ATOM 2708 O O . THR A 1 339 ? 23.922 -78.562 -37.594 1 20.89 339 THR A O 1
ATOM 2711 N N . LEU A 1 340 ? 23.688 -78.812 -39.719 1 21.92 340 LEU A N 1
ATOM 2712 C CA . LEU A 1 340 ? 22.328 -79.125 -40.125 1 21.92 340 LEU A CA 1
ATOM 2713 C C . LEU A 1 340 ? 21.953 -80.5 -39.688 1 21.92 340 LEU A C 1
ATOM 2715 O O . LEU A 1 340 ? 20.781 -80.938 -39.812 1 21.92 340 LEU A O 1
ATOM 2719 N N . ASP A 1 341 ? 22.953 -81.5 -39.344 1 18.59 341 ASP A N 1
ATOM 2720 C CA . ASP A 1 341 ? 22.594 -82.812 -39.906 1 18.59 341 ASP A CA 1
ATOM 2721 C C . ASP A 1 341 ? 21.469 -83.438 -39.094 1 18.59 341 ASP A C 1
ATOM 2723 O O . ASP A 1 341 ? 20.547 -84.062 -39.656 1 18.59 341 ASP A O 1
ATOM 2727 N N . TYR A 1 342 ? 21.875 -83.75 -37.75 1 19.33 342 TYR A N 1
ATOM 2728 C CA . TYR A 1 342 ? 21.75 -85.188 -37.438 1 19.33 342 TYR A CA 1
ATOM 2729 C C . TYR A 1 342 ? 20.312 -85.625 -37.625 1 19.33 342 TYR A C 1
ATOM 2731 O O . TYR A 1 342 ? 19.375 -84.875 -37.594 1 19.33 342 TYR A O 1
ATOM 2739 N N . ASP A 1 343 ? 20.203 -87 -37.156 1 19.2 343 ASP A N 1
ATOM 2740 C CA . ASP A 1 343 ? 19.719 -88.375 -37.5 1 19.2 343 ASP A CA 1
ATOM 2741 C C . ASP A 1 343 ? 18.234 -88.5 -37.125 1 19.2 343 ASP A C 1
ATOM 2743 O O . ASP A 1 343 ? 17.438 -88.938 -37.969 1 19.2 343 ASP A O 1
ATOM 2747 N N . ASP A 1 344 ? 18.031 -89.25 -35.875 1 19.03 344 ASP A N 1
ATOM 2748 C CA . ASP A 1 344 ? 17.281 -90.5 -35.75 1 19.03 344 ASP A CA 1
ATOM 2749 C C . ASP A 1 344 ? 15.773 -90.25 -35.75 1 19.03 344 ASP A C 1
ATOM 2751 O O . ASP A 1 344 ? 14.977 -91.062 -36.219 1 19.03 344 ASP A O 1
ATOM 2755 N N . ILE A 1 345 ? 14.984 -90.062 -34.781 1 18.98 345 ILE A N 1
ATOM 2756 C CA . ILE A 1 345 ? 13.992 -91.062 -35 1 18.98 345 ILE A CA 1
ATOM 2757 C C . ILE A 1 345 ? 13.531 -91.062 -36.469 1 18.98 345 ILE A C 1
ATOM 2759 O O . ILE A 1 345 ? 13.57 -92.062 -37.156 1 18.98 345 ILE A O 1
ATOM 2763 N N . TRP A 1 346 ? 12.258 -91.25 -36.688 1 19.44 346 TRP A N 1
ATOM 2764 C CA . TRP A 1 346 ? 11.117 -92.062 -37.125 1 19.44 346 TRP A CA 1
ATOM 2765 C C . TRP A 1 346 ? 10.734 -91.688 -38.531 1 19.44 346 TRP A C 1
ATOM 2767 O O . TRP A 1 346 ? 10.156 -90.625 -38.812 1 19.44 346 TRP A O 1
ATOM 2777 N N . GLU A 1 347 ? 11.789 -91.688 -39.344 1 16.48 347 GLU A N 1
ATOM 2778 C CA . GLU A 1 347 ? 12.688 -92.812 -39.688 1 16.48 347 GLU A CA 1
ATOM 2779 C C . GLU A 1 347 ? 13.719 -93.062 -38.594 1 16.48 347 GLU A C 1
ATOM 2781 O O . GLU A 1 347 ? 14.375 -92.062 -38.156 1 16.48 347 GLU A O 1
ATOM 2786 N N . MET B 1 1 ? -7.613 23.641 28.203 1 61.81 1 MET B N 1
ATOM 2787 C CA . MET B 1 1 ? -6.742 22.797 27.391 1 61.81 1 MET B CA 1
ATOM 2788 C C . MET B 1 1 ? -7.531 22.094 26.297 1 61.81 1 MET B C 1
ATOM 2790 O O . MET B 1 1 ? -8.703 21.766 26.484 1 61.81 1 MET B O 1
ATOM 2794 N N . PRO B 1 2 ? -6.988 22.188 25.141 1 78.44 2 PRO B N 1
ATOM 2795 C CA . PRO B 1 2 ? -7.762 21.516 24.078 1 78.44 2 PRO B CA 1
ATOM 2796 C C . PRO B 1 2 ? -7.938 20.031 24.344 1 78.44 2 PRO B C 1
ATOM 2798 O O . PRO B 1 2 ? -7.137 19.422 25.047 1 78.44 2 PRO B O 1
ATOM 2801 N N . GLU B 1 3 ? -9.039 19.516 24 1 87.81 3 GLU B N 1
ATOM 2802 C CA . GLU B 1 3 ? -9.398 18.125 24.203 1 87.81 3 GLU B CA 1
ATOM 2803 C C . GLU B 1 3 ? -8.398 17.188 23.531 1 87.81 3 GLU B C 1
ATOM 2805 O O . GLU B 1 3 ? -8.07 16.125 24.078 1 87.81 3 GLU B O 1
ATOM 2810 N N . TYR B 1 4 ? -7.898 17.625 22.375 1 93.56 4 TYR B N 1
ATOM 2811 C CA . TYR B 1 4 ? -6.957 16.812 21.625 1 93.56 4 TYR B CA 1
ATOM 2812 C C . TYR B 1 4 ? -5.695 17.594 21.281 1 93.56 4 TYR B C 1
ATOM 2814 O O . TYR B 1 4 ? -5.766 18.797 21 1 93.56 4 TYR B O 1
ATOM 2822 N N . GLU B 1 5 ? -4.57 16.922 21.438 1 92.38 5 GLU B N 1
ATOM 2823 C CA . GLU B 1 5 ? -3.289 17.516 21.062 1 92.38 5 GLU B CA 1
ATOM 2824 C C . GLU B 1 5 ? -2.562 16.641 20.031 1 92.38 5 GLU B C 1
ATOM 2826 O O . GLU B 1 5 ? -2.279 15.469 20.297 1 92.38 5 GLU B O 1
ATOM 2831 N N . LEU B 1 6 ? -2.316 17.25 18.906 1 92.62 6 LEU B N 1
ATOM 2832 C CA . LEU B 1 6 ? -1.646 16.531 17.828 1 92.62 6 LEU B CA 1
ATOM 2833 C C . LEU B 1 6 ? -0.163 16.875 17.781 1 92.62 6 LEU B C 1
ATOM 2835 O O . LEU B 1 6 ? 0.199 18.047 17.703 1 92.62 6 LEU B O 1
ATOM 2839 N N . PHE B 1 7 ? 0.637 15.922 17.938 1 87.75 7 PHE B N 1
ATOM 2840 C CA . PHE B 1 7 ? 2.072 16.078 17.719 1 87.75 7 PHE B CA 1
ATOM 2841 C C . PHE B 1 7 ? 2.453 15.734 16.281 1 87.75 7 PHE B C 1
ATOM 2843 O O . PHE B 1 7 ? 2.252 14.609 15.836 1 87.75 7 PHE B O 1
ATOM 2850 N N . ALA B 1 8 ? 2.924 16.719 15.562 1 87.69 8 ALA B N 1
ATOM 2851 C CA . ALA B 1 8 ? 3.168 16.578 14.133 1 87.69 8 ALA B CA 1
ATOM 2852 C C . ALA B 1 8 ? 4.5 17.219 13.734 1 87.69 8 ALA B C 1
ATOM 2854 O O . ALA B 1 8 ? 5.098 17.953 14.516 1 87.69 8 ALA B O 1
ATOM 2855 N N . TRP B 1 9 ? 4.895 16.859 12.516 1 81.25 9 TRP B N 1
ATOM 2856 C CA . TRP B 1 9 ? 6.074 17.5 11.945 1 81.25 9 TRP B CA 1
ATOM 2857 C C . TRP B 1 9 ? 5.836 18.984 11.727 1 81.25 9 TRP B C 1
ATOM 2859 O O . TRP B 1 9 ? 4.695 19.453 11.75 1 81.25 9 TRP B O 1
ATOM 2869 N N . SER B 1 10 ? 6.879 19.656 11.508 1 78.62 10 SER B N 1
ATOM 2870 C CA . SER B 1 10 ? 6.832 21.109 11.406 1 78.62 10 SER B CA 1
ATOM 2871 C C . SER B 1 10 ? 6.012 21.547 10.203 1 78.62 10 SER B C 1
ATOM 2873 O O . SER B 1 10 ? 5.73 20.75 9.305 1 78.62 10 SER B O 1
ATOM 2875 N N . ALA B 1 11 ? 5.676 22.781 10.258 1 77.5 11 ALA B N 1
ATOM 2876 C CA . ALA B 1 11 ? 4.973 23.391 9.133 1 77.5 11 ALA B CA 1
ATOM 2877 C C . ALA B 1 11 ? 5.895 23.547 7.926 1 77.5 11 ALA B C 1
ATOM 2879 O O . ALA B 1 11 ? 7.117 23.594 8.07 1 77.5 11 ALA B O 1
ATOM 2880 N N . GLY B 1 12 ? 5.281 23.438 6.766 1 74.06 12 GLY B N 1
ATOM 2881 C CA . GLY B 1 12 ? 6.012 23.594 5.52 1 74.06 12 GLY B CA 1
ATOM 2882 C C . GLY B 1 12 ? 5.113 23.625 4.301 1 74.06 12 GLY B C 1
ATOM 2883 O O . GLY B 1 12 ? 3.98 23.141 4.344 1 74.06 12 GLY B O 1
ATOM 2884 N N . LEU B 1 13 ? 5.559 24.344 3.287 1 76.94 13 LEU B N 1
ATOM 2885 C CA . LEU B 1 13 ? 4.863 24.375 2.006 1 76.94 13 LEU B CA 1
ATOM 2886 C C . LEU B 1 13 ? 3.492 25.031 2.148 1 76.94 13 LEU B C 1
ATOM 2888 O O . LEU B 1 13 ? 2.518 24.578 1.54 1 76.94 13 LEU B O 1
ATOM 2892 N N . ASP B 1 14 ? 3.396 25.922 3.066 1 76.75 14 ASP B N 1
ATOM 2893 C CA . ASP B 1 14 ? 2.16 26.656 3.318 1 76.75 14 ASP B CA 1
ATOM 2894 C C . ASP B 1 14 ? 1.09 25.734 3.912 1 76.75 14 ASP B C 1
ATOM 2896 O O . ASP B 1 14 ? -0.104 25.938 3.674 1 76.75 14 ASP B O 1
ATOM 2900 N N . LEU B 1 15 ? 1.547 24.672 4.465 1 82.44 15 LEU B N 1
ATOM 2901 C CA . LEU B 1 15 ? 0.669 23.719 5.145 1 82.44 15 LEU B CA 1
ATOM 2902 C C . LEU B 1 15 ? 1.033 23.609 6.621 1 82.44 15 LEU B C 1
ATOM 2904 O O . LEU B 1 15 ? 2.162 23.922 7.012 1 82.44 15 LEU B O 1
ATOM 2908 N N . PRO B 1 16 ? 0.085 23.297 7.406 1 84.94 16 PRO B N 1
ATOM 2909 C CA . PRO B 1 16 ? 0.366 23.203 8.836 1 84.94 16 PRO B CA 1
ATOM 2910 C C . PRO B 1 16 ? 1.448 22.172 9.156 1 84.94 16 PRO B C 1
ATOM 2912 O O . PRO B 1 16 ? 2.115 22.266 10.188 1 84.94 16 PRO B O 1
ATOM 2915 N N . THR B 1 17 ? 1.551 21.203 8.32 1 85.81 17 THR B N 1
ATOM 2916 C CA . THR B 1 17 ? 2.596 20.188 8.438 1 85.81 17 THR B CA 1
ATOM 2917 C C . THR B 1 17 ? 3.002 19.672 7.059 1 85.81 17 THR B C 1
ATOM 2919 O O . THR B 1 17 ? 2.168 19.578 6.152 1 85.81 17 THR B O 1
ATOM 2922 N N . PHE B 1 18 ? 4.246 19.25 6.953 1 83.62 18 PHE B N 1
ATOM 2923 C CA . PHE B 1 18 ? 4.727 18.797 5.652 1 83.62 18 PHE B CA 1
ATOM 2924 C C . PHE B 1 18 ? 4.559 17.281 5.52 1 83.62 18 PHE B C 1
ATOM 2926 O O . PHE B 1 18 ? 4.832 16.719 4.457 1 83.62 18 PHE B O 1
ATOM 2933 N N . ASP B 1 19 ? 4.176 16.609 6.539 1 87.81 19 ASP B N 1
ATOM 2934 C CA . ASP B 1 19 ? 3.977 15.164 6.523 1 87.81 19 ASP B CA 1
ATOM 2935 C C . ASP B 1 19 ? 2.537 14.812 6.156 1 87.81 19 ASP B C 1
ATOM 2937 O O . ASP B 1 19 ? 1.595 15.273 6.801 1 87.81 19 ASP B O 1
ATOM 2941 N N . PRO B 1 20 ? 2.381 13.992 5.168 1 93.81 20 PRO B N 1
ATOM 2942 C CA . PRO B 1 20 ? 1.023 13.695 4.707 1 93.81 20 PRO B CA 1
ATOM 2943 C C . PRO B 1 20 ? 0.182 12.984 5.766 1 93.81 20 PRO B C 1
ATOM 2945 O O . PRO B 1 20 ? -1.03 13.203 5.844 1 93.81 20 PRO B O 1
ATOM 2948 N N . PHE B 1 21 ? 0.778 12.211 6.594 1 93.69 21 PHE B N 1
ATOM 2949 C CA . PHE B 1 21 ? 0.031 11.484 7.613 1 93.69 21 PHE B CA 1
ATOM 2950 C C . PHE B 1 21 ? -0.421 12.422 8.727 1 93.69 21 PHE B C 1
ATOM 2952 O O . PHE B 1 21 ? -1.557 12.336 9.195 1 93.69 21 PHE B O 1
ATOM 2959 N N . CYS B 1 22 ? 0.425 13.32 9.07 1 93.44 22 CYS B N 1
ATOM 2960 C CA . CYS B 1 22 ? 0.048 14.328 10.062 1 93.44 22 CYS B CA 1
ATOM 2961 C C . CYS B 1 22 ? -1.031 15.25 9.516 1 93.44 22 CYS B C 1
ATOM 2963 O O . CYS B 1 22 ? -1.969 15.609 10.227 1 93.44 22 CYS B O 1
ATOM 2965 N N . LEU B 1 23 ? -0.829 15.578 8.289 1 94.31 23 LEU B N 1
ATOM 2966 C CA . LEU B 1 23 ? -1.799 16.469 7.652 1 94.31 23 LEU B CA 1
ATOM 2967 C C . LEU B 1 23 ? -3.168 15.797 7.562 1 94.31 23 LEU B C 1
ATOM 2969 O O . LEU B 1 23 ? -4.195 16.469 7.699 1 94.31 23 LEU B O 1
ATOM 2973 N N . SER B 1 24 ? -3.199 14.516 7.297 1 97.31 24 SER B N 1
ATOM 2974 C CA . SER B 1 24 ? -4.449 13.766 7.242 1 97.31 24 SER B CA 1
ATOM 2975 C C . SER B 1 24 ? -5.191 13.828 8.57 1 97.31 24 SER B C 1
ATOM 2977 O O . SER B 1 24 ? -6.414 13.977 8.602 1 97.31 24 SER B O 1
ATOM 2979 N N . ILE B 1 25 ? -4.426 13.711 9.648 1 96.44 25 ILE B N 1
ATOM 2980 C CA . ILE B 1 25 ? -5.043 13.727 10.969 1 96.44 25 ILE B CA 1
ATOM 2981 C C . ILE B 1 25 ? -5.516 15.141 11.312 1 96.44 25 ILE B C 1
ATOM 2983 O O . ILE B 1 25 ? -6.59 15.32 11.891 1 96.44 25 ILE B O 1
ATOM 2987 N N . ALA B 1 26 ? -4.742 16.125 10.984 1 95.62 26 ALA B N 1
ATOM 2988 C CA . ALA B 1 26 ? -5.168 17.516 11.18 1 95.62 26 ALA B CA 1
ATOM 2989 C C . ALA B 1 26 ? -6.465 17.797 10.43 1 95.62 26 ALA B C 1
ATOM 2991 O O . ALA B 1 26 ? -7.371 18.438 10.977 1 95.62 26 ALA B O 1
ATOM 2992 N N . ALA B 1 27 ? -6.508 17.312 9.219 1 96 27 ALA B N 1
ATOM 2993 C CA . ALA B 1 27 ? -7.719 17.484 8.414 1 96 27 ALA B CA 1
ATOM 2994 C C . ALA B 1 27 ? -8.906 16.781 9.062 1 96 27 ALA B C 1
ATOM 2996 O O . ALA B 1 27 ? -10.008 17.328 9.109 1 96 27 ALA B O 1
ATOM 2997 N N . TYR B 1 28 ? -8.648 15.555 9.531 1 97.38 28 TYR B N 1
ATOM 2998 C CA . TYR B 1 28 ? -9.695 14.781 10.188 1 97.38 28 TYR B CA 1
ATOM 2999 C C . TYR B 1 28 ? -10.258 15.531 11.391 1 97.38 28 TYR B C 1
ATOM 3001 O O . TYR B 1 28 ? -11.477 15.641 11.555 1 97.38 28 TYR B O 1
ATOM 3009 N N . LEU B 1 29 ? -9.406 16.078 12.188 1 96.12 29 LEU B N 1
ATOM 3010 C CA . LEU B 1 29 ? -9.789 16.781 13.406 1 96.12 29 LEU B CA 1
ATOM 3011 C C . LEU B 1 29 ? -10.578 18.047 13.078 1 96.12 29 LEU B C 1
ATOM 3013 O O . LEU B 1 29 ? -11.547 18.375 13.766 1 96.12 29 LEU B O 1
ATOM 3017 N N . ASN B 1 30 ? -10.195 18.719 12.047 1 94.75 30 ASN B N 1
ATOM 3018 C CA . ASN B 1 30 ? -10.922 19.906 11.625 1 94.75 30 ASN B CA 1
ATOM 3019 C C . ASN B 1 30 ? -12.297 19.578 11.07 1 94.75 30 ASN B C 1
ATOM 3021 O O . ASN B 1 30 ? -13.273 20.281 11.336 1 94.75 30 ASN B O 1
ATOM 3025 N N . LEU B 1 31 ? -12.375 18.531 10.297 1 95 31 LEU B N 1
ATOM 3026 C CA . LEU B 1 31 ? -13.625 18.156 9.656 1 95 31 LEU B CA 1
ATOM 3027 C C . LEU B 1 31 ? -14.672 17.75 10.688 1 95 31 LEU B C 1
ATOM 3029 O O . LEU B 1 31 ? -15.867 18.016 10.508 1 95 31 LEU B O 1
ATOM 3033 N N . VAL B 1 32 ? -14.18 17.078 11.719 1 94.5 32 VAL B N 1
ATOM 3034 C CA . VAL B 1 32 ? -15.117 16.609 12.734 1 94.5 32 VAL B CA 1
ATOM 3035 C C . VAL B 1 32 ? -15.414 17.734 13.719 1 94.5 32 VAL B C 1
ATOM 3037 O O . VAL B 1 32 ? -16.281 17.594 14.586 1 94.5 32 VAL B O 1
ATOM 3040 N N . GLY B 1 33 ? -14.711 18.844 13.633 1 91.81 33 GLY B N 1
ATOM 3041 C CA . GLY B 1 33 ? -14.938 19.984 14.5 1 91.81 33 GLY B CA 1
ATOM 3042 C C . GLY B 1 33 ? -14.414 19.766 15.914 1 91.81 33 GLY B C 1
ATOM 3043 O O . GLY B 1 33 ? -15.008 20.266 16.875 1 91.81 33 GLY B O 1
ATOM 3044 N N . ALA B 1 34 ? -13.383 19.062 15.992 1 93.06 34 ALA B N 1
ATOM 3045 C CA . ALA B 1 34 ? -12.812 18.797 17.312 1 93.06 34 ALA B CA 1
ATOM 3046 C C . ALA B 1 34 ? -12 20 17.812 1 93.06 34 ALA B C 1
ATOM 3048 O O . ALA B 1 34 ? -11.508 20.781 17 1 93.06 34 ALA B O 1
ATOM 3049 N N . ASP B 1 35 ? -11.977 20.109 19.141 1 91.94 35 ASP B N 1
ATOM 3050 C CA . ASP B 1 35 ? -11.094 21.094 19.766 1 91.94 35 ASP B CA 1
ATOM 3051 C C . ASP B 1 35 ? -9.688 20.516 19.953 1 91.94 35 ASP B C 1
ATOM 3053 O O . ASP B 1 35 ? -9.477 19.625 20.781 1 91.94 35 ASP B O 1
ATOM 3057 N N . TRP B 1 36 ? -8.812 21.078 19.078 1 92.75 36 TRP B N 1
ATOM 3058 C CA . TRP B 1 36 ? -7.484 20.469 19.109 1 92.75 36 TRP B CA 1
ATOM 3059 C C . TRP B 1 36 ? -6.402 21.516 18.891 1 92.75 36 TRP B C 1
ATOM 3061 O O . TRP B 1 36 ? -6.699 22.641 18.453 1 92.75 36 TRP B O 1
ATOM 3071 N N . SER B 1 37 ? -5.184 21.172 19.312 1 91.19 37 SER B N 1
ATOM 3072 C CA . SER B 1 37 ? -4.004 22 19.078 1 91.19 37 SER B CA 1
ATOM 3073 C C . SER B 1 37 ? -2.881 21.188 18.438 1 91.19 37 SER B C 1
ATOM 3075 O O . SER B 1 37 ? -2.859 19.953 18.547 1 91.19 37 SER B O 1
ATOM 3077 N N . ILE B 1 38 ? -2.008 21.875 17.719 1 89.5 38 ILE B N 1
ATOM 3078 C CA . ILE B 1 38 ? -0.909 21.203 17.031 1 89.5 38 ILE B CA 1
ATOM 3079 C C . ILE B 1 38 ? 0.414 21.562 17.703 1 89.5 38 ILE B C 1
ATOM 3081 O O . ILE B 1 38 ? 0.642 22.703 18.078 1 89.5 38 ILE B O 1
ATOM 3085 N N . HIS B 1 39 ? 1.148 20.5 17.984 1 85 39 HIS B N 1
ATOM 3086 C CA . HIS B 1 39 ? 2.494 20.656 18.516 1 85 39 HIS B CA 1
ATOM 3087 C C . HIS B 1 39 ? 3.547 20.188 17.531 1 85 39 HIS B C 1
ATOM 3089 O O . HIS B 1 39 ? 3.549 19.031 17.125 1 85 39 HIS B O 1
ATOM 3095 N N . GLU B 1 40 ? 4.395 21.109 17.109 1 81.69 40 GLU B N 1
ATOM 3096 C CA . GLU B 1 40 ? 5.441 20.781 16.156 1 81.69 40 GLU B CA 1
ATOM 3097 C C . GLU B 1 40 ? 6.582 20.016 16.828 1 81.69 40 GLU B C 1
ATOM 3099 O O . GLU B 1 40 ? 7.055 20.406 17.906 1 81.69 40 GLU B O 1
ATOM 3104 N N . CYS B 1 41 ? 6.867 18.922 16.188 1 73.75 41 CYS B N 1
ATOM 3105 C CA . CYS B 1 41 ? 7.992 18.125 16.672 1 73.75 41 CYS B CA 1
ATOM 3106 C C . CYS B 1 41 ? 9.125 18.109 15.648 1 73.75 41 CYS B C 1
ATOM 3108 O O . CYS B 1 41 ? 8.914 17.766 14.484 1 73.75 41 CYS B O 1
ATOM 3110 N N . ASN B 1 42 ? 10.266 18.797 15.828 1 62.94 42 ASN B N 1
ATOM 3111 C CA . ASN B 1 42 ? 11.383 18.859 14.891 1 62.94 42 ASN B CA 1
ATOM 3112 C C . ASN B 1 42 ? 12.367 17.703 15.109 1 62.94 42 ASN B C 1
ATOM 3114 O O . ASN B 1 42 ? 13.312 17.547 14.344 1 62.94 42 ASN B O 1
ATOM 3118 N N . THR B 1 43 ? 12.227 17.016 16.141 1 54.84 43 THR B N 1
ATOM 3119 C CA . THR B 1 43 ? 13.07 15.852 16.359 1 54.84 43 THR B CA 1
ATOM 3120 C C . THR B 1 43 ? 12.219 14.617 16.672 1 54.84 43 THR B C 1
ATOM 3122 O O . THR B 1 43 ? 11.539 14.57 17.688 1 54.84 43 THR B O 1
ATOM 3125 N N . PRO B 1 44 ? 11.906 13.805 15.57 1 52.97 44 PRO B N 1
ATOM 3126 C CA . PRO B 1 44 ? 11.016 12.672 15.812 1 52.97 44 PRO B CA 1
ATOM 3127 C C . PRO B 1 44 ? 11.414 11.867 17.047 1 52.97 44 PRO B C 1
ATOM 3129 O O . PRO B 1 44 ? 10.641 11.016 17.516 1 52.97 44 PRO B O 1
ATOM 3132 N N . GLY B 1 45 ? 12.586 11.93 17.531 1 47.38 45 GLY B N 1
ATOM 3133 C CA . GLY B 1 45 ? 12.93 11.195 18.734 1 47.38 45 GLY B CA 1
ATOM 3134 C C . GLY B 1 45 ? 11.938 11.398 19.875 1 47.38 45 GLY B C 1
ATOM 3135 O O . GLY B 1 45 ? 12.008 10.719 20.891 1 47.38 45 GLY B O 1
ATOM 3136 N N . ILE B 1 46 ? 11.117 12.273 19.641 1 41.19 46 ILE B N 1
ATOM 3137 C CA . ILE B 1 46 ? 10.227 12.602 20.75 1 41.19 46 ILE B CA 1
ATOM 3138 C C . ILE B 1 46 ? 9.023 11.664 20.734 1 41.19 46 ILE B C 1
ATOM 3140 O O . ILE B 1 46 ? 8.375 11.469 21.766 1 41.19 46 ILE B O 1
ATOM 3144 N N . SER B 1 47 ? 8.695 11.156 19.625 1 44.62 47 SER B N 1
ATOM 3145 C CA . SER B 1 47 ? 7.527 10.281 19.656 1 44.62 47 SER B CA 1
ATOM 3146 C C . SER B 1 47 ? 7.863 8.93 20.281 1 44.62 47 SER B C 1
ATOM 3148 O O . SER B 1 47 ? 8.992 8.453 20.156 1 44.62 47 SER B O 1
ATOM 3150 N N . PRO B 1 48 ? 7.121 8.594 21.359 1 42.22 48 PRO B N 1
ATOM 3151 C CA . PRO B 1 48 ? 7.406 7.324 22.031 1 42.22 48 PRO B CA 1
ATOM 3152 C C . PRO B 1 48 ? 7.961 6.262 21.078 1 42.22 48 PRO B C 1
ATOM 3154 O O . PRO B 1 48 ? 8.828 5.477 21.469 1 42.22 48 PRO B O 1
ATOM 3157 N N . ASN B 1 49 ? 7.359 6.266 20.016 1 48.75 49 ASN B N 1
ATOM 3158 C CA . ASN B 1 49 ? 7.805 5.219 19.094 1 48.75 49 ASN B CA 1
ATOM 3159 C C . ASN B 1 49 ? 8.602 5.793 17.922 1 48.75 49 ASN B C 1
ATOM 3161 O O . ASN B 1 49 ? 8.992 5.062 17.016 1 48.75 49 ASN B O 1
ATOM 3165 N N . GLY B 1 50 ? 8.938 7.117 18.203 1 56.47 50 GLY B N 1
ATOM 3166 C CA . GLY B 1 50 ? 9.812 7.77 17.25 1 56.47 50 GLY B CA 1
ATOM 3167 C C . GLY B 1 50 ? 9.133 8.055 15.922 1 56.47 50 GLY B C 1
ATOM 3168 O O . GLY B 1 50 ? 9.797 8.438 14.953 1 56.47 50 GLY B O 1
ATOM 3169 N N . GLU B 1 51 ? 7.777 7.715 15.898 1 73.06 51 GLU B N 1
ATOM 3170 C CA . GLU B 1 51 ? 7.125 7.957 14.617 1 73.06 51 GLU B CA 1
ATOM 3171 C C . GLU B 1 51 ? 5.938 8.906 14.766 1 73.06 51 GLU B C 1
ATOM 3173 O O . GLU B 1 51 ? 5.258 8.891 15.797 1 73.06 51 GLU B O 1
ATOM 3178 N N . LEU B 1 52 ? 5.789 9.875 14.023 1 81.94 52 LEU B N 1
ATOM 3179 C CA . LEU B 1 52 ? 4.688 10.828 13.953 1 81.94 52 LEU B CA 1
ATOM 3180 C C . LEU B 1 52 ? 3.715 10.453 12.844 1 81.94 52 LEU B C 1
ATOM 3182 O O . LEU B 1 52 ? 4.098 9.789 11.875 1 81.94 52 LEU B O 1
ATOM 3186 N N . PRO B 1 53 ? 2.381 10.695 13.086 1 89.81 53 PRO B N 1
ATOM 3187 C CA . PRO B 1 53 ? 1.703 11.555 14.062 1 89.81 53 PRO B CA 1
ATOM 3188 C C . PRO B 1 53 ? 1.374 10.828 15.359 1 89.81 53 PRO B C 1
ATOM 3190 O O . PRO B 1 53 ? 1.196 9.609 15.359 1 89.81 53 PRO B O 1
ATOM 3193 N N . VAL B 1 54 ? 1.284 11.609 16.391 1 88.12 54 VAL B N 1
ATOM 3194 C CA . VAL B 1 54 ? 0.849 11.148 17.703 1 88.12 54 VAL B CA 1
ATOM 3195 C C . VAL B 1 54 ? -0.259 12.062 18.219 1 88.12 54 VAL B C 1
ATOM 3197 O O . VAL B 1 54 ? -0.177 13.281 18.094 1 88.12 54 VAL B O 1
ATOM 3200 N N . LEU B 1 55 ? -1.256 11.438 18.75 1 91.94 55 LEU B N 1
ATOM 3201 C CA . LEU B 1 55 ? -2.387 12.188 19.281 1 91.94 55 LEU B CA 1
ATOM 3202 C C . LEU B 1 55 ? -2.564 11.922 20.781 1 91.94 55 LEU B C 1
ATOM 3204 O O . LEU B 1 55 ? -2.561 10.766 21.203 1 91.94 55 LEU B O 1
ATOM 3208 N N . ARG B 1 56 ? -2.553 12.945 21.453 1 90.81 56 ARG B N 1
ATOM 3209 C CA . ARG B 1 56 ? -2.945 12.836 22.859 1 90.81 56 ARG B CA 1
ATOM 3210 C C . ARG B 1 56 ? -4.438 13.102 23.031 1 90.81 56 ARG B C 1
ATOM 3212 O O . ARG B 1 56 ? -4.91 14.211 22.75 1 90.81 56 ARG B O 1
ATOM 3219 N N . ALA B 1 57 ? -5.145 12.141 23.344 1 90.12 57 ALA B N 1
ATOM 3220 C CA . ALA B 1 57 ? -6.57 12.242 23.641 1 90.12 57 ALA B CA 1
ATOM 3221 C C . ALA B 1 57 ? -6.828 12.055 25.141 1 90.12 57 ALA B C 1
ATOM 3223 O O . ALA B 1 57 ? -7.113 10.938 25.594 1 90.12 57 ALA B O 1
ATOM 3224 N N . GLY B 1 58 ? -6.859 13.141 25.844 1 83.19 58 GLY B N 1
ATOM 3225 C CA . GLY B 1 58 ? -6.926 13.023 27.297 1 83.19 58 GLY B CA 1
ATOM 3226 C C . GLY B 1 58 ? -5.66 12.445 27.906 1 83.19 58 GLY B C 1
ATOM 3227 O O . GLY B 1 58 ? -4.574 13 27.734 1 83.19 58 GLY B O 1
ATOM 3228 N N . VAL B 1 59 ? -5.812 11.273 28.469 1 80 59 VAL B N 1
ATOM 3229 C CA . VAL B 1 59 ? -4.676 10.641 29.141 1 80 59 VAL B CA 1
ATOM 3230 C C . VAL B 1 59 ? -4.023 9.625 28.203 1 80 59 VAL B C 1
ATOM 3232 O O . VAL B 1 59 ? -2.871 9.242 28.391 1 80 59 VAL B O 1
ATOM 3235 N N . GLU B 1 60 ? -4.637 9.391 27.125 1 82.25 60 GLU B N 1
ATOM 3236 C CA . GLU B 1 60 ? -4.172 8.344 26.219 1 82.25 60 GLU B CA 1
ATOM 3237 C C . GLU B 1 60 ? -3.332 8.93 25.094 1 82.25 60 GLU B C 1
ATOM 3239 O O . GLU B 1 60 ? -3.689 9.961 24.516 1 82.25 60 GLU B O 1
ATOM 3244 N N . LEU B 1 61 ? -2.238 8.336 24.875 1 84 61 LEU B N 1
ATOM 3245 C CA . LEU B 1 61 ? -1.377 8.672 23.734 1 84 61 LEU B CA 1
ATOM 3246 C C . LEU B 1 61 ? -1.456 7.594 22.656 1 84 61 LEU B C 1
ATOM 3248 O O . LEU B 1 61 ? -1.235 6.41 22.938 1 84 61 LEU B O 1
ATOM 3252 N N . VAL B 1 62 ? -1.833 8.023 21.516 1 85.62 62 VAL B N 1
ATOM 3253 C CA . VAL B 1 62 ? -2.002 7.078 20.422 1 85.62 62 VAL B CA 1
ATOM 3254 C C . VAL B 1 62 ? -1.156 7.512 19.234 1 85.62 62 VAL B C 1
ATOM 3256 O O . VAL B 1 62 ? -1.193 8.68 18.828 1 85.62 62 VAL B O 1
ATOM 3259 N N . ALA B 1 63 ? -0.435 6.59 18.688 1 84.44 63 ALA B N 1
ATOM 3260 C CA . ALA B 1 63 ? 0.427 6.895 17.547 1 84.44 63 ALA B CA 1
ATOM 3261 C C . ALA B 1 63 ? -0.063 6.188 16.281 1 84.44 63 ALA B C 1
ATOM 3263 O O . ALA B 1 63 ? -0.58 5.07 16.344 1 84.44 63 ALA B O 1
ATOM 3264 N N . GLY B 1 64 ? 0.169 6.848 15.133 1 86.31 64 GLY B N 1
ATOM 3265 C CA . GLY B 1 64 ? -0.196 6.242 13.859 1 86.31 64 GLY B CA 1
ATOM 3266 C C . GLY B 1 64 ? -1.558 6.684 13.359 1 86.31 64 GLY B C 1
ATOM 3267 O O . GLY B 1 64 ? -2.484 6.879 14.148 1 86.31 64 GLY B O 1
ATOM 3268 N N . THR B 1 65 ? -1.681 6.781 12.117 1 89.94 65 THR B N 1
ATOM 3269 C CA . THR B 1 65 ? -2.889 7.32 11.508 1 89.94 65 THR B CA 1
ATOM 3270 C C . THR B 1 65 ? -4.082 6.402 11.758 1 89.94 65 THR B C 1
ATOM 3272 O O . THR B 1 65 ? -5.16 6.863 12.141 1 89.94 65 THR B O 1
ATOM 3275 N N . TYR B 1 66 ? -3.867 5.16 11.602 1 86.44 66 TYR B N 1
ATOM 3276 C CA . TYR B 1 66 ? -4.961 4.207 11.766 1 86.44 66 TYR B CA 1
ATOM 3277 C C . TYR B 1 66 ? -5.457 4.191 13.211 1 86.44 66 TYR B C 1
ATOM 3279 O O . TYR B 1 66 ? -6.664 4.25 13.453 1 86.44 66 TYR B O 1
ATOM 3287 N N . SER B 1 67 ? -4.551 4.117 14.133 1 86.19 67 SER B N 1
ATOM 3288 C CA . SER B 1 67 ? -4.902 4.039 15.547 1 86.19 67 SER B CA 1
ATOM 3289 C C . SER B 1 67 ? -5.578 5.32 16.016 1 86.19 67 SER B C 1
ATOM 3291 O O . SER B 1 67 ? -6.504 5.277 16.828 1 86.19 67 SER B O 1
ATOM 3293 N N . ILE B 1 68 ? -5.09 6.387 15.508 1 91.5 68 ILE B N 1
ATOM 3294 C CA . ILE B 1 68 ? -5.652 7.68 15.898 1 91.5 68 ILE B CA 1
ATOM 3295 C C . ILE B 1 68 ? -7.094 7.781 15.406 1 91.5 68 ILE B C 1
ATOM 3297 O O . ILE B 1 68 ? -7.992 8.133 16.172 1 91.5 68 ILE B O 1
ATOM 3301 N N . ILE B 1 69 ? -7.309 7.387 14.18 1 93.44 69 ILE B N 1
ATOM 3302 C CA . ILE B 1 69 ? -8.641 7.473 13.594 1 93.44 69 ILE B CA 1
ATOM 3303 C C . ILE B 1 69 ? -9.586 6.504 14.305 1 93.44 69 ILE B C 1
ATOM 3305 O O . ILE B 1 69 ? -10.727 6.848 14.617 1 93.44 69 ILE B O 1
ATOM 3309 N N . SER B 1 70 ? -9.078 5.352 14.594 1 88.94 70 SER B N 1
ATOM 3310 C CA . SER B 1 70 ? -9.875 4.363 15.312 1 88.94 70 SER B CA 1
ATOM 3311 C C . SER B 1 70 ? -10.266 4.867 16.703 1 88.94 70 SER B C 1
ATOM 3313 O O . SER B 1 70 ? -11.406 4.676 17.141 1 88.94 70 SER B O 1
ATOM 3315 N N . THR B 1 71 ? -9.336 5.492 17.359 1 88.81 71 THR B N 1
ATOM 3316 C CA . THR B 1 71 ? -9.586 6.043 18.688 1 88.81 71 THR B CA 1
ATOM 3317 C C . THR B 1 71 ? -10.609 7.168 18.609 1 88.81 71 THR B C 1
ATOM 3319 O O . THR B 1 71 ? -11.531 7.223 19.422 1 88.81 71 THR B O 1
ATOM 3322 N N . LEU B 1 72 ? -10.445 8.039 17.656 1 93.81 72 LEU B N 1
ATOM 3323 C CA . LEU B 1 72 ? -11.383 9.141 17.5 1 93.81 72 LEU B CA 1
ATOM 3324 C C . LEU B 1 72 ? -12.781 8.625 17.188 1 93.81 72 LEU B C 1
ATOM 3326 O O . LEU B 1 72 ? -13.773 9.156 17.703 1 93.81 72 LEU B O 1
ATOM 3330 N N . GLN B 1 73 ? -12.82 7.582 16.375 1 92.38 73 GLN B N 1
ATOM 3331 C CA . GLN B 1 73 ? -14.109 6.988 16.047 1 92.38 73 GLN B CA 1
ATOM 3332 C C . GLN B 1 73 ? -14.758 6.363 17.281 1 92.38 73 GLN B C 1
ATOM 3334 O O . GLN B 1 73 ? -15.969 6.48 17.469 1 92.38 73 GLN B O 1
ATOM 3339 N N . SER B 1 74 ? -13.961 5.738 18.062 1 88.62 74 SER B N 1
ATOM 3340 C CA . SER B 1 74 ? -14.477 5.105 19.266 1 88.62 74 SER B CA 1
ATOM 3341 C C . SER B 1 74 ? -14.992 6.145 20.266 1 88.62 74 SER B C 1
ATOM 3343 O O . SER B 1 74 ? -15.859 5.852 21.078 1 88.62 74 SER B O 1
ATOM 3345 N N . LYS B 1 75 ? -14.5 7.355 20.141 1 90.69 75 LYS B N 1
ATOM 3346 C CA . LYS B 1 75 ? -14.898 8.43 21.031 1 90.69 75 LYS B CA 1
ATOM 3347 C C . LYS B 1 75 ? -16.062 9.227 20.453 1 90.69 75 LYS B C 1
ATOM 3349 O O . LYS B 1 75 ? -16.406 10.297 20.953 1 90.69 75 LYS B O 1
ATOM 3354 N N . GLY B 1 76 ? -16.594 8.781 19.297 1 92.06 76 GLY B N 1
ATOM 3355 C CA . GLY B 1 76 ? -17.812 9.352 18.75 1 92.06 76 GLY B CA 1
ATOM 3356 C C . GLY B 1 76 ? -17.562 10.281 17.578 1 92.06 76 GLY B C 1
ATOM 3357 O O . GLY B 1 76 ? -18.5 10.852 17.016 1 92.06 76 GLY B O 1
ATOM 3358 N N . LEU B 1 77 ? -16.391 10.461 17.234 1 94.88 77 LEU B N 1
ATOM 3359 C CA . LEU B 1 77 ? -16.047 11.328 16.109 1 94.88 77 LEU B CA 1
ATOM 3360 C C . LEU B 1 77 ? -15.844 10.516 14.836 1 94.88 77 LEU B C 1
ATOM 3362 O O . LEU B 1 77 ? -14.781 10.57 14.227 1 94.88 77 LEU B O 1
ATOM 3366 N N . ASP B 1 78 ? -16.875 9.766 14.477 1 94.88 78 ASP B N 1
ATOM 3367 C CA . ASP B 1 78 ? -16.797 8.867 13.32 1 94.88 78 ASP B CA 1
ATOM 3368 C C . ASP B 1 78 ? -17.391 9.523 12.078 1 94.88 78 ASP B C 1
ATOM 3370 O O . ASP B 1 78 ? -18.609 9.656 11.961 1 94.88 78 ASP B O 1
ATOM 3374 N N . MET B 1 79 ? -16.609 9.82 11.133 1 94.88 79 MET B N 1
ATOM 3375 C CA . MET B 1 79 ? -17.047 10.453 9.898 1 94.88 79 MET B CA 1
ATOM 3376 C C . MET B 1 79 ? -17.641 9.43 8.945 1 94.88 79 MET B C 1
ATOM 3378 O O . MET B 1 79 ? -18.281 9.797 7.953 1 94.88 79 MET B O 1
ATOM 3382 N N . ASN B 1 80 ? -17.438 8.117 9.258 1 94.5 80 ASN B N 1
ATOM 3383 C CA . ASN B 1 80 ? -17.922 7.059 8.375 1 94.5 80 ASN B CA 1
ATOM 3384 C C . ASN B 1 80 ? -19.219 6.457 8.883 1 94.5 80 ASN B C 1
ATOM 3386 O O . ASN B 1 80 ? -19.641 5.391 8.422 1 94.5 80 ASN B O 1
ATOM 3390 N N . SER B 1 81 ? -19.859 7.027 9.82 1 91.94 81 SER B N 1
ATOM 3391 C CA . SER B 1 81 ? -21.031 6.461 10.469 1 91.94 81 SER B CA 1
ATOM 3392 C C . SER B 1 81 ? -22.188 6.289 9.477 1 91.94 81 SER B C 1
ATOM 3394 O O . SER B 1 81 ? -23 5.379 9.617 1 91.94 81 SER B O 1
ATOM 3396 N N . GLN B 1 82 ? -22.25 7.07 8.469 1 91.56 82 GLN B N 1
ATOM 3397 C CA . GLN B 1 82 ? -23.375 7.035 7.531 1 91.56 82 GLN B CA 1
ATOM 3398 C C . GLN B 1 82 ? -23.031 6.203 6.301 1 91.56 82 GLN B C 1
ATOM 3400 O O . GLN B 1 82 ? -23.875 6.016 5.422 1 91.56 82 GLN B O 1
ATOM 3405 N N . LEU B 1 83 ? -21.859 5.668 6.266 1 94.06 83 LEU B N 1
ATOM 3406 C CA . LEU B 1 83 ? -21.438 4.883 5.105 1 94.06 83 LEU B CA 1
ATOM 3407 C C . LEU B 1 83 ? -21.938 3.447 5.211 1 94.06 83 LEU B C 1
ATOM 3409 O O . LEU B 1 83 ? -21.953 2.871 6.301 1 94.06 83 LEU B O 1
ATOM 3413 N N . SER B 1 84 ? -22.344 2.869 4.105 1 94.75 84 SER B N 1
ATOM 3414 C CA . SER B 1 84 ? -22.688 1.454 4.043 1 94.75 84 SER B CA 1
ATOM 3415 C C . SER B 1 84 ? -21.469 0.57 4.227 1 94.75 84 SER B C 1
ATOM 3417 O O . SER B 1 84 ? -20.328 1.024 4.047 1 94.75 84 SER B O 1
ATOM 3419 N N . PRO B 1 85 ? -21.641 -0.66 4.598 1 93.06 85 PRO B N 1
ATOM 3420 C CA . PRO B 1 85 ? -20.5 -1.573 4.711 1 93.06 85 PRO B CA 1
ATOM 3421 C C . PRO B 1 85 ? -19.688 -1.667 3.424 1 93.06 85 PRO B C 1
ATOM 3423 O O . PRO B 1 85 ? -18.453 -1.746 3.471 1 93.06 85 PRO B O 1
ATOM 3426 N N . LYS B 1 86 ? -20.391 -1.62 2.361 1 93.44 86 LYS B N 1
ATOM 3427 C CA . LYS B 1 86 ? -19.703 -1.664 1.074 1 93.44 86 LYS B CA 1
ATOM 3428 C C . LYS B 1 86 ? -18.859 -0.412 0.861 1 93.44 86 LYS B C 1
ATOM 3430 O O . LYS B 1 86 ? -17.719 -0.497 0.387 1 93.44 86 LYS B O 1
ATOM 3435 N N . ASP B 1 87 ? -19.469 0.714 1.249 1 95.12 87 ASP B N 1
ATOM 3436 C CA . ASP B 1 87 ? -18.75 1.973 1.107 1 95.12 87 ASP B CA 1
ATOM 3437 C C . ASP B 1 87 ? -17.531 2.018 2.037 1 95.12 87 ASP B C 1
ATOM 3439 O O . ASP B 1 87 ? -16.484 2.545 1.67 1 95.12 87 ASP B O 1
ATOM 3443 N N . LYS B 1 88 ? -17.688 1.47 3.178 1 94.81 88 LYS B N 1
ATOM 3444 C CA . LYS B 1 88 ? -16.578 1.421 4.133 1 94.81 88 LYS B CA 1
ATOM 3445 C C . LYS B 1 88 ? -15.445 0.537 3.617 1 94.81 88 LYS B C 1
ATOM 3447 O O . LYS B 1 88 ? -14.266 0.877 3.764 1 94.81 88 LYS B O 1
ATOM 3452 N N . ALA B 1 89 ? -15.805 -0.555 3.051 1 93.88 89 ALA B N 1
ATOM 3453 C CA . ALA B 1 89 ? -14.812 -1.456 2.463 1 93.88 89 ALA B CA 1
ATOM 3454 C C . ALA B 1 89 ? -14.055 -0.773 1.332 1 93.88 89 ALA B C 1
ATOM 3456 O O . ALA B 1 89 ? -12.828 -0.869 1.255 1 93.88 89 ALA B O 1
ATOM 3457 N N . GLU B 1 90 ? -14.789 -0.13 0.52 1 95 90 GLU B N 1
ATOM 3458 C CA . GLU B 1 90 ? -14.18 0.592 -0.594 1 95 90 GLU B CA 1
ATOM 3459 C C . GLU B 1 90 ? -13.281 1.717 -0.096 1 95 90 GLU B C 1
ATOM 3461 O O . GLU B 1 90 ? -12.203 1.948 -0.651 1 95 90 GLU B O 1
ATOM 3466 N N . SER B 1 91 ? -13.773 2.41 0.893 1 96.06 91 SER B N 1
ATOM 3467 C CA . SER B 1 91 ? -12.984 3.482 1.492 1 96.06 91 SER B CA 1
ATOM 3468 C C . SER B 1 91 ? -11.641 2.967 1.988 1 96.06 91 SER B C 1
ATOM 3470 O O . SER B 1 91 ? -10.609 3.611 1.78 1 96.06 91 SER B O 1
ATOM 3472 N N . GLN B 1 92 ? -11.656 1.837 2.576 1 94.75 92 GLN B N 1
ATOM 3473 C CA . GLN B 1 92 ? -10.422 1.233 3.072 1 94.75 92 GLN B CA 1
ATOM 3474 C C . GLN B 1 92 ? -9.469 0.922 1.929 1 94.75 92 GLN B C 1
ATOM 3476 O O . GLN B 1 92 ? -8.25 1.079 2.07 1 94.75 92 GLN B O 1
ATOM 3481 N N . ALA B 1 93 ? -10.008 0.465 0.866 1 96 93 ALA B N 1
ATOM 3482 C CA . ALA B 1 93 ? -9.195 0.145 -0.303 1 96 93 ALA B CA 1
ATOM 3483 C C . ALA B 1 93 ? -8.547 1.4 -0.879 1 96 93 ALA B C 1
ATOM 3485 O O . ALA B 1 93 ? -7.352 1.404 -1.188 1 96 93 ALA B O 1
ATOM 3486 N N . PHE B 1 94 ? -9.312 2.457 -0.995 1 97.69 94 PHE B N 1
ATOM 3487 C CA . PHE B 1 94 ? -8.773 3.701 -1.536 1 97.69 94 PHE B CA 1
ATOM 348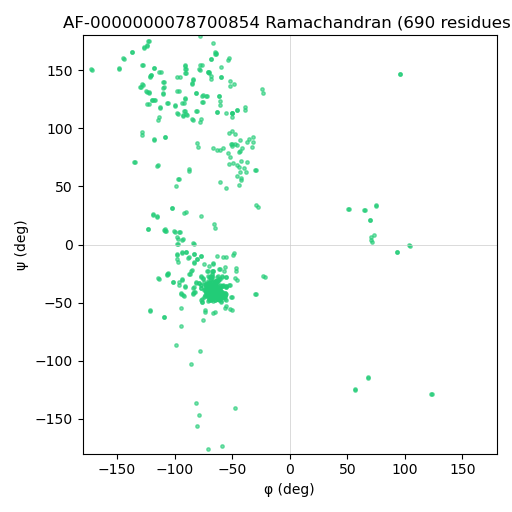8 C C . PHE B 1 94 ? -7.754 4.309 -0.583 1 97.69 94 PHE B C 1
ATOM 3490 O O . PHE B 1 94 ? -6.762 4.898 -1.021 1 97.69 94 PHE B O 1
ATOM 3497 N N . ILE B 1 95 ? -8.023 4.188 0.691 1 96.69 95 ILE B N 1
ATOM 3498 C CA . ILE B 1 95 ? -7.07 4.672 1.682 1 96.69 95 ILE B CA 1
ATOM 3499 C C . ILE B 1 95 ? -5.742 3.939 1.517 1 96.69 95 ILE B C 1
ATOM 3501 O O . ILE B 1 95 ? -4.676 4.562 1.544 1 96.69 95 ILE B O 1
ATOM 3505 N N . SER B 1 96 ? -5.848 2.717 1.311 1 94.38 96 SER B N 1
ATOM 3506 C CA . SER B 1 96 ? -4.641 1.931 1.089 1 94.38 96 SER B CA 1
ATOM 3507 C C . SER B 1 96 ? -3.908 2.387 -0.169 1 94.38 96 SER B C 1
ATOM 3509 O O . SER B 1 96 ? -2.676 2.436 -0.193 1 94.38 96 SER B O 1
ATOM 3511 N N . LEU B 1 97 ? -4.633 2.625 -1.194 1 96.31 97 LEU B N 1
ATOM 3512 C CA . LEU B 1 97 ? -4.059 3.119 -2.439 1 96.31 97 LEU B CA 1
ATOM 3513 C C . LEU B 1 97 ? -3.281 4.41 -2.205 1 96.31 97 LEU B C 1
ATOM 3515 O O . LEU B 1 97 ? -2.154 4.555 -2.684 1 96.31 97 LEU B O 1
ATOM 3519 N N . ILE B 1 98 ? -3.877 5.273 -1.448 1 97.62 98 ILE B N 1
ATOM 3520 C CA . ILE B 1 98 ? -3.295 6.586 -1.191 1 97.62 98 ILE B CA 1
ATOM 3521 C C . ILE B 1 98 ? -2.053 6.434 -0.316 1 97.62 98 ILE B C 1
ATOM 3523 O O . ILE B 1 98 ? -0.982 6.945 -0.654 1 97.62 98 ILE B O 1
ATOM 3527 N N . GLU B 1 99 ? -2.18 5.684 0.733 1 94.5 99 GLU B N 1
ATOM 3528 C CA . GLU B 1 99 ? -1.121 5.598 1.734 1 94.5 99 GLU B CA 1
ATOM 3529 C C . GLU B 1 99 ? 0.024 4.711 1.253 1 94.5 99 GLU B C 1
ATOM 3531 O O . GLU B 1 99 ? 1.108 4.715 1.84 1 94.5 99 GLU B O 1
ATOM 3536 N N . SER B 1 100 ? -0.217 4.035 0.159 1 92.44 100 SER B N 1
ATOM 3537 C CA . SER B 1 100 ? 0.844 3.193 -0.386 1 92.44 100 SER B CA 1
ATOM 3538 C C . SER B 1 100 ? 1.411 3.781 -1.673 1 92.44 100 SER B C 1
ATOM 3540 O O . SER B 1 100 ? 2.49 4.379 -1.667 1 92.44 100 SER B O 1
ATOM 3542 N N . ARG B 1 101 ? 0.569 3.904 -2.686 1 93.75 101 ARG B N 1
ATOM 3543 C CA . ARG B 1 101 ? 1.04 4.281 -4.012 1 93.75 101 ARG B CA 1
ATOM 3544 C C . ARG B 1 101 ? 1.354 5.773 -4.078 1 93.75 101 ARG B C 1
ATOM 3546 O O . ARG B 1 101 ? 2.416 6.168 -4.562 1 93.75 101 ARG B O 1
ATOM 3553 N N . LEU B 1 102 ? 0.455 6.547 -3.635 1 96.62 102 LEU B N 1
ATOM 3554 C CA . LEU B 1 102 ? 0.673 7.988 -3.717 1 96.62 102 LEU B CA 1
ATOM 3555 C C . LEU B 1 102 ? 1.775 8.43 -2.758 1 96.62 102 LEU B C 1
ATOM 3557 O O . LEU B 1 102 ? 2.531 9.352 -3.057 1 96.62 102 LEU B O 1
ATOM 3561 N N . TYR B 1 103 ? 1.801 7.766 -1.634 1 94.88 103 TYR B N 1
ATOM 3562 C CA . TYR B 1 103 ? 2.885 8.078 -0.71 1 94.88 103 TYR B CA 1
ATOM 3563 C C . TYR B 1 103 ? 4.238 7.738 -1.323 1 94.88 103 TYR B C 1
ATOM 3565 O O . TYR B 1 103 ? 5.199 8.5 -1.19 1 94.88 103 TYR B O 1
ATOM 3573 N N . ASP B 1 104 ? 4.332 6.613 -1.961 1 93.25 104 ASP B N 1
ATOM 3574 C CA . ASP B 1 104 ? 5.566 6.219 -2.631 1 93.25 104 ASP B CA 1
ATOM 3575 C C . ASP B 1 104 ? 5.973 7.246 -3.686 1 93.25 104 ASP B C 1
ATOM 3577 O O . ASP B 1 104 ? 7.156 7.566 -3.824 1 93.25 104 ASP B O 1
ATOM 3581 N N . ALA B 1 105 ? 5.02 7.703 -4.418 1 94.81 105 ALA B N 1
ATOM 3582 C CA . ALA B 1 105 ? 5.301 8.695 -5.453 1 94.81 105 ALA B CA 1
ATOM 3583 C C . ALA B 1 105 ? 5.848 9.984 -4.844 1 94.81 105 ALA B C 1
ATOM 3585 O O . ALA B 1 105 ? 6.762 10.602 -5.395 1 94.81 105 ALA B O 1
ATOM 3586 N N . LEU B 1 106 ? 5.277 10.375 -3.754 1 93.56 106 LEU B N 1
ATOM 3587 C CA . LEU B 1 106 ? 5.75 11.562 -3.057 1 93.56 106 LEU B CA 1
ATOM 3588 C C . LEU B 1 106 ? 7.191 11.383 -2.596 1 93.56 106 LEU B C 1
ATOM 3590 O O . LEU B 1 106 ? 8.023 12.281 -2.783 1 93.56 106 LEU B O 1
ATOM 3594 N N . LEU B 1 107 ? 7.461 10.242 -1.982 1 90.56 107 LEU B N 1
ATOM 3595 C CA . LEU B 1 107 ? 8.797 9.953 -1.482 1 90.56 107 LEU B CA 1
ATOM 3596 C C . LEU B 1 107 ? 9.82 9.969 -2.617 1 90.56 107 LEU B C 1
ATOM 3598 O O . LEU B 1 107 ? 10.938 10.469 -2.447 1 90.56 107 LEU B O 1
ATOM 3602 N N . TYR B 1 108 ? 9.469 9.414 -3.742 1 92.5 108 TYR B N 1
ATOM 3603 C CA . TYR B 1 108 ? 10.359 9.406 -4.895 1 92.5 108 TYR B CA 1
ATOM 3604 C C . TYR B 1 108 ? 10.703 10.828 -5.328 1 92.5 108 TYR B C 1
ATOM 3606 O O . TYR B 1 108 ? 11.875 11.156 -5.539 1 92.5 108 TYR B O 1
ATOM 3614 N N . THR B 1 109 ? 9.695 11.641 -5.469 1 89.62 109 THR B N 1
ATOM 3615 C CA . THR B 1 109 ? 9.867 13.008 -5.949 1 89.62 109 THR B CA 1
ATOM 3616 C C . THR B 1 109 ? 10.688 13.828 -4.961 1 89.62 109 THR B C 1
ATOM 3618 O O . THR B 1 109 ? 11.477 14.688 -5.363 1 89.62 109 THR B O 1
ATOM 3621 N N . TRP B 1 110 ? 10.539 13.562 -3.723 1 88.12 110 TRP B N 1
ATOM 3622 C CA . TRP B 1 110 ? 11.195 14.367 -2.693 1 88.12 110 TRP B CA 1
ATOM 3623 C C . TRP B 1 110 ? 12.641 13.922 -2.496 1 88.12 110 TRP B C 1
ATOM 3625 O O . TRP B 1 110 ? 13.531 14.758 -2.346 1 88.12 110 TRP B O 1
ATOM 3635 N N . TRP B 1 111 ? 12.898 12.562 -2.514 1 86.69 111 TRP B N 1
ATOM 3636 C CA . TRP B 1 111 ? 14.172 12.086 -1.995 1 86.69 111 TRP B CA 1
ATOM 3637 C C . TRP B 1 111 ? 15.016 11.469 -3.107 1 86.69 111 TRP B C 1
ATOM 3639 O O . TRP B 1 111 ? 16.234 11.383 -2.992 1 86.69 111 TRP B O 1
ATOM 3649 N N . ILE B 1 112 ? 14.367 10.953 -4.059 1 86.44 112 ILE B N 1
ATOM 3650 C CA . ILE B 1 112 ? 15.109 10.227 -5.082 1 86.44 112 ILE B CA 1
ATOM 3651 C C . ILE B 1 112 ? 15.422 11.156 -6.254 1 86.44 112 ILE B C 1
ATOM 3653 O O . ILE B 1 112 ? 16.516 11.102 -6.824 1 86.44 112 ILE B O 1
ATOM 3657 N N . GLU B 1 113 ? 14.445 11.945 -6.621 1 85.94 113 GLU B N 1
ATOM 3658 C CA . GLU B 1 113 ? 14.695 12.938 -7.664 1 85.94 113 GLU B CA 1
ATOM 3659 C C . GLU B 1 113 ? 15.75 13.953 -7.215 1 85.94 113 GLU B C 1
ATOM 3661 O O . GLU B 1 113 ? 15.484 14.781 -6.34 1 85.94 113 GLU B O 1
ATOM 3666 N N . SER B 1 114 ? 16.859 13.969 -7.828 1 83.19 114 SER B N 1
ATOM 3667 C CA . SER B 1 114 ? 18.047 14.688 -7.375 1 83.19 114 SER B CA 1
ATOM 3668 C C . SER B 1 114 ? 17.812 16.188 -7.355 1 83.19 114 SER B C 1
ATOM 3670 O O . SER B 1 114 ? 18.219 16.875 -6.418 1 83.19 114 SER B O 1
ATOM 3672 N N . GLU B 1 115 ? 17.188 16.688 -8.344 1 86.88 115 GLU B N 1
ATOM 3673 C CA . GLU B 1 115 ? 16.969 18.125 -8.422 1 86.88 115 GLU B CA 1
ATOM 3674 C C . GLU B 1 115 ? 16.047 18.609 -7.312 1 86.88 115 GLU B C 1
ATOM 3676 O O . GLU B 1 115 ? 16.266 19.672 -6.727 1 86.88 115 GLU B O 1
ATOM 3681 N N . ASN B 1 116 ? 15.102 17.859 -7.039 1 85.88 116 ASN B N 1
ATOM 3682 C CA . ASN B 1 116 ? 14.18 18.219 -5.965 1 85.88 116 ASN B CA 1
ATOM 3683 C C . ASN B 1 116 ? 14.844 18.109 -4.598 1 85.88 116 ASN B C 1
ATOM 3685 O O . ASN B 1 116 ? 14.664 18.969 -3.74 1 85.88 116 ASN B O 1
ATOM 3689 N N . TYR B 1 117 ? 15.547 17.094 -4.48 1 83.31 117 TYR B N 1
ATOM 3690 C CA . TYR B 1 117 ? 16.203 16.859 -3.197 1 83.31 117 TYR B CA 1
ATOM 3691 C C . TYR B 1 117 ? 17.156 18 -2.861 1 83.31 117 TYR B C 1
ATOM 3693 O O . TYR B 1 117 ? 17.141 18.516 -1.745 1 83.31 117 TYR B O 1
ATOM 3701 N N . LYS B 1 118 ? 17.891 18.406 -3.76 1 81.81 118 LYS B N 1
ATOM 3702 C CA . LYS B 1 118 ? 18.953 19.391 -3.535 1 81.81 118 LYS B CA 1
ATOM 3703 C C . LYS B 1 118 ? 18.391 20.812 -3.457 1 81.81 118 LYS B C 1
ATOM 3705 O O . LYS B 1 118 ? 18.812 21.609 -2.619 1 81.81 118 LYS B O 1
ATOM 3710 N N . LYS B 1 119 ? 17.391 21.031 -4.172 1 81.94 119 LYS B N 1
ATOM 3711 C CA . LYS B 1 119 ? 17 22.438 -4.355 1 81.94 119 LYS B CA 1
ATOM 3712 C C . LYS B 1 119 ? 15.742 22.766 -3.559 1 81.94 119 LYS B C 1
ATOM 3714 O O . LYS B 1 119 ? 15.5 23.922 -3.211 1 81.94 119 LYS B O 1
ATOM 3719 N N . SER B 1 120 ? 14.992 21.781 -3.324 1 80.69 120 SER B N 1
ATOM 3720 C CA . SER B 1 120 ? 13.695 22.109 -2.754 1 80.69 120 SER B CA 1
ATOM 3721 C C . SER B 1 120 ? 13.484 21.422 -1.41 1 80.69 120 SER B C 1
ATOM 3723 O O . SER B 1 120 ? 13.328 22.078 -0.383 1 80.69 120 SER B O 1
ATOM 3725 N N . THR B 1 121 ? 13.594 20.172 -1.388 1 78.38 121 THR B N 1
ATOM 3726 C CA . THR B 1 121 ? 13.164 19.406 -0.224 1 78.38 121 THR B CA 1
ATOM 3727 C C . THR B 1 121 ? 14.156 19.562 0.923 1 78.38 121 THR B C 1
ATOM 3729 O O . THR B 1 121 ? 13.773 19.875 2.049 1 78.38 121 THR B O 1
ATOM 3732 N N . HIS B 1 122 ? 15.383 19.453 0.534 1 77 122 HIS B N 1
ATOM 3733 C CA . HIS B 1 122 ? 16.391 19.516 1.59 1 77 122 HIS B CA 1
ATOM 3734 C C . HIS B 1 122 ? 16.422 20.891 2.25 1 77 122 HIS B C 1
ATOM 3736 O O . HIS B 1 122 ? 16.312 20.984 3.475 1 77 122 HIS B O 1
ATOM 3742 N N . PRO B 1 123 ? 16.406 21.906 1.603 1 74.88 123 PRO B N 1
ATOM 3743 C CA . PRO B 1 123 ? 16.453 23.234 2.225 1 74.88 123 PRO B CA 1
ATOM 3744 C C . PRO B 1 123 ? 15.156 23.594 2.941 1 74.88 123 PRO B C 1
ATOM 3746 O O . PRO B 1 123 ? 15.18 24.281 3.961 1 74.88 123 PRO B O 1
ATOM 3749 N N . THR B 1 124 ? 14.086 23.125 2.469 1 72.88 124 THR B N 1
ATOM 3750 C CA . THR B 1 124 ? 12.789 23.531 2.996 1 72.88 124 THR B CA 1
ATOM 3751 C C . THR B 1 124 ? 12.422 22.703 4.223 1 72.88 124 THR B C 1
ATOM 3753 O O . THR B 1 124 ? 11.914 23.234 5.211 1 72.88 124 THR B O 1
ATOM 3756 N N . LEU B 1 125 ? 12.695 21.484 4.117 1 71.12 125 LEU B N 1
ATOM 3757 C CA . LEU B 1 125 ? 12.188 20.594 5.156 1 71.12 125 LEU B CA 1
ATOM 3758 C C . LEU B 1 125 ? 13.148 20.547 6.34 1 71.12 125 LEU B C 1
ATOM 3760 O O . LEU B 1 125 ? 12.727 20.281 7.473 1 71.12 125 LEU B O 1
ATOM 3764 N N . PHE B 1 126 ? 14.438 20.891 6.094 1 67.38 126 PHE B N 1
ATOM 3765 C CA . PHE B 1 126 ? 15.375 20.641 7.18 1 67.38 126 PHE B CA 1
ATOM 3766 C C . PHE B 1 126 ? 16.094 21.922 7.574 1 67.38 126 PHE B C 1
ATOM 3768 O O . PHE B 1 126 ? 17.109 21.875 8.281 1 67.38 126 PHE B O 1
ATOM 3775 N N . GLU B 1 127 ? 15.492 22.922 7.051 1 66 127 GLU B N 1
ATOM 3776 C CA . GLU B 1 127 ? 16.047 24.219 7.414 1 66 127 GLU B CA 1
ATOM 3777 C C . GLU B 1 127 ? 15.969 24.453 8.922 1 66 127 GLU B C 1
ATOM 3779 O O . GLU B 1 127 ? 16.844 25.094 9.508 1 66 127 GLU B O 1
ATOM 3784 N N . ASN B 1 128 ? 14.938 23.828 9.508 1 63.59 128 ASN B N 1
ATOM 3785 C CA . ASN B 1 128 ? 14.695 24.125 10.914 1 63.59 128 ASN B CA 1
ATOM 3786 C C . ASN B 1 128 ? 15.305 23.047 11.82 1 63.59 128 ASN B C 1
ATOM 3788 O O . ASN B 1 128 ? 15.133 23.094 13.039 1 63.59 128 ASN B O 1
ATOM 3792 N N . LEU B 1 129 ? 16.016 22.172 11.188 1 64.5 129 LEU B N 1
ATOM 3793 C CA . LEU B 1 129 ? 16.594 21.109 12.008 1 64.5 129 LEU B CA 1
ATOM 3794 C C . LEU B 1 129 ? 17.984 21.516 12.484 1 64.5 129 LEU B C 1
ATOM 3796 O O . LEU B 1 129 ? 18.625 22.406 11.906 1 64.5 129 LEU B O 1
ATOM 3800 N N . SER B 1 130 ? 18.344 21.016 13.742 1 61.69 130 SER B N 1
ATOM 3801 C CA . SER B 1 130 ? 19.703 21.219 14.234 1 61.69 130 SER B CA 1
ATOM 3802 C C . SER B 1 130 ? 20.734 20.734 13.227 1 61.69 130 SER B C 1
ATOM 3804 O O . SER B 1 130 ? 20.406 20.031 12.273 1 61.69 130 SER B O 1
ATOM 3806 N N . PHE B 1 131 ? 21.984 21.281 13.43 1 60.84 131 PHE B N 1
ATOM 3807 C CA . PHE B 1 131 ? 23.062 20.953 12.5 1 60.84 131 PHE B CA 1
ATOM 3808 C C . PHE B 1 131 ? 23.172 19.438 12.32 1 60.84 131 PHE B C 1
ATOM 3810 O O . PHE B 1 131 ? 23.297 18.953 11.188 1 60.84 131 PHE B O 1
ATOM 3817 N N . PHE B 1 132 ? 23.125 18.734 13.375 1 60.94 132 PHE B N 1
ATOM 3818 C CA . PHE B 1 132 ? 23.25 17.281 13.305 1 60.94 132 PHE B CA 1
ATOM 3819 C C . PHE B 1 132 ? 22.047 16.656 12.617 1 60.94 132 PHE B C 1
ATOM 3821 O O . PHE B 1 132 ? 22.188 15.742 11.805 1 60.94 132 PHE B O 1
ATOM 3828 N N . GLY B 1 133 ? 20.891 17.125 12.875 1 62.75 133 GLY B N 1
ATOM 3829 C CA . GLY B 1 133 ? 19.672 16.609 12.289 1 62.75 133 GLY B CA 1
ATOM 3830 C C . GLY B 1 133 ? 19.547 16.891 10.797 1 62.75 133 GLY B C 1
ATOM 3831 O O . GLY B 1 133 ? 19.062 16.047 10.047 1 62.75 133 GLY B O 1
ATOM 3832 N N . ARG B 1 134 ? 20.203 18 10.461 1 65.38 134 ARG B N 1
ATOM 3833 C CA . ARG B 1 134 ? 20.141 18.438 9.07 1 65.38 134 ARG B CA 1
ATOM 3834 C C . ARG B 1 134 ? 20.953 17.5 8.172 1 65.38 134 ARG B C 1
ATOM 3836 O O . ARG B 1 134 ? 20.609 17.297 7.008 1 65.38 134 ARG B O 1
ATOM 3843 N N . TYR B 1 135 ? 21.938 16.891 8.789 1 66.06 135 TYR B N 1
ATOM 3844 C CA . TYR B 1 135 ? 22.812 16.047 7.98 1 66.06 135 TYR B CA 1
ATOM 3845 C C . TYR B 1 135 ? 22.375 14.586 8.062 1 66.06 135 TYR B C 1
ATOM 3847 O O . TYR B 1 135 ? 22.406 13.859 7.066 1 66.06 135 TYR B O 1
ATOM 3855 N N . SER B 1 136 ? 21.906 14.18 9.133 1 72.94 136 SER B N 1
ATOM 3856 C CA . SER B 1 136 ? 21.672 12.758 9.359 1 72.94 136 SER B CA 1
ATOM 3857 C C . SER B 1 136 ? 20.266 12.359 8.938 1 72.94 136 SER B C 1
ATOM 3859 O O . SER B 1 136 ? 20.062 11.312 8.312 1 72.94 136 SER B O 1
ATOM 3861 N N . ILE B 1 137 ? 19.391 13.203 9.141 1 72.62 137 ILE B N 1
ATOM 3862 C CA . ILE B 1 137 ? 17.984 12.82 8.977 1 72.62 137 ILE B CA 1
ATOM 3863 C C . ILE B 1 137 ? 17.656 12.688 7.492 1 72.62 137 ILE B C 1
ATOM 3865 O O . ILE B 1 137 ? 17.078 11.68 7.066 1 72.62 137 ILE B O 1
ATOM 3869 N N . PRO B 1 138 ? 18.156 13.688 6.695 1 74.44 138 PRO B N 1
ATOM 3870 C CA . PRO B 1 138 ? 17.844 13.555 5.273 1 74.44 138 PRO B CA 1
ATOM 3871 C C . PRO B 1 138 ? 18.453 12.312 4.641 1 74.44 138 PRO B C 1
ATOM 3873 O O . PRO B 1 138 ? 17.828 11.648 3.814 1 74.44 138 PRO B O 1
ATOM 3876 N N . SER B 1 139 ? 19.672 12.016 5.074 1 76.38 139 SER B N 1
ATOM 3877 C CA . SER B 1 139 ? 20.344 10.844 4.527 1 76.38 139 SER B CA 1
ATOM 3878 C C . SER B 1 139 ? 19.641 9.555 4.945 1 76.38 139 SER B C 1
ATOM 3880 O O . SER B 1 139 ? 19.516 8.625 4.148 1 76.38 139 SER B O 1
ATOM 3882 N N . GLN B 1 140 ? 19.219 9.57 6.125 1 75.75 140 GLN B N 1
ATOM 3883 C CA . GLN B 1 140 ? 18.484 8.406 6.621 1 75.75 140 GLN B CA 1
ATOM 3884 C C . GLN B 1 140 ? 17.156 8.242 5.891 1 75.75 140 GLN B C 1
ATOM 3886 O O . GLN B 1 140 ? 16.766 7.121 5.535 1 75.75 140 GLN B O 1
ATOM 3891 N N . LEU B 1 141 ? 16.547 9.328 5.68 1 77.81 141 LEU B N 1
ATOM 3892 C CA . LEU B 1 141 ? 15.258 9.281 5 1 77.81 141 LEU B CA 1
ATOM 3893 C C . LEU B 1 141 ? 15.43 8.867 3.543 1 77.81 141 LEU B C 1
ATOM 3895 O O . LEU B 1 141 ? 14.594 8.125 3.006 1 77.81 141 LEU B O 1
ATOM 3899 N N . LYS B 1 142 ? 16.453 9.336 3.018 1 82.81 142 LYS B N 1
ATOM 3900 C CA . LYS B 1 142 ? 16.75 8.953 1.64 1 82.81 142 LYS B CA 1
ATOM 3901 C C . LYS B 1 142 ? 17.016 7.453 1.532 1 82.81 142 LYS B C 1
ATOM 3903 O O . LYS B 1 142 ? 16.531 6.793 0.612 1 82.81 142 LYS B O 1
ATOM 3908 N N . GLU B 1 143 ? 17.719 6.934 2.43 1 80.81 143 GLU B N 1
ATOM 3909 C CA . GLU B 1 143 ? 18.031 5.508 2.424 1 80.81 143 GLU B CA 1
ATOM 3910 C C . GLU B 1 143 ? 16.781 4.664 2.666 1 80.81 143 GLU B C 1
ATOM 3912 O O . GLU B 1 143 ? 16.594 3.643 2.006 1 80.81 143 GLU B O 1
ATOM 3917 N N . LYS B 1 144 ? 16.047 5.086 3.574 1 80 144 LYS B N 1
ATOM 3918 C CA . LYS B 1 144 ? 14.805 4.379 3.854 1 80 144 LYS B CA 1
ATOM 3919 C C . LYS B 1 144 ? 13.883 4.379 2.633 1 80 144 LYS B C 1
ATOM 3921 O O . LYS B 1 144 ? 13.227 3.377 2.342 1 80 144 LYS B O 1
ATOM 3926 N N . THR B 1 145 ? 13.906 5.531 2 1 86.44 145 THR B N 1
ATOM 3927 C CA . THR B 1 145 ? 13.078 5.66 0.807 1 86.44 145 THR B CA 1
ATOM 3928 C C . THR B 1 145 ? 13.57 4.73 -0.297 1 86.44 145 THR B C 1
ATOM 3930 O O . THR B 1 145 ? 12.766 4.094 -0.983 1 86.44 145 THR B O 1
ATOM 3933 N N . LYS B 1 146 ? 14.812 4.598 -0.398 1 84.44 146 LYS B N 1
ATOM 3934 C CA . LYS B 1 146 ? 15.391 3.727 -1.418 1 84.44 146 LYS B CA 1
ATOM 3935 C C . LYS B 1 146 ? 14.992 2.271 -1.188 1 84.44 146 LYS B C 1
ATOM 3937 O O . LYS B 1 146 ? 14.664 1.555 -2.135 1 84.44 146 LYS B O 1
ATOM 3942 N N . ILE B 1 147 ? 14.969 1.916 -0.004 1 78 147 ILE B N 1
ATOM 3943 C CA . ILE B 1 147 ? 14.617 0.542 0.341 1 78 147 ILE B CA 1
ATOM 3944 C C . ILE B 1 147 ? 13.133 0.305 0.076 1 78 147 ILE B C 1
ATOM 3946 O O . ILE B 1 147 ? 12.758 -0.729 -0.479 1 78 147 ILE B O 1
ATOM 3950 N N . ARG B 1 148 ? 12.359 1.265 0.394 1 81.81 148 ARG B N 1
ATOM 3951 C CA . ARG B 1 148 ? 10.922 1.144 0.213 1 81.81 148 ARG B CA 1
ATOM 3952 C C . ARG B 1 148 ? 10.555 1.078 -1.267 1 81.81 148 ARG B C 1
ATOM 3954 O O . ARG B 1 148 ? 9.656 0.334 -1.657 1 81.81 148 ARG B O 1
ATOM 3961 N N . LEU B 1 149 ? 11.297 1.836 -2.043 1 85.94 149 LEU B N 1
ATOM 3962 C CA . LEU B 1 149 ? 10.93 1.975 -3.447 1 85.94 149 LEU B CA 1
ATOM 3963 C C . LEU B 1 149 ? 11.703 0.986 -4.312 1 85.94 149 LEU B C 1
ATOM 3965 O O . LEU B 1 149 ? 11.711 1.104 -5.539 1 85.94 149 LEU B O 1
ATOM 3969 N N . GLN B 1 150 ? 12.359 0.077 -3.738 1 75.62 150 GLN B N 1
ATOM 3970 C CA . GLN B 1 150 ? 13.219 -0.854 -4.461 1 75.62 150 GLN B CA 1
ATOM 3971 C C . GLN B 1 150 ? 12.414 -1.679 -5.465 1 75.62 150 GLN B C 1
ATOM 3973 O O . GLN B 1 150 ? 12.945 -2.107 -6.492 1 75.62 150 GLN B O 1
ATOM 3978 N N . GLY B 1 151 ? 11.188 -1.773 -5.266 1 70.19 151 GLY B N 1
ATOM 3979 C CA . GLY B 1 151 ? 10.367 -2.58 -6.16 1 70.19 151 GLY B CA 1
ATOM 3980 C C . GLY B 1 151 ? 9.961 -1.841 -7.418 1 70.19 151 GLY B C 1
ATOM 3981 O O . GLY B 1 151 ? 9.555 -2.463 -8.406 1 70.19 151 GLY B O 1
ATOM 3982 N N . TYR B 1 152 ? 10.109 -0.542 -7.418 1 77 152 TYR B N 1
ATOM 3983 C CA . TYR B 1 152 ? 9.734 0.252 -8.586 1 77 152 TYR B CA 1
ATOM 3984 C C . TYR B 1 152 ? 10.867 0.298 -9.602 1 77 152 TYR B C 1
ATOM 3986 O O . TYR B 1 152 ? 12.039 0.407 -9.227 1 77 152 TYR B O 1
ATOM 3994 N N . ARG B 1 153 ? 10.445 0.172 -10.938 1 75.94 153 ARG B N 1
ATOM 3995 C CA . ARG B 1 153 ? 11.445 0.085 -12 1 75.94 153 ARG B CA 1
ATOM 3996 C C . ARG B 1 153 ? 11.188 1.134 -13.078 1 75.94 153 ARG B C 1
ATOM 3998 O O . ARG B 1 153 ? 10.25 1.93 -12.969 1 75.94 153 ARG B O 1
ATOM 4005 N N . MET B 1 154 ? 12.242 1.18 -13.906 1 74.25 154 MET B N 1
ATOM 4006 C CA . MET B 1 154 ? 12.016 1.934 -15.133 1 74.25 154 MET B CA 1
ATOM 4007 C C . MET B 1 154 ? 11.281 1.083 -16.172 1 74.25 154 MET B C 1
ATOM 4009 O O . MET B 1 154 ? 11.578 -0.101 -16.328 1 74.25 154 MET B O 1
ATOM 4013 N N . ILE B 1 155 ? 10.312 1.631 -16.672 1 69.81 155 ILE B N 1
ATOM 4014 C CA . ILE B 1 155 ? 9.539 0.865 -17.641 1 69.81 155 ILE B CA 1
ATOM 4015 C C . ILE B 1 155 ? 9.531 1.602 -18.984 1 69.81 155 ILE B C 1
ATOM 4017 O O . ILE B 1 155 ? 9.664 2.826 -19.031 1 69.81 155 ILE B O 1
ATOM 4021 N N . CYS B 1 156 ? 9.531 0.764 -19.938 1 66.69 156 CYS B N 1
ATOM 4022 C CA . CYS B 1 156 ? 9.508 1.33 -21.281 1 66.69 156 CYS B CA 1
ATOM 4023 C C . CYS B 1 156 ? 8.078 1.521 -21.766 1 66.69 156 CYS B C 1
ATOM 4025 O O . CYS B 1 156 ? 7.316 0.556 -21.875 1 66.69 156 CYS B O 1
ATOM 4027 N N . ILE B 1 157 ? 7.691 2.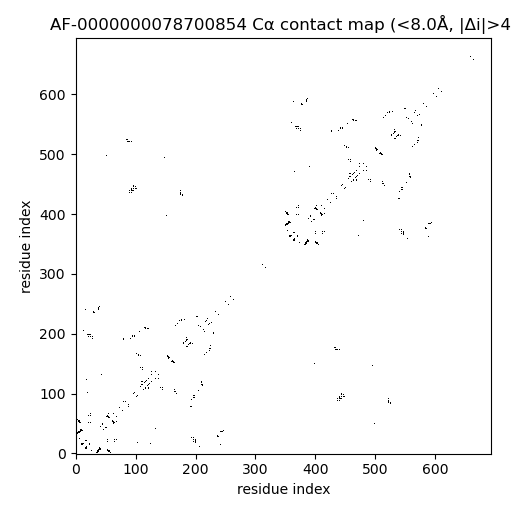691 -21.906 1 64.06 157 ILE B N 1
ATOM 4028 C CA . ILE B 1 157 ? 6.395 3.037 -22.469 1 64.06 157 ILE B CA 1
ATOM 4029 C C . ILE B 1 157 ? 6.59 3.846 -23.75 1 64.06 157 ILE B C 1
ATOM 4031 O O . ILE B 1 157 ? 7.184 4.926 -23.719 1 64.06 157 ILE B O 1
ATOM 4035 N N . ASP B 1 158 ? 6.02 3.355 -24.781 1 67.12 158 ASP B N 1
ATOM 4036 C CA . ASP B 1 158 ? 6.105 4.023 -26.078 1 67.12 158 ASP B CA 1
ATOM 4037 C C . ASP B 1 158 ? 7.551 4.363 -26.438 1 67.12 158 ASP B C 1
ATOM 4039 O O . ASP B 1 158 ? 7.844 5.477 -26.875 1 67.12 158 ASP B O 1
ATOM 4043 N N . GLY B 1 159 ? 8.461 3.543 -25.969 1 65.94 159 GLY B N 1
ATOM 4044 C CA . GLY B 1 159 ? 9.852 3.711 -26.359 1 65.94 159 GLY B CA 1
ATOM 4045 C C . GLY B 1 159 ? 10.641 4.566 -25.391 1 65.94 159 GLY B C 1
ATOM 4046 O O . GLY B 1 159 ? 11.844 4.762 -25.562 1 65.94 159 GLY B O 1
ATOM 4047 N N . GLU B 1 160 ? 9.992 5.141 -24.438 1 72.88 160 GLU B N 1
ATOM 4048 C CA . GLU B 1 160 ? 10.672 5.969 -23.453 1 72.88 160 GLU B CA 1
ATOM 4049 C C . GLU B 1 160 ? 10.695 5.285 -22.078 1 72.88 160 GLU B C 1
ATOM 4051 O O . GLU B 1 160 ? 9.711 4.656 -21.688 1 72.88 160 GLU B O 1
ATOM 4056 N N . MET B 1 161 ? 11.836 5.359 -21.547 1 77.06 161 MET B N 1
ATOM 4057 C CA . MET B 1 161 ? 11.961 4.801 -20.203 1 77.06 161 MET B CA 1
ATOM 4058 C C . MET B 1 161 ? 11.445 5.781 -19.156 1 77.06 161 MET B C 1
ATOM 4060 O O . MET B 1 161 ? 11.938 6.906 -19.047 1 77.06 161 MET B O 1
ATOM 4064 N N . VAL B 1 162 ? 10.422 5.398 -18.531 1 80.56 162 VAL B N 1
ATOM 4065 C CA . VAL B 1 162 ? 9.828 6.25 -17.5 1 80.56 162 VAL B CA 1
ATOM 4066 C C . VAL B 1 162 ? 9.797 5.512 -16.172 1 80.56 162 VAL B C 1
ATOM 4068 O O . VAL B 1 162 ? 9.648 4.289 -16.141 1 80.56 162 VAL B O 1
ATOM 4071 N N . PRO B 1 163 ? 10 6.305 -15.18 1 85.31 163 PRO B N 1
ATOM 4072 C CA . PRO B 1 163 ? 9.859 5.641 -13.883 1 85.31 163 PRO B CA 1
ATOM 4073 C C . PRO B 1 163 ? 8.461 5.086 -13.648 1 85.31 163 PRO B C 1
ATOM 4075 O O . PRO B 1 163 ? 7.469 5.805 -13.828 1 85.31 163 PRO B O 1
ATOM 4078 N N . GLU B 1 164 ? 8.391 3.891 -13.312 1 86.69 164 GLU B N 1
ATOM 4079 C CA . GLU B 1 164 ? 7.137 3.184 -13.062 1 86.69 164 GLU B CA 1
ATOM 4080 C C . GLU B 1 164 ? 6.297 3.9 -12.016 1 86.69 164 GLU B C 1
ATOM 4082 O O . GLU B 1 164 ? 5.066 3.873 -12.07 1 86.69 164 GLU B O 1
ATOM 4087 N N . ILE B 1 165 ? 6.996 4.59 -11.164 1 89.94 165 ILE B N 1
ATOM 4088 C CA . ILE B 1 165 ? 6.34 5.23 -10.031 1 89.94 165 ILE B CA 1
ATOM 4089 C C . ILE B 1 165 ? 5.379 6.309 -10.531 1 89.94 165 ILE B C 1
ATOM 4091 O O . ILE B 1 165 ? 4.305 6.504 -9.961 1 89.94 165 ILE B O 1
ATOM 4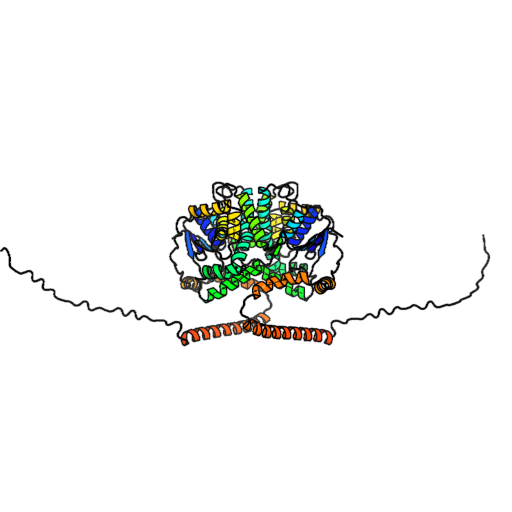095 N N . TYR B 1 166 ? 5.684 6.992 -11.586 1 90.56 166 TYR B N 1
ATOM 4096 C CA . TYR B 1 166 ? 4.824 8.047 -12.109 1 90.56 166 TYR B CA 1
ATOM 4097 C C . TYR B 1 166 ? 3.637 7.461 -12.867 1 90.56 166 TYR B C 1
ATOM 4099 O O . TYR B 1 166 ? 2.566 8.07 -12.922 1 90.56 166 TYR B O 1
ATOM 4107 N N . VAL B 1 167 ? 3.852 6.305 -13.375 1 89.06 167 VAL B N 1
ATOM 4108 C CA . VAL B 1 167 ? 2.746 5.617 -14.039 1 89.06 167 VAL B CA 1
ATOM 4109 C C . VAL B 1 167 ? 1.724 5.164 -13 1 89.06 167 VAL B C 1
ATOM 4111 O O . VAL B 1 167 ? 0.518 5.344 -13.188 1 89.06 167 VAL B O 1
ATOM 4114 N N . VAL B 1 168 ? 2.27 4.672 -11.961 1 89.31 168 VAL B N 1
ATOM 4115 C CA . VAL B 1 168 ? 1.418 4.207 -10.867 1 89.31 168 VAL B CA 1
ATOM 4116 C C . VAL B 1 168 ? 0.691 5.395 -10.242 1 89.31 168 VAL B C 1
ATOM 4118 O O . VAL B 1 168 ? -0.485 5.289 -9.883 1 89.31 168 VAL B O 1
ATOM 4121 N N . ALA B 1 169 ? 1.387 6.473 -10.109 1 94.38 169 ALA B N 1
ATOM 4122 C CA . ALA B 1 169 ? 0.769 7.676 -9.562 1 94.38 169 ALA B CA 1
ATOM 4123 C C . ALA B 1 169 ? -0.376 8.156 -10.453 1 94.38 169 ALA B C 1
ATOM 4125 O O . ALA B 1 169 ? -1.456 8.492 -9.961 1 94.38 169 ALA B O 1
ATOM 4126 N N . ARG B 1 170 ? -0.136 8.125 -11.719 1 94.31 170 ARG B N 1
ATOM 4127 C CA . ARG B 1 170 ? -1.151 8.555 -12.672 1 94.31 170 ARG B CA 1
ATOM 4128 C C . ARG B 1 170 ? -2.391 7.668 -12.594 1 94.31 170 ARG B C 1
ATOM 4130 O O . ARG B 1 170 ? -3.518 8.164 -12.633 1 94.31 170 ARG B O 1
ATOM 4137 N N . GLU B 1 171 ? -2.131 6.461 -12.523 1 92.31 171 GLU B N 1
ATOM 4138 C CA . GLU B 1 171 ? -3.238 5.516 -12.414 1 92.31 171 GLU B CA 1
ATOM 4139 C C . GLU B 1 171 ? -4.008 5.715 -11.109 1 92.31 171 GLU B C 1
ATOM 4141 O O . GLU B 1 171 ? -5.234 5.574 -11.078 1 92.31 171 GLU B O 1
ATOM 4146 N N . SER B 1 172 ? -3.287 5.977 -10.078 1 96.44 172 SER B N 1
ATOM 4147 C CA . SER B 1 172 ? -3.924 6.234 -8.789 1 96.44 172 SER B CA 1
ATOM 4148 C C . SER B 1 172 ? -4.77 7.504 -8.836 1 96.44 172 SER B C 1
ATOM 4150 O O . SER B 1 172 ? -5.887 7.531 -8.312 1 96.44 172 SER B O 1
ATOM 4152 N N . TYR B 1 173 ? -4.207 8.57 -9.492 1 97.81 173 TYR B N 1
ATOM 4153 C CA . TYR B 1 173 ? -4.969 9.797 -9.664 1 97.81 173 TYR B CA 1
ATOM 4154 C C . TYR B 1 173 ? -6.238 9.547 -10.477 1 97.81 173 TYR B C 1
ATOM 4156 O O . TYR B 1 173 ? -7.301 10.086 -10.156 1 97.81 173 TYR B O 1
ATOM 4164 N N . ARG B 1 174 ? -6.066 8.773 -11.461 1 96.56 174 ARG B N 1
ATOM 4165 C CA . ARG B 1 174 ? -7.215 8.461 -12.305 1 96.56 174 ARG B CA 1
ATOM 4166 C C . ARG B 1 174 ? -8.312 7.766 -11.508 1 96.56 174 ARG B C 1
ATOM 4168 O O . ARG B 1 174 ? -9.492 8.094 -11.641 1 96.56 174 ARG B O 1
ATOM 4175 N N . ALA B 1 175 ? -7.926 6.836 -10.719 1 96.31 175 ALA B N 1
ATOM 4176 C CA . ALA B 1 175 ? -8.883 6.117 -9.891 1 96.31 175 ALA B CA 1
ATOM 4177 C C . ALA B 1 175 ? -9.609 7.066 -8.938 1 96.31 175 ALA B C 1
ATOM 4179 O O . ALA B 1 175 ? -10.836 7.008 -8.805 1 96.31 175 ALA B O 1
ATOM 4180 N N . LEU B 1 176 ? -8.859 7.949 -8.336 1 98 176 LEU B N 1
ATOM 4181 C CA . LEU B 1 176 ? -9.445 8.898 -7.398 1 98 176 LEU B CA 1
ATOM 4182 C C . LEU B 1 176 ? -10.344 9.898 -8.117 1 98 176 LEU B C 1
ATOM 4184 O O . LEU B 1 176 ? -11.398 10.273 -7.602 1 98 176 LEU B O 1
ATOM 4188 N N . SER B 1 177 ? -9.836 10.297 -9.289 1 97.69 177 SER B N 1
ATOM 4189 C CA . SER B 1 177 ? -10.602 11.25 -10.086 1 97.69 177 SER B CA 1
ATOM 4190 C C . SER B 1 177 ? -11.953 10.68 -10.492 1 97.69 177 SER B C 1
ATOM 4192 O O . SER B 1 177 ? -12.977 11.359 -10.398 1 97.69 177 SER B O 1
ATOM 4194 N N . ILE B 1 178 ? -11.961 9.445 -10.906 1 96.5 178 ILE B N 1
ATOM 4195 C CA . ILE B 1 178 ? -13.188 8.781 -11.328 1 96.5 178 ILE B CA 1
ATOM 4196 C C . ILE B 1 178 ? -14.102 8.594 -10.125 1 96.5 178 ILE B C 1
ATOM 4198 O O . ILE B 1 178 ? -15.312 8.812 -10.219 1 96.5 178 ILE B O 1
ATOM 4202 N N . LYS B 1 179 ? -13.523 8.219 -9.016 1 96.12 179 LYS B N 1
ATOM 4203 C CA . LYS B 1 179 ? -14.312 8.008 -7.805 1 96.12 179 LYS B CA 1
ATOM 4204 C C . LYS B 1 179 ? -14.953 9.312 -7.328 1 96.12 179 LYS B C 1
ATOM 4206 O O . LYS B 1 179 ? -16.109 9.328 -6.914 1 96.12 179 LYS B O 1
ATOM 4211 N N . LEU B 1 180 ? -14.188 10.391 -7.348 1 96.81 180 LEU B N 1
ATOM 4212 C CA . LEU B 1 180 ? -14.688 11.688 -6.91 1 96.81 180 LEU B CA 1
ATOM 4213 C C . LEU B 1 180 ? -15.758 12.211 -7.863 1 96.81 180 LEU B C 1
ATOM 4215 O O . LEU B 1 180 ? -16.812 12.68 -7.426 1 96.81 180 LEU B O 1
ATOM 4219 N N . GLY B 1 181 ? -15.422 12.078 -9.164 1 95.5 181 GLY B N 1
ATOM 4220 C CA . GLY B 1 181 ? -16.328 12.609 -10.156 1 95.5 181 GLY B CA 1
ATOM 4221 C C . GLY B 1 181 ? -16.625 14.094 -9.969 1 95.5 181 GLY B C 1
ATOM 4222 O O . GLY B 1 181 ? -15.703 14.898 -9.852 1 95.5 181 GLY B O 1
ATOM 4223 N N . ASP B 1 182 ? -17.906 14.391 -9.859 1 93.94 182 ASP B N 1
ATOM 4224 C CA . ASP B 1 182 ? -18.328 15.781 -9.688 1 93.94 182 ASP B CA 1
ATOM 4225 C C . ASP B 1 182 ? -18.844 16.031 -8.266 1 93.94 182 ASP B C 1
ATOM 4227 O O . ASP B 1 182 ? -19.438 17.078 -7.988 1 93.94 182 ASP B O 1
ATOM 4231 N N . LYS B 1 183 ? -18.625 15.109 -7.391 1 95.25 183 LYS B N 1
ATOM 4232 C CA . LYS B 1 183 ? -19.094 15.211 -6.016 1 95.25 183 LYS B CA 1
ATOM 4233 C C . LYS B 1 183 ? -18.234 16.172 -5.199 1 95.25 183 LYS B C 1
ATOM 4235 O O . LYS B 1 183 ? -17.062 16.359 -5.508 1 95.25 183 LYS B O 1
ATOM 4240 N N . LYS B 1 184 ? -18.797 16.719 -4.191 1 95.44 184 LYS B N 1
ATOM 4241 C CA . LYS B 1 184 ? -18.047 17.594 -3.291 1 95.44 184 LYS B CA 1
ATOM 4242 C C . LYS B 1 184 ? -17 16.797 -2.512 1 95.44 184 LYS B C 1
ATOM 4244 O O . LYS B 1 184 ? -15.859 17.25 -2.348 1 95.44 184 LYS B O 1
ATOM 4249 N N . TYR B 1 185 ? -17.453 15.664 -1.985 1 96.88 185 TYR B N 1
ATOM 4250 C CA . TYR B 1 185 ? -16.578 14.711 -1.303 1 96.88 185 TYR B CA 1
ATOM 4251 C C . TYR B 1 185 ? -16.688 13.328 -1.932 1 96.88 185 TYR B C 1
ATOM 4253 O O . TYR B 1 185 ? -17.547 13.094 -2.791 1 96.88 185 TYR B O 1
ATOM 4261 N N . PHE B 1 186 ? -15.891 12.398 -1.593 1 96.88 186 PHE B N 1
ATOM 4262 C CA . PHE B 1 186 ? -15.805 11.117 -2.277 1 96.88 186 PHE B CA 1
ATOM 4263 C C . PHE B 1 186 ? -17.109 10.336 -2.133 1 96.88 186 PHE B C 1
ATOM 4265 O O . PHE B 1 186 ? -17.453 9.539 -3.004 1 96.88 186 PHE B O 1
ATOM 4272 N N . TYR B 1 187 ? -17.797 10.508 -1.054 1 95.69 187 TYR B N 1
ATOM 4273 C CA . TYR B 1 187 ? -19.031 9.75 -0.863 1 95.69 187 TYR B CA 1
ATOM 4274 C C . TYR B 1 187 ? -20.234 10.688 -0.822 1 95.69 187 TYR B C 1
ATOM 4276 O O . TYR B 1 187 ? -21.25 10.367 -0.197 1 95.69 187 TYR B O 1
ATOM 4284 N N . GLY B 1 188 ? -20.062 11.883 -1.443 1 93.69 188 GLY B N 1
ATOM 4285 C CA . GLY B 1 188 ? -21.219 12.758 -1.566 1 93.69 188 GLY B CA 1
ATOM 4286 C C . GLY B 1 188 ? -21 14.125 -0.957 1 93.69 188 GLY B C 1
ATOM 4287 O O . GLY B 1 188 ? -20.016 14.789 -1.251 1 93.69 188 GLY B O 1
ATOM 4288 N N . ASP B 1 189 ? -21.938 14.492 -0.12 1 92.5 189 ASP B N 1
ATOM 4289 C CA . ASP B 1 189 ? -21.938 15.875 0.36 1 92.5 189 ASP B CA 1
ATOM 4290 C C . ASP B 1 189 ? -21.266 15.977 1.73 1 92.5 189 ASP B C 1
ATOM 4292 O O . ASP B 1 189 ? -20.922 17.078 2.182 1 92.5 189 ASP B O 1
ATOM 4296 N N . SER B 1 190 ? -21.109 14.844 2.34 1 93.75 190 SER B N 1
ATOM 4297 C CA . SER B 1 190 ? -20.469 14.836 3.65 1 93.75 190 SER B CA 1
ATOM 4298 C C . SER B 1 190 ? -19.062 14.219 3.578 1 93.75 190 SER B C 1
ATOM 4300 O O . SER B 1 190 ? -18.859 13.234 2.865 1 93.75 190 SER B O 1
ATOM 4302 N N . PRO B 1 191 ? -18.188 14.82 4.293 1 95.81 191 PRO B N 1
ATOM 4303 C CA . PRO B 1 191 ? -16.828 14.289 4.27 1 95.81 191 PRO B CA 1
ATOM 4304 C C . PRO B 1 191 ? -16.703 12.953 4.992 1 95.81 191 PRO B C 1
ATOM 4306 O O . PRO B 1 191 ? -17.469 12.664 5.91 1 95.81 191 PRO B O 1
ATOM 4309 N N . SER B 1 192 ? -15.852 12.148 4.562 1 97.12 192 SER B N 1
ATOM 4310 C CA . SER B 1 192 ? -15.531 10.859 5.168 1 97.12 192 SER B CA 1
ATOM 4311 C C . SER B 1 192 ? -14.047 10.773 5.523 1 97.12 192 SER B C 1
ATO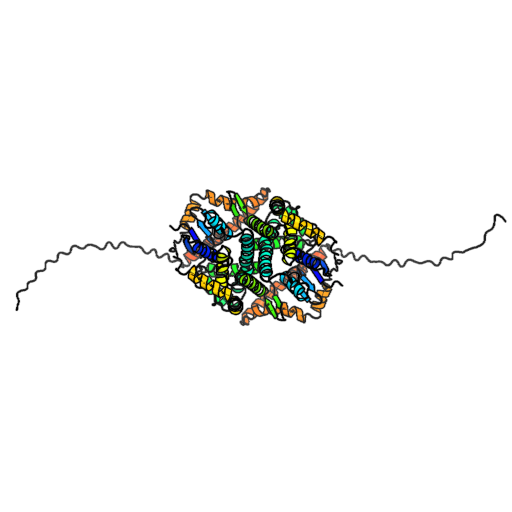M 4313 O O . SER B 1 192 ? -13.289 11.711 5.289 1 97.12 192 SER B O 1
ATOM 4315 N N . THR B 1 193 ? -13.656 9.656 6.191 1 97.06 193 THR B N 1
ATOM 4316 C CA . THR B 1 193 ? -12.258 9.414 6.523 1 97.06 193 THR B CA 1
ATOM 4317 C C . THR B 1 193 ? -11.383 9.469 5.273 1 97.06 193 THR B C 1
ATOM 4319 O O . THR B 1 193 ? -10.258 9.969 5.32 1 97.06 193 THR B O 1
ATOM 4322 N N . LEU B 1 194 ? -11.922 9 4.184 1 97.88 194 LEU B N 1
ATOM 4323 C CA . LEU B 1 194 ? -11.195 9 2.922 1 97.88 194 LEU B CA 1
ATOM 4324 C C . LEU B 1 194 ? -10.844 10.422 2.498 1 97.88 194 LEU B C 1
ATOM 4326 O O . LEU B 1 194 ? -9.758 10.664 1.968 1 97.88 194 LEU B O 1
ATOM 4330 N N . ASP B 1 195 ? -11.695 11.32 2.729 1 98.12 195 ASP B N 1
ATOM 4331 C CA . ASP B 1 195 ? -11.461 12.711 2.336 1 98.12 195 ASP B CA 1
ATOM 4332 C C . ASP B 1 195 ? -10.305 13.312 3.127 1 98.12 195 ASP B C 1
ATOM 4334 O O . ASP B 1 195 ? -9.492 14.055 2.572 1 98.12 195 ASP B O 1
ATOM 4338 N N . ALA B 1 196 ? -10.25 13.047 4.391 1 97.69 196 ALA B N 1
ATOM 4339 C CA . ALA B 1 196 ? -9.164 13.555 5.23 1 97.69 196 ALA B CA 1
ATOM 4340 C C . ALA B 1 196 ? -7.816 13.008 4.773 1 97.69 196 ALA B C 1
ATOM 4342 O O . ALA B 1 196 ? -6.84 13.75 4.664 1 97.69 196 ALA B O 1
ATOM 4343 N N . ILE B 1 197 ? -7.82 11.734 4.496 1 98 197 ILE B N 1
ATOM 4344 C CA . ILE B 1 197 ? -6.578 11.078 4.098 1 98 197 ILE B CA 1
ATOM 4345 C C . ILE B 1 197 ? -6.199 11.516 2.686 1 98 197 ILE B C 1
ATOM 4347 O O . ILE B 1 197 ? -5.027 11.789 2.408 1 98 197 ILE B O 1
ATOM 4351 N N . ALA B 1 198 ? -7.184 11.578 1.803 1 98.31 198 ALA B N 1
ATOM 4352 C CA . ALA B 1 198 ? -6.918 11.984 0.427 1 98.31 198 ALA B CA 1
ATOM 4353 C C . ALA B 1 198 ? -6.336 13.398 0.378 1 98.31 198 ALA B C 1
ATOM 4355 O O . ALA B 1 198 ? -5.34 13.641 -0.308 1 98.31 198 ALA B O 1
ATOM 4356 N N . TYR B 1 199 ? -6.949 14.289 1.104 1 97.12 199 TYR B N 1
ATOM 4357 C CA . TYR B 1 199 ? -6.441 15.656 1.12 1 97.12 199 TYR B CA 1
ATOM 4358 C C . TYR B 1 199 ? -5.023 15.703 1.683 1 97.12 199 TYR B C 1
ATOM 4360 O O . TYR B 1 199 ? -4.164 16.406 1.15 1 97.12 199 TYR B O 1
ATOM 4368 N N . GLY B 1 200 ? -4.793 15.031 2.795 1 96.56 200 GLY B N 1
ATOM 4369 C CA . GLY B 1 200 ? -3.48 15.031 3.424 1 96.56 200 GLY B CA 1
ATOM 4370 C C . GLY B 1 200 ? -2.359 14.672 2.469 1 96.56 200 GLY B C 1
ATOM 4371 O O . GLY B 1 200 ? -1.265 15.227 2.545 1 96.56 200 GLY B O 1
ATOM 4372 N N . HIS B 1 201 ? -2.645 13.789 1.558 1 97 201 HIS B N 1
ATOM 4373 C CA . HIS B 1 201 ? -1.622 13.328 0.624 1 97 201 HIS B CA 1
ATOM 4374 C C . HIS B 1 201 ? -1.634 14.156 -0.658 1 97 201 HIS B C 1
ATOM 4376 O O . HIS B 1 201 ? -0.583 14.594 -1.125 1 97 201 HIS B O 1
ATOM 4382 N N . LEU B 1 202 ? -2.789 14.438 -1.199 1 97.31 202 LEU B N 1
ATOM 4383 C CA . LEU B 1 202 ? -2.914 15.133 -2.475 1 97.31 202 LEU B CA 1
ATOM 4384 C C . LEU B 1 202 ? -2.441 16.578 -2.354 1 97.31 202 LEU B C 1
ATOM 4386 O O . LEU B 1 202 ? -1.899 17.141 -3.309 1 97.31 202 LEU B O 1
ATOM 4390 N N . ALA B 1 203 ? -2.66 17.172 -1.194 1 94.62 203 ALA B N 1
ATOM 4391 C CA . ALA B 1 203 ? -2.258 18.562 -0.983 1 94.62 203 ALA B CA 1
ATOM 4392 C C . ALA B 1 203 ? -0.756 18.734 -1.188 1 94.62 203 ALA B C 1
ATOM 4394 O O . ALA B 1 203 ? -0.31 19.766 -1.715 1 94.62 203 ALA B O 1
ATOM 4395 N N . LEU B 1 204 ? -0.037 17.75 -0.797 1 92.5 204 LEU B N 1
ATOM 4396 C CA . LEU B 1 204 ? 1.414 17.812 -0.935 1 92.5 204 LEU B CA 1
ATOM 4397 C C . LEU B 1 204 ? 1.834 17.562 -2.379 1 92.5 204 LEU B C 1
ATOM 4399 O O . LEU B 1 204 ? 2.85 18.078 -2.836 1 92.5 204 LEU B O 1
ATOM 4403 N N . HIS B 1 205 ? 1.087 16.688 -3.066 1 94.69 205 HIS B N 1
ATOM 4404 C CA . HIS B 1 205 ? 1.354 16.438 -4.477 1 94.69 205 HIS B CA 1
ATOM 4405 C C . HIS B 1 205 ? 1.037 17.672 -5.32 1 94.69 205 HIS B C 1
ATOM 4407 O O . HIS B 1 205 ? 1.663 17.891 -6.359 1 94.69 205 HIS B O 1
ATOM 4413 N N . ALA B 1 206 ? 0.058 18.406 -4.871 1 91.25 206 ALA B N 1
ATOM 4414 C CA . ALA B 1 206 ? -0.431 19.562 -5.617 1 91.25 206 ALA B CA 1
ATOM 4415 C C . ALA B 1 206 ? 0.419 20.797 -5.336 1 91.25 206 ALA B C 1
ATOM 4417 O O . ALA B 1 206 ? 0.175 21.859 -5.898 1 91.25 206 ALA B O 1
ATOM 4418 N N . TYR B 1 207 ? 1.379 20.625 -4.555 1 82.06 207 TYR B N 1
ATOM 4419 C CA . TYR B 1 207 ? 2.244 21.75 -4.227 1 82.06 207 TYR B CA 1
ATOM 4420 C C . TYR B 1 207 ? 3.135 22.109 -5.41 1 82.06 207 TYR B C 1
ATOM 4422 O O . TYR B 1 207 ? 3.883 21.266 -5.914 1 82.06 207 TYR B O 1
ATOM 4430 N N . PRO B 1 208 ? 3.182 23.375 -5.844 1 75 208 PRO B N 1
ATOM 4431 C CA . PRO B 1 208 ? 3.801 23.766 -7.113 1 75 208 PRO B CA 1
ATOM 4432 C C . PRO B 1 208 ? 5.281 24.109 -6.969 1 75 208 PRO B C 1
ATOM 4434 O O . PRO B 1 208 ? 5.996 24.203 -7.969 1 75 208 PRO B O 1
ATOM 4437 N N . SER B 1 209 ? 5.836 24.172 -5.895 1 75.12 209 SER B N 1
ATOM 4438 C CA . SER B 1 209 ? 7.113 24.859 -5.758 1 75.12 209 SER B CA 1
ATOM 4439 C C . SER B 1 209 ? 8.273 23.875 -5.695 1 75.12 209 SER B C 1
ATOM 4441 O O . SER B 1 209 ? 9.328 24.172 -5.133 1 75.12 209 SER B O 1
ATOM 4443 N N . LEU B 1 210 ? 8.156 22.797 -6.32 1 80 210 LEU B N 1
ATOM 4444 C CA . LEU B 1 210 ? 9.312 21.922 -6.414 1 80 210 LEU B CA 1
ATOM 4445 C C . LEU B 1 210 ? 10.141 22.234 -7.656 1 80 210 LEU B C 1
ATOM 4447 O O . LEU B 1 210 ? 9.625 22.797 -8.625 1 80 210 LEU B O 1
ATOM 4451 N N . ALA B 1 211 ? 11.391 22 -7.629 1 82.44 211 ALA B N 1
ATOM 4452 C CA . ALA B 1 211 ? 12.266 22.219 -8.781 1 82.44 211 ALA B CA 1
ATOM 4453 C C . ALA B 1 211 ? 11.766 21.469 -10 1 82.44 211 ALA B C 1
ATOM 4455 O O . ALA B 1 211 ? 11.695 22.016 -11.102 1 82.44 211 ALA B O 1
ATOM 4456 N N . VAL B 1 212 ? 11.438 20.234 -9.836 1 86.12 212 VAL B N 1
ATOM 4457 C CA . VAL B 1 212 ? 10.82 19.391 -10.859 1 86.12 212 VAL B CA 1
ATOM 4458 C C . VAL B 1 212 ? 9.438 18.938 -10.391 1 86.12 212 VAL B C 1
ATOM 4460 O O . VAL B 1 212 ? 9.297 17.875 -9.789 1 86.12 212 VAL B O 1
ATOM 4463 N N . PRO B 1 213 ? 8.484 19.734 -10.727 1 88.06 213 PRO B N 1
ATOM 4464 C CA . PRO B 1 213 ? 7.145 19.469 -10.195 1 88.06 213 PRO B CA 1
ATOM 4465 C C . PRO B 1 213 ? 6.348 18.5 -11.07 1 88.06 213 PRO B C 1
ATOM 4467 O O . PRO B 1 213 ? 5.254 18.828 -11.531 1 88.06 213 PRO B O 1
ATOM 4470 N N . LYS B 1 214 ? 6.754 17.281 -11.203 1 90.25 214 LYS B N 1
ATOM 4471 C CA . LYS B 1 214 ? 6.141 16.297 -12.094 1 90.25 214 LYS B CA 1
ATOM 4472 C C . LYS B 1 214 ? 4.746 15.914 -11.602 1 90.25 214 LYS B C 1
ATOM 4474 O O . LYS B 1 214 ? 3.799 15.875 -12.391 1 90.25 214 LYS B O 1
ATOM 4479 N N . LEU B 1 215 ? 4.668 15.68 -10.336 1 93.62 215 LEU B N 1
ATOM 4480 C CA . LEU B 1 215 ? 3.377 15.273 -9.789 1 93.62 215 LEU B CA 1
ATOM 4481 C C . LEU B 1 215 ? 2.357 16.406 -9.906 1 93.62 215 LEU B C 1
ATOM 4483 O O . LEU B 1 215 ? 1.201 16.172 -10.266 1 93.62 215 LEU B O 1
ATOM 4487 N N . PHE B 1 216 ? 2.809 17.594 -9.633 1 92.75 216 PHE B N 1
ATOM 4488 C CA . PHE B 1 216 ? 1.942 18.766 -9.773 1 92.75 216 PHE B CA 1
ATOM 4489 C C . PHE B 1 216 ? 1.476 18.922 -11.219 1 92.75 216 PHE B C 1
ATOM 4491 O O . PHE B 1 216 ? 0.304 19.203 -11.469 1 92.75 216 PHE B O 1
ATOM 4498 N N . SER B 1 217 ? 2.371 18.734 -12.109 1 92.94 217 SER B N 1
ATOM 4499 C CA . SER B 1 217 ? 2.053 18.859 -13.523 1 92.94 217 SER B CA 1
ATOM 4500 C C . SER B 1 217 ? 1.025 17.828 -13.961 1 92.94 217 SER B C 1
ATOM 4502 O O . SER B 1 217 ? 0.06 18.141 -14.656 1 92.94 217 SER B O 1
ATOM 4504 N N . ILE B 1 218 ? 1.218 16.609 -13.516 1 93.56 218 ILE B N 1
ATOM 4505 C CA . ILE B 1 218 ? 0.292 15.539 -13.859 1 93.56 218 ILE B CA 1
ATOM 4506 C C . ILE B 1 218 ? -1.093 15.852 -13.297 1 93.56 218 ILE B C 1
ATOM 4508 O O . ILE B 1 218 ? -2.094 15.773 -14.016 1 93.56 218 ILE B O 1
ATOM 4512 N N . LEU B 1 219 ? -1.134 16.266 -12.055 1 94.56 219 LEU B N 1
ATOM 4513 C CA . LEU B 1 219 ? -2.398 16.562 -11.391 1 94.56 219 LEU B CA 1
ATOM 4514 C C . LEU B 1 219 ? -3.113 17.719 -12.062 1 94.56 219 LEU B C 1
ATOM 4516 O O . LEU B 1 219 ? -4.316 17.656 -12.32 1 94.56 219 LEU B O 1
ATOM 4520 N N . THR B 1 220 ? -2.416 18.781 -12.383 1 92.81 220 THR B N 1
ATOM 4521 C CA . THR B 1 220 ? -2.988 20.016 -12.891 1 92.81 220 THR B CA 1
ATOM 4522 C C . THR B 1 220 ? -3.498 19.828 -14.32 1 92.81 220 THR B C 1
ATOM 4524 O O . THR B 1 220 ? -4.594 20.281 -14.656 1 92.81 220 THR B O 1
ATOM 4527 N N . PHE B 1 221 ? -2.807 19.109 -15.102 1 93.38 221 PHE B N 1
ATOM 4528 C CA . PHE B 1 221 ? -3.127 19.062 -16.516 1 93.38 221 PHE B CA 1
ATOM 4529 C C . PHE B 1 221 ? -4.055 17.891 -16.828 1 93.38 221 PHE B C 1
ATOM 4531 O O . PHE B 1 221 ? -4.867 17.953 -17.75 1 93.38 221 PHE B O 1
ATOM 4538 N N . GLU B 1 222 ? -3.934 16.875 -16.062 1 94.88 222 GLU B N 1
ATOM 4539 C CA . GLU B 1 222 ? -4.688 15.672 -16.422 1 94.88 222 GLU B CA 1
ATOM 4540 C C . GLU B 1 222 ? -5.879 15.469 -15.5 1 94.88 222 GLU B C 1
ATOM 4542 O O . GLU B 1 222 ? -6.875 14.852 -15.883 1 94.88 222 GLU B O 1
ATOM 4547 N N . PHE B 1 223 ? -5.777 16 -14.305 1 96.88 223 PHE B N 1
ATOM 4548 C CA . PHE B 1 223 ? -6.836 15.742 -13.336 1 96.88 223 PHE B CA 1
ATOM 4549 C C . PHE B 1 223 ? -7.242 17.031 -12.625 1 96.88 223 PHE B C 1
ATOM 4551 O O . PHE B 1 223 ? -7.148 17.109 -11.398 1 96.88 223 PHE B O 1
ATOM 4558 N N . PRO B 1 224 ? -7.887 17.922 -13.289 1 95.38 224 PRO B N 1
ATOM 4559 C CA . PRO B 1 224 ? -8.234 19.219 -12.703 1 95.38 224 PRO B CA 1
ATOM 4560 C C . PRO B 1 224 ? -9.266 19.094 -11.586 1 95.38 224 PRO B C 1
ATOM 4562 O O . PRO B 1 224 ? -9.305 19.953 -10.688 1 95.38 224 PRO B O 1
ATOM 4565 N N . ASN B 1 225 ? -10.094 18.125 -11.609 1 96.56 225 ASN B N 1
ATOM 4566 C CA . ASN B 1 225 ? -11.094 17.969 -10.555 1 96.56 225 ASN B CA 1
ATOM 4567 C C . ASN B 1 225 ? -10.438 17.719 -9.203 1 96.56 225 ASN B C 1
ATOM 4569 O O . ASN B 1 225 ? -10.938 18.172 -8.172 1 96.56 225 ASN B O 1
ATOM 4573 N N . LEU B 1 226 ? -9.32 17.031 -9.211 1 97 226 LEU B N 1
ATOM 4574 C CA . LEU B 1 226 ? -8.617 16.75 -7.965 1 97 226 LEU B CA 1
ATOM 4575 C C . LEU B 1 226 ? -7.945 18.016 -7.434 1 97 226 LEU B C 1
ATOM 4577 O O . LEU B 1 226 ? -7.883 18.234 -6.219 1 97 226 LEU B O 1
ATOM 4581 N N . ILE B 1 227 ? -7.434 18.844 -8.305 1 95.19 227 ILE B N 1
ATOM 4582 C CA . ILE B 1 227 ? -6.828 20.109 -7.902 1 95.19 227 ILE B CA 1
ATOM 4583 C C . ILE B 1 227 ? -7.898 21.031 -7.312 1 95.19 227 ILE B C 1
ATOM 4585 O O . ILE B 1 227 ? -7.684 21.656 -6.277 1 95.19 227 ILE B O 1
ATOM 4589 N N . ALA B 1 228 ? -8.984 21.078 -8 1 95.38 228 ALA B N 1
ATOM 4590 C CA . ALA B 1 228 ? -10.102 21.875 -7.508 1 95.38 228 ALA B CA 1
ATOM 4591 C C . ALA B 1 228 ? -10.586 21.375 -6.148 1 95.38 228 ALA B C 1
ATOM 4593 O O . ALA B 1 228 ? -10.922 22.172 -5.27 1 95.38 228 ALA B O 1
ATOM 4594 N N . TYR B 1 229 ? -10.648 20.078 -6.043 1 96.69 229 TYR B N 1
ATOM 4595 C CA . TYR B 1 229 ? -11.023 19.453 -4.785 1 96.69 229 TYR B CA 1
ATOM 4596 C C . TYR B 1 229 ? -10.102 19.875 -3.656 1 96.69 229 TYR B C 1
ATOM 4598 O O . TYR B 1 229 ? -10.555 20.25 -2.574 1 96.69 229 TYR B O 1
ATOM 4606 N N . CYS B 1 230 ? -8.781 19.891 -3.895 1 94.88 230 CYS B N 1
ATOM 4607 C CA . CYS B 1 230 ? -7.793 20.25 -2.889 1 94.88 230 CYS B CA 1
ATOM 4608 C C . CYS B 1 230 ? -7.906 21.734 -2.531 1 94.88 230 CYS B C 1
ATOM 4610 O O . CYS B 1 230 ? -7.809 22.109 -1.358 1 94.88 230 CYS B O 1
ATOM 4612 N N . ALA B 1 231 ? -8.078 22.562 -3.482 1 91.88 231 ALA B N 1
ATOM 4613 C CA . ALA B 1 231 ? -8.203 24 -3.25 1 91.88 231 ALA B CA 1
ATOM 4614 C C . ALA B 1 231 ? -9.43 24.312 -2.398 1 91.88 231 ALA B C 1
ATOM 4616 O O . ALA B 1 231 ? -9.352 25.109 -1.458 1 91.88 231 ALA B O 1
ATOM 4617 N N . ARG B 1 232 ? -10.516 23.719 -2.748 1 93.62 232 ARG B N 1
ATOM 4618 C CA . ARG B 1 232 ? -11.75 23.906 -1.986 1 93.62 232 ARG B CA 1
ATOM 4619 C C . ARG B 1 232 ? -11.586 23.391 -0.558 1 93.62 232 ARG B C 1
ATOM 4621 O O . ARG B 1 232 ? -12.023 24.047 0.393 1 93.62 232 ARG B O 1
ATOM 4628 N N . PHE B 1 233 ? -11 22.25 -0.469 1 94.06 233 PHE B N 1
ATOM 4629 C CA . PHE B 1 233 ? -10.789 21.641 0.839 1 94.06 233 PHE B CA 1
ATOM 4630 C C . PHE B 1 233 ? -9.93 22.531 1.722 1 94.06 233 PHE B C 1
ATOM 4632 O O . PHE B 1 233 ? -10.227 22.719 2.906 1 94.06 233 PHE B O 1
ATOM 4639 N N . LYS B 1 234 ? -8.883 23.062 1.177 1 91 234 LYS B N 1
ATOM 4640 C CA . LYS B 1 234 ? -7.988 23.953 1.909 1 91 234 LYS B CA 1
ATOM 4641 C C . LYS B 1 234 ? -8.734 25.172 2.426 1 91 234 LYS B C 1
ATOM 4643 O O . LYS B 1 234 ? -8.547 25.578 3.574 1 91 234 LYS B O 1
ATOM 4648 N N . GLN B 1 235 ? -9.586 25.703 1.667 1 88.94 235 GLN B N 1
ATOM 4649 C CA . GLN B 1 235 ? -10.336 26.906 2.018 1 88.94 235 GLN B CA 1
ATOM 4650 C C . GLN B 1 235 ? -11.383 26.609 3.09 1 88.94 235 GLN B C 1
ATOM 4652 O O . GLN B 1 235 ? -11.609 27.422 3.986 1 88.94 235 GLN B O 1
ATOM 4657 N N . GLU B 1 236 ? -11.969 25.5 3.012 1 89.62 236 GLU B N 1
ATOM 4658 C CA . GLU B 1 236 ? -13.062 25.156 3.914 1 89.62 236 GLU B CA 1
ATOM 4659 C C . GLU B 1 236 ? -12.539 24.609 5.234 1 89.62 236 GLU B C 1
ATOM 4661 O O . GLU B 1 236 ? -13.117 24.859 6.297 1 89.62 236 GLU B O 1
ATOM 4666 N N . VAL B 1 237 ? -11.492 23.859 5.195 1 89.5 237 VAL B N 1
ATOM 4667 C CA . VAL B 1 237 ? -11.055 23.109 6.363 1 89.5 237 VAL B CA 1
ATOM 4668 C C . VAL B 1 237 ? -9.891 23.828 7.043 1 89.5 237 VAL B C 1
ATOM 4670 O O . VAL B 1 237 ? -9.734 23.75 8.266 1 89.5 237 VAL B O 1
ATOM 4673 N N . PHE B 1 238 ? -9.055 24.516 6.328 1 84.88 238 PHE B N 1
ATOM 4674 C CA . PHE B 1 238 ? -7.879 25.156 6.914 1 84.88 238 PHE B CA 1
ATOM 4675 C C . PHE B 1 238 ? -7.926 26.672 6.727 1 84.88 238 PHE B C 1
ATOM 4677 O O . PHE B 1 238 ? -6.883 27.312 6.617 1 84.88 238 PHE B O 1
ATOM 4684 N N . ALA B 1 239 ? -9.055 27.219 6.598 1 70.25 239 ALA B N 1
ATOM 4685 C CA . ALA B 1 239 ? -9.203 28.672 6.445 1 70.25 239 ALA B CA 1
ATOM 4686 C C . ALA B 1 239 ? -8.562 29.406 7.613 1 70.25 239 ALA B C 1
ATOM 4688 O O . ALA B 1 239 ? -7.945 30.469 7.426 1 70.25 239 ALA B O 1
ATOM 4689 N N . THR B 1 240 ? -8.781 28.953 8.812 1 61.12 240 THR B N 1
ATOM 4690 C CA . THR B 1 240 ? -8.242 29.625 9.992 1 61.12 240 THR B CA 1
ATOM 4691 C C . THR B 1 240 ? -6.887 29.047 10.375 1 61.12 240 THR B C 1
ATOM 4693 O O . THR B 1 240 ? -6.719 27.828 10.406 1 61.12 240 THR B O 1
ATOM 4696 N N . PRO B 1 241 ? -5.848 29.984 10.391 1 57.75 241 PRO B N 1
ATOM 4697 C CA . PRO B 1 241 ? -4.527 29.5 10.805 1 57.75 241 PRO B CA 1
ATOM 4698 C C . PRO B 1 241 ? -4.586 28.625 12.055 1 57.75 241 PRO B C 1
ATOM 4700 O O . PRO B 1 241 ? -5.406 28.859 12.945 1 57.75 241 PRO B O 1
ATOM 4703 N N . LEU B 1 242 ? -4.219 27.406 11.805 1 56.31 242 LEU B N 1
ATOM 4704 C CA . LEU B 1 242 ? -4.203 26.5 12.945 1 56.31 242 LEU B CA 1
ATOM 4705 C C . LEU B 1 242 ? -3.447 27.109 14.117 1 56.31 242 LEU B C 1
ATOM 4707 O O . LEU B 1 242 ? -2.463 27.828 13.922 1 56.31 242 LEU B O 1
ATOM 4711 N N . THR B 1 243 ? -4.109 27.438 15.242 1 47.16 243 THR B N 1
ATOM 4712 C CA . THR B 1 243 ? -3.506 27.984 16.453 1 47.16 243 THR B CA 1
ATOM 4713 C C . THR B 1 243 ? -2.275 27.172 16.859 1 47.16 243 THR B C 1
ATOM 4715 O O . THR B 1 243 ? -2.383 25.984 17.172 1 47.16 243 THR B O 1
ATOM 4718 N N . PRO B 1 244 ? -1.17 27.547 16.297 1 47.28 244 PRO B N 1
ATOM 4719 C CA . PRO B 1 244 ? 0.008 26.875 16.828 1 47.28 244 PRO B CA 1
ATOM 4720 C C . PRO B 1 244 ? 0.074 26.922 18.359 1 47.28 244 PRO B C 1
ATOM 4722 O O . PRO B 1 244 ? -0.206 27.953 18.953 1 47.28 244 PRO B O 1
ATOM 4725 N N . SER B 1 245 ? -0.578 26.016 19.031 1 42.16 245 SER B N 1
ATOM 4726 C CA . SER B 1 245 ? -0.28 26.156 20.453 1 42.16 245 SER B CA 1
ATOM 4727 C C . SER B 1 245 ? 1.188 26.5 20.688 1 42.16 245 SER B C 1
ATOM 4729 O O . SER B 1 245 ? 2.059 26.047 19.938 1 42.16 245 SER B O 1
ATOM 4731 N N . LEU B 1 246 ? 1.479 27.688 21.234 1 33.03 246 LEU B N 1
ATOM 4732 C CA . LEU B 1 246 ? 2.811 28.094 21.672 1 33.03 246 LEU B CA 1
ATOM 4733 C C . LEU B 1 246 ? 3.676 26.875 21.984 1 33.03 246 LEU B C 1
ATOM 4735 O O . LEU B 1 246 ? 3.162 25.828 22.391 1 33.03 246 LEU B O 1
ATOM 4739 N N . LEU B 1 247 ? 4.867 26.891 21.5 1 36.84 247 LEU B N 1
ATOM 4740 C CA . LEU B 1 247 ? 6.016 26.016 21.719 1 36.84 247 LEU B CA 1
ATOM 4741 C C . LEU B 1 247 ? 5.988 25.422 23.109 1 36.84 247 LEU B C 1
ATOM 4743 O O . LEU B 1 247 ? 6.375 26.062 24.078 1 36.84 247 LEU B O 1
ATOM 4747 N N . VAL B 1 248 ? 4.977 25.125 23.688 1 31.97 248 VAL B N 1
ATOM 4748 C CA . VAL B 1 248 ? 5.406 24.5 24.922 1 31.97 248 VAL B CA 1
ATOM 4749 C C . VAL B 1 248 ? 6.555 23.531 24.641 1 31.97 248 VAL B C 1
ATOM 4751 O O . VAL B 1 248 ? 6.398 22.578 23.875 1 31.97 248 VAL B O 1
ATOM 4754 N N . ARG B 1 249 ? 7.711 24.141 24.5 1 31.58 249 ARG B N 1
ATOM 4755 C CA . ARG B 1 249 ? 8.867 23.266 24.641 1 31.58 249 ARG B CA 1
ATOM 4756 C C . ARG B 1 249 ? 8.57 22.094 25.578 1 31.58 249 ARG B C 1
ATOM 4758 O O . ARG B 1 249 ? 8.438 22.281 26.781 1 31.58 249 ARG B O 1
ATOM 4765 N N . PRO B 1 250 ? 7.789 21.25 25.391 1 32.44 250 PRO B N 1
ATOM 4766 C CA . PRO B 1 250 ? 7.883 20.234 26.438 1 32.44 250 PRO B CA 1
ATOM 4767 C C . PRO B 1 250 ? 9.32 19.984 26.891 1 32.44 250 PRO B C 1
ATOM 4769 O O . PRO B 1 250 ? 10.219 19.828 26.062 1 32.44 250 PRO B O 1
ATOM 4772 N N . SER B 1 251 ? 9.812 20.734 27.875 1 28.59 251 SER B N 1
ATOM 4773 C CA . SER B 1 251 ? 11.078 20.359 28.484 1 28.59 251 SER B CA 1
ATOM 4774 C C . SER B 1 251 ? 11.266 18.844 28.484 1 28.59 251 SER B C 1
ATOM 4776 O O . SER B 1 251 ? 10.414 18.109 28.984 1 28.59 251 SER B O 1
ATOM 4778 N N . LEU B 1 252 ? 11.836 18.297 27.578 1 31.52 252 LEU B N 1
ATOM 4779 C CA . LEU B 1 252 ? 12.398 16.953 27.641 1 31.52 252 LEU B CA 1
ATOM 4780 C C . LEU B 1 252 ? 12.656 16.547 29.094 1 31.52 252 LEU B C 1
ATOM 4782 O O . LEU B 1 252 ? 12.625 15.367 29.422 1 31.52 252 LEU B O 1
ATOM 4786 N N . THR B 1 253 ? 12.906 17.516 30 1 29.64 253 THR B N 1
ATOM 4787 C CA . THR B 1 253 ? 13.258 17.297 31.406 1 29.64 253 THR B CA 1
ATOM 4788 C C . THR B 1 253 ? 12.078 16.719 32.188 1 29.64 253 THR B C 1
ATOM 4790 O O . THR B 1 253 ? 12.258 15.852 33.031 1 29.64 253 THR B O 1
ATOM 4793 N N . ASN B 1 254 ? 10.898 17.25 32.031 1 32.59 254 ASN B N 1
ATOM 4794 C CA . ASN B 1 254 ? 9.844 16.703 32.875 1 32.59 254 ASN B CA 1
ATOM 4795 C C . ASN B 1 254 ? 9.344 15.352 32.375 1 32.59 254 ASN B C 1
ATOM 4797 O O . ASN B 1 254 ? 8.938 14.5 33.156 1 32.59 254 ASN B O 1
ATOM 4801 N N . MET B 1 255 ? 9.25 15.141 31.094 1 32.09 255 MET B N 1
ATOM 4802 C CA . MET B 1 255 ? 8.898 13.797 30.656 1 32.09 255 MET B CA 1
ATOM 4803 C C . MET B 1 255 ? 10.023 12.812 30.969 1 32.09 255 MET B C 1
ATOM 4805 O O . MET B 1 255 ? 9.766 11.68 31.391 1 32.09 255 MET B O 1
ATOM 4809 N N . ILE B 1 256 ? 11.258 13.219 30.781 1 33.59 256 ILE B N 1
ATOM 4810 C CA . ILE B 1 256 ? 12.367 12.453 31.344 1 33.59 256 ILE B CA 1
ATOM 4811 C C . ILE B 1 256 ? 12.258 12.445 32.875 1 33.59 256 ILE B C 1
ATOM 4813 O O . ILE B 1 256 ? 12.5 11.414 33.5 1 33.59 256 ILE B O 1
ATOM 4817 N N . PHE B 1 257 ? 11.867 13.492 33.469 1 31.14 257 PHE B N 1
ATOM 4818 C CA . PHE B 1 257 ? 11.75 13.539 34.906 1 31.14 257 PHE B CA 1
ATOM 4819 C C . PHE B 1 257 ? 10.594 12.664 35.406 1 31.14 257 PHE B C 1
ATOM 4821 O O . PHE B 1 257 ? 10.719 11.961 36.406 1 31.14 257 PHE B O 1
ATOM 4828 N N . ASN B 1 258 ? 9.453 12.734 34.844 1 32.75 258 ASN B N 1
ATOM 4829 C CA . ASN B 1 258 ? 8.453 11.766 35.281 1 32.75 258 ASN B CA 1
ATOM 4830 C C . ASN B 1 258 ? 8.797 10.352 34.812 1 32.75 258 ASN B C 1
ATOM 4832 O O . ASN B 1 258 ? 8.398 9.375 35.469 1 32.75 258 ASN B O 1
ATOM 4836 N N . PHE B 1 259 ? 9.328 10.109 33.656 1 35.84 259 PHE B N 1
ATOM 4837 C CA . PHE B 1 259 ? 9.938 8.82 33.344 1 35.84 259 PHE B CA 1
ATOM 4838 C C . PHE B 1 259 ? 11.008 8.453 34.344 1 35.84 259 PHE B C 1
ATOM 4840 O O . PHE B 1 259 ? 11.094 7.297 34.781 1 35.84 259 PHE B O 1
ATOM 4847 N N . VAL B 1 260 ? 11.828 9.273 34.75 1 34.09 260 VAL B N 1
ATOM 4848 C CA . VAL B 1 260 ? 12.789 9 35.812 1 34.09 260 VAL B CA 1
ATOM 4849 C C . VAL B 1 260 ? 12.062 8.867 37.156 1 34.09 260 VAL B C 1
ATOM 4851 O O . VAL B 1 260 ? 12.469 8.086 38 1 34.09 260 VAL B O 1
ATOM 4854 N N . ARG B 1 261 ? 11.055 9.594 37.5 1 35.31 261 ARG B N 1
ATOM 4855 C CA . ARG B 1 261 ? 10.43 9.414 38.781 1 35.31 261 ARG B CA 1
ATOM 4856 C C . ARG B 1 261 ? 9.594 8.141 38.844 1 35.31 261 ARG B C 1
ATOM 4858 O O . ARG B 1 261 ? 9.57 7.441 39.844 1 35.31 261 ARG B O 1
ATOM 4865 N N . ASP B 1 262 ? 8.508 7.805 38 1 30.98 262 ASP B N 1
ATOM 4866 C CA . ASP B 1 262 ? 7.816 6.52 38 1 30.98 262 ASP B CA 1
ATOM 4867 C C . ASP B 1 262 ? 8.016 5.77 36.688 1 30.98 262 ASP B C 1
ATOM 4869 O O . ASP B 1 262 ? 7.164 5.836 35.812 1 30.98 262 ASP B O 1
ATOM 4873 N N . PRO B 1 263 ? 9.219 5.328 36.438 1 33.81 263 PRO B N 1
ATOM 4874 C CA . PRO B 1 263 ? 9.648 4.605 35.219 1 33.81 263 PRO B CA 1
ATOM 4875 C C . PRO B 1 263 ? 8.836 3.338 35 1 33.81 263 PRO B C 1
ATOM 4877 O O . PRO B 1 263 ? 9.023 2.672 33.969 1 33.81 263 PRO B O 1
ATOM 4880 N N . GLU B 1 264 ? 8.102 2.992 35.938 1 32.5 264 GLU B N 1
ATOM 4881 C CA . GLU B 1 264 ? 7.562 1.633 35.938 1 32.5 264 GLU B CA 1
ATOM 4882 C C . GLU B 1 264 ? 6.805 1.32 34.656 1 32.5 264 GLU B C 1
ATOM 4884 O O . GLU B 1 264 ? 6.977 0.248 34.062 1 32.5 264 GLU B O 1
ATOM 4889 N N . PRO B 1 265 ? 5.902 2.174 34.375 1 32.19 265 PRO B N 1
ATOM 4890 C CA . PRO B 1 265 ? 5.059 1.659 33.281 1 32.19 265 PRO B CA 1
ATOM 4891 C C . PRO B 1 265 ? 5.746 1.73 31.938 1 32.19 265 PRO B C 1
ATOM 4893 O O . PRO B 1 265 ? 5.352 1.023 31 1 32.19 265 PRO B O 1
ATOM 4896 N N . TYR B 1 266 ? 6.613 2.645 31.719 1 32.09 266 TYR B N 1
ATOM 4897 C CA . TYR B 1 266 ? 7.195 2.832 30.391 1 32.09 266 TYR B CA 1
ATOM 4898 C C . TYR B 1 266 ? 8.328 1.841 30.141 1 32.09 266 TYR B C 1
ATOM 4900 O O . TYR B 1 266 ? 8.594 1.464 29 1 32.09 266 TYR B O 1
ATOM 4908 N N . PHE B 1 267 ? 9.133 1.409 31.141 1 31.83 267 PHE B N 1
ATOM 4909 C CA . PHE B 1 267 ? 10.164 0.381 31.047 1 31.83 267 PHE B CA 1
ATOM 4910 C C . PHE B 1 267 ? 9.555 -0.952 30.625 1 31.83 267 PHE B C 1
ATOM 4912 O O . PHE B 1 267 ? 10.242 -1.804 30.062 1 31.83 267 PHE B O 1
ATOM 4919 N N . CYS B 1 268 ? 8.367 -1.215 31.094 1 29.61 268 CYS B N 1
ATOM 4920 C CA . CYS B 1 268 ? 7.828 -2.527 30.75 1 29.61 268 CYS B CA 1
ATOM 4921 C C . CYS B 1 268 ? 7.652 -2.678 29.25 1 29.61 268 CYS B C 1
ATOM 4923 O O . CYS B 1 268 ? 7.805 -3.773 28.703 1 29.61 268 CYS B O 1
ATOM 4925 N N . PHE B 1 269 ? 7.387 -1.563 28.609 1 29.2 269 PHE B N 1
ATOM 4926 C CA . PHE B 1 269 ? 7.066 -1.745 27.203 1 29.2 269 PHE B CA 1
ATOM 4927 C C . PHE B 1 269 ? 8.328 -1.992 26.375 1 29.2 269 PHE B C 1
ATOM 4929 O O . PHE B 1 269 ? 8.359 -2.879 25.531 1 29.2 269 PHE B O 1
ATOM 4936 N N . TYR B 1 270 ? 9.406 -1.215 26.516 1 30.7 270 TYR B N 1
ATOM 4937 C CA . TYR B 1 270 ? 10.625 -1.451 25.75 1 30.7 270 TYR B CA 1
ATOM 4938 C C . TYR B 1 270 ? 11.328 -2.717 26.219 1 30.7 270 TYR B C 1
ATOM 4940 O O . TYR B 1 270 ? 11.898 -3.453 25.406 1 30.7 270 TYR B O 1
ATOM 4948 N N . TRP B 1 271 ? 11.453 -2.969 27.484 1 30.84 271 TRP B N 1
ATOM 4949 C CA . TRP B 1 271 ? 12.148 -4.121 28.047 1 30.84 271 TRP B CA 1
ATOM 4950 C C . TRP B 1 271 ? 11.453 -5.422 27.672 1 30.84 271 TRP B C 1
ATOM 4952 O O . TRP B 1 271 ? 12.109 -6.426 27.391 1 30.84 271 TRP B O 1
ATOM 4962 N N . ASN B 1 272 ? 10.148 -5.449 27.672 1 30.77 272 ASN B N 1
ATOM 4963 C CA . ASN B 1 272 ? 9.516 -6.734 27.391 1 30.77 272 ASN B CA 1
ATOM 4964 C C . ASN B 1 272 ? 9.688 -7.133 25.922 1 30.77 272 ASN B C 1
ATOM 4966 O O . ASN B 1 272 ? 9.734 -8.32 25.594 1 30.77 272 ASN B O 1
ATOM 4970 N N . GLY B 1 273 ? 9.719 -6.238 25.016 1 30.17 273 GLY B N 1
ATOM 4971 C CA . GLY B 1 273 ? 10.07 -6.672 23.672 1 30.17 273 GLY B CA 1
ATOM 4972 C C . GLY B 1 273 ? 11.5 -7.156 23.547 1 30.17 273 GLY B C 1
ATOM 4973 O O . GLY B 1 273 ? 11.781 -8.086 22.781 1 30.17 273 GLY B O 1
ATOM 4974 N N . PHE B 1 274 ? 12.531 -6.508 24.156 1 30.72 274 PHE B N 1
ATOM 4975 C CA . PHE B 1 274 ? 13.898 -7.008 24.203 1 30.72 274 PHE B CA 1
ATOM 4976 C C . PHE B 1 274 ? 13.969 -8.32 24.969 1 30.72 274 PHE B C 1
ATOM 4978 O O . PHE B 1 274 ? 14.75 -9.211 24.625 1 30.72 274 PHE B O 1
ATOM 4985 N N . GLN B 1 275 ? 13.312 -8.445 26.062 1 29.88 275 GLN B N 1
ATOM 4986 C CA . GLN B 1 275 ? 13.414 -9.688 26.828 1 29.88 275 GLN B CA 1
ATOM 4987 C C . GLN B 1 275 ? 12.938 -10.875 26.016 1 29.88 275 GLN B C 1
ATOM 4989 O O . GLN B 1 275 ? 13.391 -12.008 26.219 1 29.88 275 GLN B O 1
ATOM 4994 N N . ASN B 1 276 ? 11.828 -10.68 25.266 1 31.22 276 ASN B N 1
ATOM 4995 C CA . ASN B 1 276 ? 11.414 -11.93 24.641 1 31.22 276 ASN B CA 1
ATOM 4996 C C . ASN B 1 276 ? 12.422 -12.398 23.594 1 31.22 276 ASN B C 1
ATOM 4998 O O . ASN B 1 276 ? 12.242 -13.453 22.984 1 31.22 276 ASN B O 1
ATOM 5002 N N . LYS B 1 277 ? 13.227 -11.484 22.969 1 31.47 277 LYS B N 1
ATOM 5003 C CA . LYS B 1 277 ? 14.352 -12 22.188 1 31.47 277 LYS B CA 1
ATOM 5004 C C . LYS B 1 277 ? 15.367 -12.703 23.094 1 31.47 277 LYS B C 1
ATOM 5006 O O . LYS B 1 277 ? 16.094 -13.586 22.656 1 31.47 277 LYS B O 1
ATOM 5011 N N . MET B 1 278 ? 15.703 -12.086 24.281 1 30.67 278 MET B N 1
ATOM 5012 C CA . MET B 1 278 ? 16.812 -12.633 25.062 1 30.67 278 MET B CA 1
ATOM 5013 C C . MET B 1 278 ? 16.469 -14.016 25.609 1 30.67 278 MET B C 1
ATOM 5015 O O . MET B 1 278 ? 17.25 -14.602 26.359 1 30.67 278 MET B O 1
ATOM 5019 N N . VAL B 1 279 ? 15.297 -14.375 25.641 1 30.89 279 VAL B N 1
ATOM 5020 C CA . VAL B 1 279 ? 15.164 -15.578 26.469 1 30.89 279 VAL B CA 1
ATOM 5021 C C . VAL B 1 279 ? 15.906 -16.734 25.812 1 30.89 279 VAL B C 1
ATOM 5023 O O . VAL B 1 279 ? 15.281 -17.672 25.312 1 30.89 279 VAL B O 1
ATOM 5026 N N . SER B 1 280 ? 16.781 -16.469 24.797 1 29.92 280 SER B N 1
ATOM 5027 C CA . SER B 1 280 ? 17.5 -17.734 24.625 1 29.92 280 SER B CA 1
ATOM 5028 C C . SER B 1 280 ? 18.234 -18.125 25.906 1 29.92 280 SER B C 1
ATOM 5030 O O . SER B 1 280 ? 18.719 -17.25 26.641 1 29.92 280 SER B O 1
ATOM 5032 N N . HIS B 1 281 ? 18.016 -19.297 26.516 1 29.52 281 HIS B N 1
ATOM 5033 C CA . HIS B 1 281 ? 18.469 -20.047 27.672 1 29.52 281 HIS B CA 1
ATOM 5034 C C . HIS B 1 281 ? 19.984 -20.078 27.766 1 29.52 281 HIS B C 1
ATOM 5036 O O . HIS B 1 281 ? 20.547 -20.672 28.688 1 29.52 281 HIS B O 1
ATOM 5042 N N . ASP B 1 282 ? 20.828 -20.016 26.734 1 32.16 282 ASP B N 1
ATOM 5043 C CA . ASP B 1 282 ? 22.141 -20.516 27.109 1 32.16 282 ASP B CA 1
ATOM 5044 C C . ASP B 1 282 ? 22.906 -19.469 27.922 1 32.16 282 ASP B C 1
ATOM 5046 O O . ASP B 1 282 ? 23.078 -18.328 27.484 1 32.16 282 ASP B O 1
ATOM 5050 N N . SER B 1 283 ? 23.125 -19.531 29.375 1 33.69 283 SER B N 1
ATOM 5051 C CA . SER B 1 283 ? 23.688 -18.75 30.469 1 33.69 283 SER B CA 1
ATOM 5052 C C . SER B 1 283 ? 25.094 -18.25 30.156 1 33.69 283 SER B C 1
ATOM 5054 O O . SER B 1 283 ? 25.438 -17.125 30.484 1 33.69 283 SER B O 1
ATOM 5056 N N . LYS B 1 284 ? 26.094 -19.172 29.812 1 39.78 284 LYS B N 1
ATOM 5057 C CA . LYS B 1 284 ? 27.516 -18.844 29.828 1 39.78 284 LYS B CA 1
ATOM 5058 C C . LYS B 1 284 ? 27.859 -17.812 28.766 1 39.78 284 LYS B C 1
ATOM 5060 O O . LYS B 1 284 ? 28.656 -16.891 29.016 1 39.78 284 LYS B O 1
ATOM 5065 N N . LYS B 1 285 ? 27.422 -18.016 27.547 1 41.03 285 LYS B N 1
ATOM 5066 C CA . LYS B 1 285 ? 27.828 -17.156 26.438 1 41.03 285 LYS B CA 1
ATOM 5067 C C . LYS B 1 285 ? 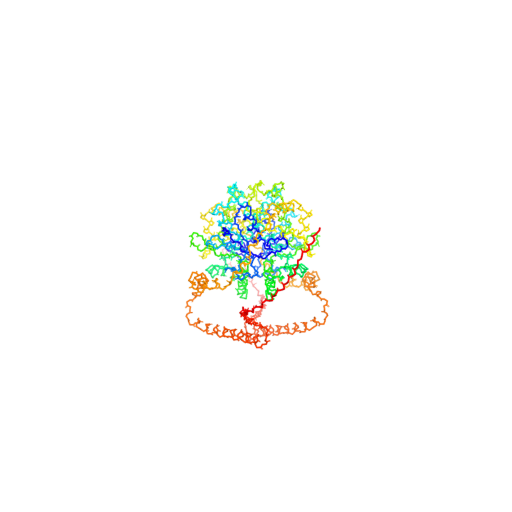27.219 -15.766 26.562 1 41.03 285 LYS B C 1
ATOM 5069 O O . LYS B 1 285 ? 27.641 -14.828 25.875 1 41.03 285 LYS B O 1
ATOM 5074 N N . LEU B 1 286 ? 26.156 -15.648 27.375 1 36.41 286 LEU B N 1
ATOM 5075 C CA . LEU B 1 286 ? 25.547 -14.352 27.656 1 36.41 286 LEU B CA 1
ATOM 5076 C C . LEU B 1 286 ? 26.5 -13.492 28.484 1 36.41 286 LEU B C 1
ATOM 5078 O O . LEU B 1 286 ? 26.594 -12.273 28.281 1 36.41 286 LEU B O 1
ATOM 5082 N N . LYS B 1 287 ? 27.328 -14.203 29.266 1 43.47 287 LYS B N 1
ATOM 5083 C CA . LYS B 1 287 ? 28.234 -13.453 30.125 1 43.47 287 LYS B CA 1
ATOM 5084 C C . LYS B 1 287 ? 29.328 -12.773 29.312 1 43.47 287 LYS B C 1
ATOM 5086 O O . LYS B 1 287 ? 29.688 -11.625 29.578 1 43.47 287 LYS B O 1
ATOM 5091 N N . GLU B 1 288 ? 29.953 -13.609 28.406 1 45.69 288 GLU B N 1
ATOM 5092 C CA . GLU B 1 288 ? 31.078 -13.07 27.672 1 45.69 288 GLU B CA 1
ATOM 5093 C C . GLU B 1 288 ? 30.656 -11.945 26.734 1 45.69 288 GLU B C 1
ATOM 5095 O O . GLU B 1 288 ? 31.359 -10.953 26.578 1 45.69 288 GLU B O 1
ATOM 5100 N N . GLN B 1 289 ? 29.453 -12.086 26.156 1 44.25 289 GLN B N 1
ATOM 5101 C CA . GLN B 1 289 ? 28.969 -11.031 25.25 1 44.25 289 GLN B CA 1
ATOM 5102 C C . GLN B 1 289 ? 28.578 -9.781 26.047 1 44.25 289 GLN B C 1
ATOM 5104 O O . GLN B 1 289 ? 28.75 -8.664 25.562 1 44.25 289 GLN B O 1
ATOM 5109 N N . ARG B 1 290 ? 28.281 -9.953 27.312 1 42.78 290 ARG B N 1
ATOM 5110 C CA . ARG B 1 290 ? 28.031 -8.812 28.188 1 42.78 290 ARG B CA 1
ATOM 5111 C C . ARG B 1 290 ? 29.328 -8.055 28.469 1 42.78 290 ARG B C 1
ATOM 5113 O O . ARG B 1 290 ? 29.328 -6.824 28.5 1 42.78 290 ARG B O 1
ATOM 5120 N N . VAL B 1 291 ? 30.391 -8.883 28.672 1 46.91 291 VAL B N 1
ATOM 5121 C CA . VAL B 1 291 ? 31.656 -8.25 28.984 1 46.91 291 VAL B CA 1
ATOM 5122 C C . VAL B 1 291 ? 32.125 -7.445 27.766 1 46.91 291 VAL B C 1
ATOM 5124 O O . VAL B 1 291 ? 32.594 -6.305 27.906 1 46.91 291 VAL B O 1
ATOM 5127 N N . GLN B 1 292 ? 32 -8.039 26.562 1 47.12 292 GLN B N 1
ATOM 5128 C CA . GLN B 1 292 ? 32.469 -7.32 25.391 1 47.12 292 GLN B CA 1
ATOM 5129 C C . GLN B 1 292 ? 31.547 -6.133 25.078 1 47.12 292 GLN B C 1
ATOM 5131 O O . GLN B 1 292 ? 32.031 -5.074 24.656 1 47.12 292 GLN B O 1
ATOM 5136 N N . ALA B 1 293 ? 30.188 -6.309 25.359 1 42.81 293 ALA B N 1
ATOM 5137 C CA . ALA B 1 293 ? 29.266 -5.184 25.188 1 42.81 293 ALA B CA 1
ATOM 5138 C C . ALA B 1 293 ? 29.547 -4.086 26.203 1 42.81 293 ALA B C 1
ATOM 5140 O O . ALA B 1 293 ? 29.453 -2.898 25.891 1 42.81 293 ALA B O 1
ATOM 5141 N N . PHE B 1 294 ? 29.953 -4.469 27.438 1 45.34 294 PHE B N 1
ATOM 5142 C CA . PHE B 1 294 ? 30.375 -3.504 28.453 1 45.34 294 PHE B CA 1
ATOM 5143 C C . PHE B 1 294 ? 31.578 -2.719 27.969 1 45.34 294 PHE B C 1
ATOM 5145 O O . PHE B 1 294 ? 31.609 -1.491 28.078 1 45.34 294 PHE B O 1
ATOM 5152 N N . TRP B 1 295 ? 32.531 -3.389 27.406 1 49.62 295 TRP B N 1
ATOM 5153 C CA . TRP B 1 295 ? 33.781 -2.701 27.047 1 49.62 295 TRP B CA 1
ATOM 5154 C C . TRP B 1 295 ? 33.562 -1.793 25.844 1 49.62 295 TRP B C 1
ATOM 5156 O O . TRP B 1 295 ? 34.125 -0.698 25.781 1 49.62 295 TRP B O 1
ATOM 5166 N N . LYS B 1 296 ? 32.719 -2.188 24.891 1 48.97 296 LYS B N 1
ATOM 5167 C CA . LYS B 1 296 ? 32.375 -1.315 23.766 1 48.97 296 LYS B CA 1
ATOM 5168 C C . LYS B 1 296 ? 31.547 -0.123 24.219 1 48.97 296 LYS B C 1
ATOM 5170 O O . LYS B 1 296 ? 31.75 1.002 23.766 1 48.97 296 LYS B O 1
ATOM 5175 N N . GLY B 1 297 ? 30.656 -0.326 25.188 1 43.47 297 GLY B N 1
ATOM 5176 C CA . GLY B 1 297 ? 29.969 0.791 25.812 1 43.47 297 GLY B CA 1
ATOM 5177 C C . GLY B 1 297 ? 30.906 1.732 26.547 1 43.47 297 GLY B C 1
ATOM 5178 O O . GLY B 1 297 ? 30.781 2.953 26.422 1 43.47 297 GLY B O 1
ATOM 5179 N N . ALA B 1 298 ? 31.844 1.185 27.234 1 49.78 298 ALA B N 1
ATOM 5180 C CA . ALA B 1 298 ? 32.812 1.988 27.969 1 49.78 298 ALA B CA 1
ATOM 5181 C C . ALA B 1 298 ? 33.656 2.846 27.016 1 49.78 298 ALA B C 1
ATOM 5183 O O . ALA B 1 298 ? 33.969 3.996 27.328 1 49.78 298 ALA B O 1
ATOM 5184 N N . SER B 1 299 ? 33.906 2.33 25.766 1 50.19 299 SER B N 1
ATOM 5185 C CA . SER B 1 299 ? 34.688 3.113 24.797 1 50.19 299 SER B CA 1
ATOM 5186 C C . SER B 1 299 ? 33.844 4.27 24.25 1 50.19 299 SER B C 1
ATOM 5188 O O . SER B 1 299 ? 34.375 5.363 24.031 1 50.19 299 SER B O 1
ATOM 5190 N N . ILE B 1 300 ? 32.594 4.047 24.109 1 47.97 300 ILE B N 1
ATOM 5191 C CA . ILE B 1 300 ? 31.719 5.121 23.641 1 47.97 300 ILE B CA 1
ATOM 5192 C C . ILE B 1 300 ? 31.531 6.164 24.734 1 47.97 300 ILE B C 1
ATOM 5194 O O . ILE B 1 300 ? 31.625 7.367 24.484 1 47.97 300 ILE B O 1
ATOM 5198 N N . VAL B 1 301 ? 31.406 5.781 26 1 48.41 301 VAL B N 1
ATOM 5199 C CA . VAL B 1 301 ? 31.312 6.738 27.094 1 48.41 301 VAL B CA 1
ATOM 5200 C C . VAL B 1 301 ? 32.625 7.523 27.203 1 48.41 301 VAL B C 1
ATOM 5202 O O . VAL B 1 301 ? 32.594 8.742 27.375 1 48.41 301 VAL B O 1
ATOM 5205 N N . ALA B 1 302 ? 33.688 6.883 27 1 52.44 302 ALA B N 1
ATOM 5206 C CA . ALA B 1 302 ? 34.969 7.574 27.062 1 52.44 302 ALA B CA 1
ATOM 5207 C C . ALA B 1 302 ? 35.125 8.555 25.906 1 52.44 302 ALA B C 1
ATOM 5209 O O . ALA B 1 302 ? 35.656 9.664 26.094 1 52.44 302 ALA B O 1
ATOM 5210 N N . ALA B 1 303 ? 34.625 8.172 24.734 1 49.25 303 ALA B N 1
ATOM 5211 C CA . ALA B 1 303 ? 34.719 9.055 23.578 1 49.25 303 ALA B CA 1
ATOM 5212 C C . ALA B 1 303 ? 33.781 10.258 23.734 1 49.25 303 ALA B C 1
ATOM 5214 O O . ALA B 1 303 ? 34.188 11.391 23.438 1 49.25 303 ALA B O 1
ATOM 5215 N N . VAL B 1 304 ? 32.594 10.008 24.25 1 48.19 304 VAL B N 1
ATOM 5216 C CA . VAL B 1 304 ? 31.688 11.125 24.516 1 48.19 304 VAL B CA 1
ATOM 5217 C C . VAL B 1 304 ? 32.281 12 25.625 1 48.19 304 VAL B C 1
ATOM 5219 O O . VAL B 1 304 ? 32.25 13.234 25.531 1 48.19 304 VAL B O 1
ATOM 5222 N N . GLY B 1 305 ? 32.812 11.359 26.641 1 48.38 305 GLY B N 1
ATOM 5223 C CA . GLY B 1 305 ? 33.5 12.141 27.656 1 48.38 305 GLY B CA 1
ATOM 5224 C C . GLY B 1 305 ? 34.625 12.984 27.109 1 48.38 305 GLY B C 1
ATOM 5225 O O . GLY B 1 305 ? 34.781 14.156 27.453 1 48.38 305 GLY B O 1
ATOM 5226 N N . PHE B 1 306 ? 35.438 12.406 26.219 1 52.47 306 PHE B N 1
ATOM 5227 C CA . PHE B 1 306 ? 36.531 13.148 25.609 1 52.47 306 PHE B CA 1
ATOM 5228 C C . PHE B 1 306 ? 35.969 14.281 24.734 1 52.47 306 PHE B C 1
ATOM 5230 O O . PHE B 1 306 ? 36.531 15.383 24.734 1 52.47 306 PHE B O 1
ATOM 5237 N N . PHE B 1 307 ? 34.844 14.016 24.078 1 46.34 307 PHE B N 1
ATOM 5238 C CA . PHE B 1 307 ? 34.25 15.031 23.219 1 46.34 307 PHE B CA 1
ATOM 5239 C C . PHE B 1 307 ? 33.656 16.156 24.047 1 46.34 307 PHE B C 1
ATOM 5241 O O . PHE B 1 307 ? 33.844 17.328 23.766 1 46.34 307 PHE B O 1
ATOM 5248 N N . VAL B 1 308 ? 32.938 15.828 25.078 1 48.78 308 VAL B N 1
ATOM 5249 C CA . VAL B 1 308 ? 32.438 16.859 25.984 1 48.78 308 VAL B CA 1
ATOM 5250 C C . VAL B 1 308 ? 33.594 17.578 26.641 1 48.78 308 VAL B C 1
ATOM 5252 O O . VAL B 1 308 ? 33.594 18.812 26.719 1 48.78 308 VAL B O 1
ATOM 5255 N N . GLY B 1 309 ? 34.562 16.859 27.031 1 48.75 309 GLY B N 1
ATOM 5256 C CA . GLY B 1 309 ? 35.75 17.484 27.547 1 48.75 309 GLY B CA 1
ATOM 5257 C C . GLY B 1 309 ? 36.438 18.391 26.547 1 48.75 309 GLY B C 1
ATOM 5258 O O . GLY B 1 309 ? 36.906 19.484 26.891 1 48.75 309 GLY B O 1
ATOM 5259 N N . PHE B 1 310 ? 36.469 17.953 25.266 1 44.5 310 PHE B N 1
ATOM 5260 C CA . PHE B 1 310 ? 37.062 18.766 24.188 1 44.5 310 PHE B CA 1
ATOM 5261 C C . PHE B 1 310 ? 36.25 20.016 23.938 1 44.5 310 PHE B C 1
ATOM 5263 O O . PHE B 1 310 ? 36.781 21.109 23.766 1 44.5 310 PHE B O 1
ATOM 5270 N N . VAL B 1 311 ? 34.906 19.906 23.906 1 45.38 311 VAL B N 1
ATOM 5271 C CA . VAL B 1 311 ? 34.031 21.062 23.703 1 45.38 311 VAL B CA 1
ATOM 5272 C C . VAL B 1 311 ? 34.219 22.062 24.859 1 45.38 311 VAL B C 1
ATOM 5274 O O . VAL B 1 311 ? 34.312 23.266 24.641 1 45.38 311 VAL B O 1
ATOM 5277 N N . PHE B 1 312 ? 34.219 21.594 26.078 1 47.09 312 PHE B N 1
ATOM 5278 C CA . PHE B 1 312 ? 34.5 22.484 27.219 1 47.09 312 PHE B CA 1
ATOM 5279 C C . PHE B 1 312 ? 35.906 23.062 27.141 1 47.09 312 PHE B C 1
ATOM 5281 O O . PHE B 1 312 ? 36.094 24.234 27.406 1 47.09 312 PHE B O 1
ATOM 5288 N N . ALA B 1 313 ? 36.844 22.234 26.844 1 45.28 313 ALA B N 1
ATOM 5289 C CA . ALA B 1 313 ? 38.219 22.719 26.812 1 45.28 313 ALA B CA 1
ATOM 5290 C C . ALA B 1 313 ? 38.438 23.719 25.672 1 45.28 313 ALA B C 1
ATOM 5292 O O . ALA B 1 313 ? 39.219 24.672 25.812 1 45.28 313 ALA B O 1
ATOM 5293 N N . ASN B 1 314 ? 37.719 23.406 24.469 1 46.53 314 ASN B N 1
ATOM 5294 C CA . ASN B 1 314 ? 37.969 24.328 23.359 1 46.53 314 ASN B CA 1
ATOM 5295 C C . ASN B 1 314 ? 36.938 25.469 23.359 1 46.53 314 ASN B C 1
ATOM 5297 O O . ASN B 1 314 ? 36.875 26.219 22.391 1 46.53 314 ASN B O 1
ATOM 5301 N N . GLY B 1 315 ? 36.25 26 24.391 1 39.38 315 GLY B N 1
ATOM 5302 C CA . GLY B 1 315 ? 35.594 27.25 24.688 1 39.38 315 GLY B CA 1
ATOM 5303 C C . GLY B 1 315 ? 34.281 27.422 23.906 1 39.38 315 GLY B C 1
ATOM 5304 O O . GLY B 1 315 ? 33.844 28.547 23.672 1 39.38 315 GLY B O 1
ATOM 5305 N N . ILE B 1 316 ? 33.812 26.484 23.234 1 40.62 316 ILE B N 1
ATOM 5306 C CA . ILE B 1 316 ? 32.688 26.719 22.344 1 40.62 316 ILE B CA 1
ATOM 5307 C C . ILE B 1 316 ? 31.438 27.062 23.172 1 40.62 316 ILE B C 1
ATOM 5309 O O . ILE B 1 316 ? 30.672 27.953 22.797 1 40.62 316 ILE B O 1
ATOM 5313 N N . VAL B 1 317 ? 30.875 26.375 24.047 1 36.47 317 VAL B N 1
ATOM 5314 C CA . VAL B 1 317 ? 29.703 26.797 24.812 1 36.47 317 VAL B CA 1
ATOM 5315 C C . VAL B 1 317 ? 30.141 27.719 25.953 1 36.47 317 VAL B C 1
ATOM 5317 O O . VAL B 1 317 ? 30.875 27.297 26.859 1 36.47 317 VAL B O 1
ATOM 5320 N N . GLN B 1 318 ? 30.25 29.109 25.641 1 32.81 318 GLN B N 1
ATOM 5321 C CA . GLN B 1 318 ? 30.375 30.109 26.688 1 32.81 318 GLN B CA 1
ATOM 5322 C C . GLN B 1 318 ? 29.109 30.219 27.531 1 32.81 318 GLN B C 1
ATOM 5324 O O . GLN B 1 318 ? 28.031 30.516 27 1 32.81 318 GLN B O 1
ATOM 5329 N N . VAL B 1 319 ? 28.891 29.438 28.469 1 34.5 319 VAL B N 1
ATOM 5330 C CA . VAL B 1 319 ? 27.875 29.641 29.484 1 34.5 319 VAL B CA 1
ATOM 5331 C C . VAL B 1 319 ? 28.016 31.031 30.094 1 34.5 319 VAL B C 1
ATOM 5333 O O . VAL B 1 319 ? 28.984 31.328 30.781 1 34.5 319 VAL B O 1
ATOM 5336 N N . SER B 1 320 ? 27.609 32.188 29.406 1 30.53 320 SER B N 1
ATOM 5337 C CA . SER B 1 320 ? 27.578 33.5 30.062 1 30.53 320 SER B CA 1
ATOM 5338 C C . SER B 1 320 ? 26.625 33.5 31.25 1 30.53 320 SER B C 1
ATOM 5340 O O . SER B 1 320 ? 25.438 33.25 31.094 1 30.53 320 SER B O 1
ATOM 5342 N N . PHE B 1 321 ? 26.984 33.031 32.375 1 28.81 321 PHE B N 1
ATOM 5343 C CA . PHE B 1 321 ? 26.375 33.312 33.688 1 28.81 321 PHE B CA 1
ATOM 5344 C C . PHE B 1 321 ? 26.062 34.781 33.844 1 28.81 321 PHE B C 1
ATOM 5346 O O . PHE B 1 321 ? 26.984 35.594 34.031 1 28.81 321 PHE B O 1
ATOM 5353 N N . GLN B 1 322 ? 25.156 35.344 32.969 1 29.44 322 GLN B N 1
ATOM 5354 C CA . GLN B 1 322 ? 24.781 36.719 33.312 1 29.44 322 GLN B CA 1
ATOM 5355 C C . GLN B 1 322 ? 24.312 36.812 34.75 1 29.44 322 GLN B C 1
ATOM 5357 O O . GLN B 1 322 ? 23.375 36.094 35.156 1 29.44 322 GLN B O 1
ATOM 5362 N N . ASP B 1 323 ? 25.094 37.156 35.688 1 29.11 323 ASP B N 1
ATOM 5363 C CA . ASP B 1 323 ? 24.953 37.656 37.062 1 29.11 323 ASP B CA 1
ATOM 5364 C C . ASP B 1 323 ? 23.844 38.719 37.125 1 29.11 323 ASP B C 1
ATOM 5366 O O . ASP B 1 323 ? 23.969 39.781 36.531 1 29.11 323 ASP B O 1
ATOM 5370 N N . SER B 1 324 ? 22.531 38.344 37 1 29.38 324 SER B N 1
ATOM 5371 C CA . SER B 1 324 ? 21.453 39.281 37.344 1 29.38 324 SER B CA 1
ATOM 5372 C C . SER B 1 324 ? 21.75 40.031 38.625 1 29.38 324 SER B C 1
ATOM 5374 O O . SER B 1 324 ? 21.656 39.438 39.719 1 29.38 324 SER B O 1
ATOM 5376 N N . ASP B 1 325 ? 22.766 40.75 38.844 1 26.22 325 ASP B N 1
ATOM 5377 C CA . ASP B 1 325 ? 22.953 41.719 39.906 1 26.22 325 ASP B CA 1
ATOM 5378 C C . ASP B 1 325 ? 21.75 42.656 40.031 1 26.22 325 ASP B C 1
ATOM 5380 O O . ASP B 1 325 ? 21.328 43.281 39.062 1 26.22 325 ASP B O 1
ATOM 5384 N N . GLN B 1 326 ? 20.734 42.344 40.969 1 26.94 326 GLN B N 1
ATOM 5385 C CA . GLN B 1 326 ? 19.703 43.156 41.594 1 26.94 326 GLN B CA 1
ATOM 5386 C C . GLN B 1 326 ? 20.219 44.562 41.906 1 26.94 326 GLN B C 1
ATOM 5388 O O . GLN B 1 326 ? 21.094 44.75 42.75 1 26.94 326 GLN B O 1
ATOM 5393 N N . GLU B 1 327 ? 20.422 45.375 40.875 1 26.56 327 GLU B N 1
ATOM 5394 C CA . GLU B 1 327 ? 20.703 46.781 41.125 1 26.56 327 GLU B CA 1
ATOM 5395 C C . GLU B 1 327 ? 19.656 47.406 42.031 1 26.56 327 GLU B C 1
ATOM 5397 O O . GLU B 1 327 ? 18.484 47.531 41.656 1 26.56 327 GLU B O 1
ATOM 5402 N N . ARG B 1 328 ? 19.641 47 43.344 1 26.02 328 ARG B N 1
ATOM 5403 C CA . ARG B 1 328 ? 19.047 47.75 44.469 1 26.02 328 ARG B CA 1
ATOM 5404 C C . ARG B 1 328 ? 19.328 49.219 44.312 1 26.02 328 ARG B C 1
ATOM 5406 O O . ARG B 1 328 ? 20.469 49.656 44.5 1 26.02 328 ARG B O 1
ATOM 5413 N N . SER B 1 329 ? 18.75 49.812 43.25 1 25.12 329 SER B N 1
ATOM 5414 C CA . SER B 1 329 ? 18.859 51.25 43.156 1 25.12 329 SER B CA 1
ATOM 5415 C C . SER B 1 329 ? 18.453 51.969 44.438 1 25.12 329 SER B C 1
ATOM 5417 O O . SER B 1 329 ? 17.422 51.625 45.031 1 25.12 329 SER B O 1
ATOM 5419 N N . GLU B 1 330 ? 19.297 52.562 45.188 1 22.77 330 GLU B N 1
ATOM 5420 C CA . GLU B 1 330 ? 19.438 53.469 46.312 1 22.77 330 GLU B CA 1
ATOM 5421 C C . GLU B 1 330 ? 18.469 54.656 46.219 1 22.77 330 GLU B C 1
ATOM 5423 O O . GLU B 1 330 ? 18.484 55.406 45.25 1 22.77 330 GLU B O 1
ATOM 5428 N N . ASP B 1 331 ? 17.203 54.5 46.812 1 25.11 331 ASP B N 1
ATOM 5429 C CA . ASP B 1 331 ? 16.25 55.531 47.219 1 25.11 331 ASP B CA 1
ATOM 5430 C C . ASP B 1 331 ? 16.969 56.688 47.906 1 25.11 331 ASP B C 1
ATOM 5432 O O . ASP B 1 331 ? 17.266 56.625 49.094 1 25.11 331 ASP B O 1
ATOM 5436 N N . ASP B 1 332 ? 17.922 57.344 47.406 1 20.47 332 ASP B N 1
ATOM 5437 C CA . ASP B 1 332 ? 18.516 58.531 48.031 1 20.47 332 ASP B CA 1
ATOM 5438 C C . ASP B 1 332 ? 17.438 59.562 48.406 1 20.47 332 ASP B C 1
ATOM 5440 O O . ASP B 1 332 ? 16.469 59.719 47.656 1 20.47 332 ASP B O 1
ATOM 5444 N N . GLU B 1 333 ? 17.516 60.281 49.594 1 21.39 333 GLU B N 1
ATOM 5445 C CA . GLU B 1 333 ? 17.016 61.25 50.562 1 21.39 333 GLU B CA 1
ATOM 5446 C C . GLU B 1 333 ? 16.797 62.625 49.906 1 21.39 333 GLU B C 1
ATOM 5448 O O . GLU B 1 333 ? 16.188 63.5 50.531 1 21.39 333 GLU B O 1
ATOM 5453 N N . SER B 1 334 ? 17.359 63.094 48.812 1 20.69 334 SER B N 1
ATOM 5454 C CA . SER B 1 334 ? 17.766 64.5 49.031 1 20.69 334 SER B CA 1
ATOM 5455 C C . SER B 1 334 ? 16.547 65.375 49.156 1 20.69 334 SER B C 1
ATOM 5457 O O . SER B 1 334 ? 15.531 65.188 48.5 1 20.69 334 SER B O 1
ATOM 5459 N N . GLU B 1 335 ? 16.594 66.5 50.062 1 20.52 335 GLU B N 1
ATOM 5460 C CA . GLU B 1 335 ? 16.031 67.625 50.812 1 20.52 335 GLU B CA 1
ATOM 5461 C C . GLU B 1 335 ? 15.578 68.75 49.844 1 20.52 335 GLU B C 1
ATOM 5463 O O . GLU B 1 335 ? 14.922 69.688 50.281 1 20.52 335 GLU B O 1
ATOM 5468 N N . SER B 1 336 ? 15.977 69 48.625 1 19.78 336 SER B N 1
ATOM 5469 C CA . SER B 1 336 ? 16.219 70.438 48.531 1 19.78 336 SER B CA 1
ATOM 5470 C C . SER B 1 336 ? 14.914 71.188 48.625 1 19.78 336 SER B C 1
ATOM 5472 O O . SER B 1 336 ? 13.867 70.75 48.156 1 19.78 336 SER B O 1
ATOM 5474 N N . ASN B 1 337 ? 14.891 72.5 49.375 1 20.52 337 ASN B N 1
ATOM 5475 C CA . ASN B 1 337 ? 14.273 73.688 49.938 1 20.52 337 ASN B CA 1
ATOM 5476 C C . ASN B 1 337 ? 13.672 74.562 48.844 1 20.52 337 ASN B C 1
ATOM 5478 O O . ASN B 1 337 ? 12.922 75.5 49.125 1 20.52 337 ASN B O 1
ATOM 5482 N N . THR B 1 338 ? 14.211 74.75 47.625 1 20.17 338 THR B N 1
ATOM 5483 C CA . THR B 1 338 ? 14.219 76.188 47.375 1 20.17 338 THR B CA 1
ATOM 5484 C C . THR B 1 338 ? 12.797 76.75 47.25 1 20.17 338 THR B C 1
ATOM 5486 O O . THR B 1 338 ? 11.883 76 46.906 1 20.17 338 THR B O 1
ATOM 5489 N N . THR B 1 339 ? 12.688 78.188 47.156 1 20.59 339 THR B N 1
ATOM 5490 C CA . THR B 1 339 ? 12.141 79.5 47.469 1 20.59 339 THR B CA 1
ATOM 5491 C C . THR B 1 339 ? 11.062 79.875 46.438 1 20.59 339 THR B C 1
ATOM 5493 O O . THR B 1 339 ? 10.086 80.562 46.812 1 20.59 339 THR B O 1
ATOM 5496 N N . LEU B 1 340 ? 11.281 79.875 45.094 1 19.77 340 LEU B N 1
ATOM 5497 C CA . LEU B 1 340 ? 11.07 81.25 44.594 1 19.77 340 LEU B CA 1
ATOM 5498 C C . LEU B 1 340 ? 9.586 81.625 44.625 1 19.77 340 LEU B C 1
ATOM 5500 O O . LEU B 1 340 ? 8.727 80.75 44.625 1 19.77 340 LEU B O 1
ATOM 5504 N N . ASP B 1 341 ? 9.289 82.938 44.062 1 19.05 341 ASP B N 1
ATOM 5505 C CA . ASP B 1 341 ? 8.727 84.25 44.125 1 19.05 341 ASP B CA 1
ATOM 5506 C C . ASP B 1 341 ? 7.367 84.312 43.438 1 19.05 341 ASP B C 1
ATOM 5508 O O . ASP B 1 341 ? 6.398 84.812 44 1 19.05 341 ASP B O 1
ATOM 5512 N N . TYR B 1 342 ? 7.383 84.562 42.062 1 19.73 342 TYR B N 1
ATOM 5513 C CA . TYR B 1 342 ? 6.859 85.812 41.562 1 19.73 342 TYR B CA 1
ATOM 5514 C C . TYR B 1 342 ? 5.336 85.812 41.531 1 19.73 342 TYR B C 1
ATOM 5516 O O . TYR B 1 342 ? 4.719 84.75 41.469 1 19.73 342 TYR B O 1
ATOM 5524 N N . ASP B 1 343 ? 4.871 87 41.062 1 21.23 343 ASP B N 1
ATOM 5525 C CA . ASP B 1 343 ? 3.934 88.125 41.125 1 21.23 343 ASP B CA 1
ATOM 5526 C C . ASP B 1 343 ? 2.609 87.75 40.438 1 21.23 343 ASP B C 1
ATOM 5528 O O . ASP B 1 343 ? 2.518 86.75 39.75 1 21.23 343 ASP B O 1
ATOM 5532 N N . ASP B 1 344 ? 2.219 88.812 39.656 1 21.48 344 ASP B N 1
ATOM 5533 C CA . ASP B 1 344 ? 1.124 89.812 39.594 1 21.48 344 ASP B CA 1
ATOM 5534 C C . ASP B 1 344 ? 0.018 89.312 38.656 1 21.48 344 ASP B C 1
ATOM 5536 O O . ASP B 1 344 ? -1.167 89.438 38.969 1 21.48 344 ASP B O 1
ATOM 5540 N N . ILE B 1 345 ? 0.392 89.312 37.375 1 19.36 345 ILE B N 1
ATOM 5541 C CA . ILE B 1 345 ? -0.094 90.375 36.469 1 19.36 345 ILE B CA 1
ATOM 5542 C C . ILE B 1 345 ? -1.52 90.062 36.031 1 19.36 345 ILE B C 1
ATOM 5544 O O . ILE B 1 345 ? -1.908 88.875 35.969 1 19.36 345 ILE B O 1
ATOM 5548 N N . TRP B 1 346 ? -1.728 90.5 34.75 1 21.81 346 TRP B N 1
ATOM 5549 C CA . TRP B 1 346 ? -2.59 91.438 34.094 1 21.81 346 TRP B CA 1
ATOM 5550 C C . TRP B 1 346 ? -3.973 90.875 33.844 1 21.81 346 TRP B C 1
ATOM 5552 O O . TRP B 1 346 ? -4.152 89.625 33.875 1 21.81 346 TRP B O 1
ATOM 5562 N N . GLU B 1 347 ? -4.555 91.625 32.719 1 18.88 347 GLU B N 1
ATOM 5563 C CA . GLU B 1 347 ? -5.344 92.25 31.703 1 18.88 347 GLU B CA 1
ATOM 5564 C C . GLU B 1 347 ? -5.859 91.312 30.656 1 18.88 347 GLU B C 1
ATOM 5566 O O . GLU B 1 347 ? -5.117 90.438 30.203 1 18.88 347 GLU B O 1
#

Organism: Batrachochytrium dendrobatidis (strain JAM81 / FGSC 10211) (NCBI:txid684364)

Solvent-accessible surface area (backbone atoms only — not comparable to full-atom values): 39035 Å² total; per-residue (Å²): 127,62,60,27,37,36,37,24,46,43,62,35,94,93,33,81,30,65,40,39,63,34,29,13,51,53,42,41,39,47,72,70,63,55,54,60,36,44,40,71,42,83,52,50,80,67,32,94,81,45,49,77,23,31,35,34,55,73,89,45,76,35,57,40,65,66,52,38,51,51,51,40,33,74,74,68,59,48,55,55,74,86,50,50,72,62,52,49,25,50,39,53,15,45,44,32,24,43,70,44,52,46,44,51,36,51,48,40,51,40,53,63,36,62,62,17,23,70,68,28,41,48,56,64,72,34,61,84,34,53,76,66,48,45,59,48,48,55,55,50,50,35,51,52,46,49,63,67,48,60,82,58,46,74,36,75,54,96,87,38,77,37,58,38,50,60,54,52,33,49,51,51,50,49,25,51,43,59,58,29,58,90,44,84,25,67,82,32,90,52,67,36,64,50,48,20,46,47,43,19,45,49,51,63,42,59,43,71,81,44,74,68,39,59,60,23,49,49,39,57,74,74,33,49,63,55,50,51,47,42,54,51,46,44,55,72,62,54,61,62,78,75,61,63,47,71,78,67,66,70,58,65,59,55,61,48,42,47,42,66,70,63,40,66,72,65,52,50,59,63,48,50,62,55,46,69,67,56,68,63,78,71,69,71,68,54,54,58,52,47,52,55,51,49,54,55,49,52,52,50,53,50,49,50,50,49,46,55,50,45,44,62,71,68,57,66,76,69,78,74,76,74,74,80,71,80,76,80,75,80,85,78,81,83,70,91,76,78,76,79,69,87,84,58,73,99,98,128,63,60,28,39,36,39,24,46,44,63,35,93,92,33,80,30,64,41,39,61,32,30,13,50,54,42,42,40,45,72,69,63,55,56,63,34,45,38,70,41,80,53,52,80,67,32,94,81,46,50,78,24,30,36,33,54,73,91,45,76,36,57,40,65,67,52,39,51,51,50,39,32,75,72,68,60,47,56,55,74,84,51,50,72,63,52,50,26,50,41,51,16,44,44,31,24,44,69,43,51,47,43,49,35,50,49,40,50,41,53,62,36,61,62,18,23,69,68,28,40,47,58,64,73,34,60,82,34,54,78,67,47,44,60,49,48,56,53,50,50,34,51,54,46,50,62,68,47,60,83,59,46,75,35,76,53,98,86,39,77,38,58,38,48,59,54,52,33,49,52,50,49,48,25,50,43,59,58,30,57,90,45,83,24,67,82,33,90,53,68,35,63,50,48,21,47,48,44,19,47,48,50,63,42,58,42,70,80,42,73,68,38,58,60,22,50,50,38,58,73,74,34,50,63,54,50,53,48,43,55,52,46,44,55,73,62,54,59,62,76,74,62,62,48,74,77,67,64,71,55,65,58,55,60,47,42,47,43,67,69,63,36,64,71,65,50,52,58,60,47,51,62,54,46,70,67,54,67,61,78,71,67,69,67,51,50,57,52,46,52,53,51,47,53,54,48,50,50,50,51,50,50,49,49,49,46,53,49,45,43,62,71,68,58,66,78,71,79,76,76,75,75,80,70,81,77,76,75,78,84,76,78,87,73,89,75,91,78,90,82,86,88,81,82,90,132

Radius of gyration: 34.03 Å; Cα contacts (8 Å, |Δi|>4): 784; chains: 2; bounding box: 68×185×91 Å

InterPro domains:
  IPR010987 Glutathione S-transferase, C-terminal-like [PS50405] (84-267)
  IPR019564 Mitochondrial outer membrane transport complex Sam37/metaxin, N-terminal domain [PF10568] (22-141)
  IPR033468 Metaxin, glutathione S-transferase domain [PF17171] (169-232)
  IPR036282 Glutathione S-transferase, C-terminal domain superfamily [SSF47616] (155-235)
  IPR040079 Glutathione transferase family [SFLDS00019] (6-239)
  IPR050931 Mitochondrial Protein Transport Metaxin [PTHR12289] (6-276)

pLDDT: mean 70.21, std 26.22, range [16.48, 98.31]

Secondary structure (DSSP, 8-state):
--SEEEEEPPPBTTBS-S-HHHHHHHHHHHHTT--EEEEE-SSGGGSTTS-S-EEEETTEEEESHHHHHHHHHHTT--TTTTS-HHHHHHHHHHHHHIIIIIHHHHHIIIIISHHHIIIIIHHHHSTTS-HHHHHHHHHHHHHHHHHHGGG--EEEETTEEEEHHHHHHHHHHHHHHHHHTT-SBTTBSS--HHHHHHHHHHHHHT---SSS-HHHHHHHHH-HHHHHHHHHHHHHHS-S---B-------HHHHHHHHHHS-HHHHHHHHHHHHHHH----SHHHHHHHHHHHHHHHHHHHHHHHHHHHHHHTT-S---------------------------S--/--SEEEEEPPPBTTBS-S-HHHHHHHHHHHHTT--EEEEE-SSGGGSTTS-S-EEEETTEEEESHHHHHHHHHHTT--TTTTS-HHHHHHHHHHHHHIIIIIHHHHHIIIIISHHHIIIIIHHHHSTTS-HHHHHHHHHHHHHHHHHHGGG--EEEETTEEEEHHHHHHHHHHHHHHHHHTT-SBTTBSS--HHHHHHHHHHHHHT---SSS-HHHHHHHHH-HHHHHHHHHHHHHHS-S---B-------HHHHHHHHHHS-HHHHHHHHHHHHHHH----SHHHHHHHHHHHHHHHHHHHHHHHHHHHHHHTT-S------------------------------

Sequence (694 aa):
MPEYELFAWSAGLDLPTFDPFCLSIAAYLNLVGADWSIHECNTPGISPNGELPVLRAGVELVAGTYSIISTLQSKGLDMNSQLSPKDKAESQAFISLIESRLYDALLYTWWIESENYKKSTHPTLFENLSFFGRYSIPSQLKEKTKIRLQGYRMICIDGEMVPEIYVVARESYRALSIKLGDKKYFYGDSPSTLDAIAYGHLALHAYPSLAVPKLFSILTFEFPNLIAYCARFKQEVFATPLTPSLLVRPSLTNMIFNFVRDPEPYFCFYWNGFQNKMVSHDSKKLKEQRVQAFWKGASIVAAVGFFVGFVFANGIVQVSFQDSDQERSEDDESESNTTLDYDDIWEMPEYELFAWSAGLDLPTFDPFCLSIAAYLNLVGADWSIHECNTPGISPNGELPVLRAGVELVAGTYSIISTLQSKGLDMNSQLSPKDKAESQAFISLIESRLYDALLYTWWIESENYKKSTHPTLFENLSFFGRYSIPSQLKEKTKIRLQGYRMICIDGEMVPEIYVVARESYRALSIKLGDKKYFYGDSPSTLDAIAYGHLALHAYPSLAVPKLFSILTFEFPNLIAYCARFKQEVFATPLTPSLLVRPSLTNMIFNFVRDPEPYFCFYWNGFQNKMVSHDSKKLKEQRVQAFWKGASIVAAVGFFVGFVFANGIVQVSFQDSDQERSEDDESESNTTLDYDDIWE

Foldseek 3Di:
DFQKEKEAAPDFLPARHLALLSQLVLLLCLQLPGRYAYAHDQQLVVPLVSDDTWMDRDPDIDHDNVRSQVVCVVVPSALCPPPDPVRVVVLVVLLCLCVQLLVLLLLCQCQVVVQQVVPPNLCTRCVPPPPVCSPPVSVVSNVVSCVSCVVWAFDADPRDTDTVSVVSLLVSLVVQLVQCPPALESVHPGHHSSLSSLLSRVVSLCRDPTPDNSSVVSCVPPPVVSVVSNVVSCCVRVVDPRPNPPNPVVPPCVVVVVCVVCVPPVCCVVVVVVVVVPPPPDPPVVVVVVVVVVVVVVVVVVVVVVVVVVCVVVCPPVPPPPPPPPPPDDPDPDDPPPPVDDDDDDD/DFQKEKEAAPDFLPARHLALLSQLVLLLCLQLPGGYAYAHDQQLVVPLVSDDTWMDRDPDIDHDNVRVQVVCVVVPSALCPPPDPVRVVVLVVLLCLCVQLLVLLLLCQCQVVVQQVVPPNLCTRCVPPPPVCSPPVSVVSNVVSCVSCVPWDFDADPRDTDTVSVVSLLVSLVVQLVQCPVALESVHPGHHSSLSSLLSRVVSLCRDPTPDNSSVVSCVPPRVVSVVSNVVSCCVRVVDPRPNPPNPVVPPCVVVVVCVVCVPPSCCVVVVVVVVVPPPPDPPVVVVVVVVVVVVVVVVVVVVVVVVVVCVVVCPPPPPPPPPPPCPPDPDDDDDDDDDDDDDDDD

Nearest PDB structures (foldseek):
  6wut-assembly1_C  TM=5.741E-01  e=1.790E-10  Thermothelomyces thermophilus
  7vku-assembly1_C  TM=7.021E-01  e=2.733E-07  Saccharomyces cerevisiae S288C
  7e4i-assembly1_C  TM=6.727E-01  e=3.205E-07  Saccharomyces cerevisiae S288C
  2c4j-assembly2_D  TM=6.462E-01  e=1.754E-06  Homo sapiens
  3tou-assembly1_B  TM=6.582E-01  e=8.635E-06  Ralstonia solanacearum